Protein AF-A0AAD8HD57-F1 (afdb_monomer)

pLDDT: mean 83.64, std 16.74, range [24.08, 98.75]

Sequence (417 aa):
MLVWDDRTSVGQLKKDGLMATHDEETEQFFQGTDVHCVLCPRNPDDCGSIVQGLTISTMFTHHQKIVVMDSEMPNNGSSRQWRIVHQSQKVDLGSPGMIFTPVLKAQLHGISIDGGAAFGFPKTPEDAAKAELVSGKDNIIDRSIQDAYIHAIRRAKHFIYIEN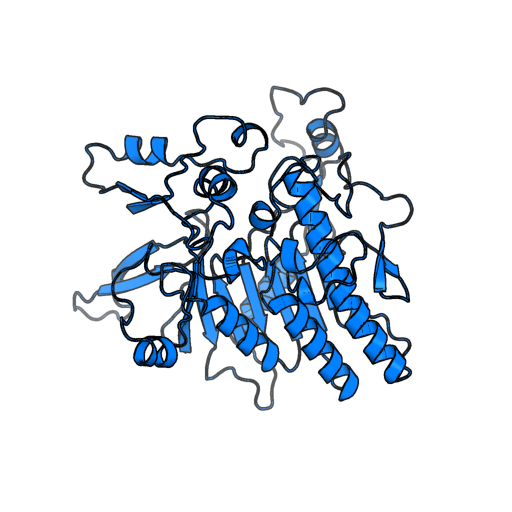QYFLGSSFGWKSDDLKDEDVNALHLIPKELSLTIVSKIESGERFVVYVVVPMWPEGIPESGSVQAILDWQKRSMEMMYKDIIQALQEKGMDDDPREYLTFYCLGNREAKQSGEYKPTEEPEPYSNYLKAQQARRFMIYVHAKMMIVDDEYVIIGSANINQRSLDGARDSEIAMGGYQPHHLPSRQPTRGQVHGLGMSLCENLEKDLSGHLLRYPVEITRDGDVKEFRGMEYFPDTQARILGAKCDMMPLILTT

Solvent-accessible surface area (backbone atoms only — not comparable to full-atom values): 23123 Å² total; per-residue (Å²): 88,82,41,47,43,65,72,49,81,81,58,78,57,59,78,55,53,70,63,86,78,60,47,71,62,51,43,58,70,35,60,94,53,96,55,64,63,42,77,39,73,38,69,51,57,74,55,82,51,75,74,48,27,70,70,48,38,54,74,39,42,56,52,53,38,79,50,77,44,80,39,77,52,94,62,99,57,101,60,101,48,70,40,83,46,80,46,48,52,92,65,68,97,87,61,93,70,90,76,88,56,96,74,46,57,63,44,86,45,15,41,10,36,26,53,85,81,43,84,86,70,65,90,47,73,68,56,23,50,74,68,69,34,44,80,56,83,80,33,48,24,30,32,36,40,43,52,48,52,50,56,50,54,76,69,51,73,49,32,38,42,34,35,22,42,41,64,33,33,23,35,82,62,48,92,53,95,90,57,58,48,84,70,49,64,14,68,44,54,66,56,52,52,53,28,50,49,50,29,53,25,62,76,69,74,46,74,50,33,38,43,39,37,30,26,79,62,56,84,47,54,57,71,36,60,66,39,15,29,35,32,28,44,25,43,46,31,49,23,36,32,40,31,51,37,41,51,46,33,54,78,70,72,47,90,70,66,60,59,74,40,47,39,56,26,20,33,36,49,40,57,82,88,60,92,88,57,90,75,75,96,70,78,66,60,86,93,34,46,64,36,42,26,65,72,70,31,39,49,67,44,80,39,77,46,23,34,38,40,31,57,38,32,35,40,37,47,21,46,41,38,45,30,26,39,30,36,60,4,42,48,20,28,21,32,34,36,36,35,31,39,81,91,27,55,75,80,92,55,84,37,78,35,69,53,25,51,51,54,52,52,58,60,62,72,30,57,53,84,38,91,31,25,72,35,72,42,78,59,38,74,48,96,80,19,49,71,40,59,40,94,94,39,61,39,43,88,56,54,86,18,51,61,60,31,39,86,46,93,84,57,68,47,72,80,62,47

InterPro domains:
  IPR001736 Phospholipase D/Transphosphatidylase [PF00614] (301-326)
  IPR001736 Phospholipase D/Transphosphatidylase [PS50035] (299-326)
  IPR001736 Phospholipase D/Transphosphatidylase [SM00155] (58-81)
  IPR001736 Phospholipase D/Transphosphatidylase [SM00155] (299-326)
  IPR015679 Phospholipase D family [PTHR18896] (112-364)
  IPR024632 Phospholipase D, C-terminal [PF12357] (365-407)

Foldseek 3Di:
DEAEAQPVPPDDVVVQVPDDDCLVVVCVVCPPHPDDYDHDYAAFQDQDDPVSRVVCRNQFIQLWDKDWDWDADPDPDPDRDTDIWMDTDDDPPPDDDDGDDPLWPKDQFDKLAWCVRDDDADPDPVSCVVVVWDDTDHTIFTLRVLVVLLVLLQPFAAEKEWQFQAAFACLVLQPDPPDDSVQLVRNRCNLVSLLVSLLVCLVVVGHYAYEYEYALWHPGALQDQLRLQRLLRNQRSQLSSLLSQLVSCVVVVHPDDSCSHYFYKYFKDAADDDPPDDDDPDADDPLDLVNQCVVRRMDTPHRNFGKMQGQLFKIKGHSAGNTCQRNVSRGYIITIMMIGRPVQDDDPDRRDDVSNVVVVVVVVQQCDPPNGGIGGNQWDQDSNSRTHGDVPPQDDRSHPRGSSGDNDPPDRSVSND

Nearest PDB structures (foldseek):
  6kz8-assembly2_B  TM=9.327E-01  e=1.226E-58  Arabidopsis thaliana
  6kz9-assembly1_A  TM=9.068E-01  e=1.192E-55  Arabidopsis thaliana
  6ohq-assembly1_A  TM=6.667E-01  e=4.062E-16  Homo sapiens
  7svp-assembly1_C  TM=5.389E-01  e=1.789E-15  Homo sapiens
  6ohr-assembly6_F  TM=5.756E-01  e=8.040E-13  Homo sapiens

Mean predicted aligned error: 8.33 Å

Radius of gyration: 22.6 Å; Cα contacts (8 Å, |Δi|>4): 790; chains: 1; bounding box: 61×64×53 Å

Structure (mmCIF, N/CA/C/O backbone):
data_AF-A0AAD8HD57-F1
#
_entry.id   AF-A0AAD8HD57-F1
#
loop_
_atom_site.group_PDB
_atom_site.id
_atom_site.type_symbol
_atom_site.label_atom_id
_atom_site.label_alt_id
_atom_site.label_comp_id
_atom_site.label_asym_id
_atom_site.label_entity_id
_atom_site.label_seq_id
_atom_site.pdbx_PDB_ins_code
_atom_site.Cartn_x
_atom_site.Cartn_y
_atom_site.Cartn_z
_atom_site.occupancy
_atom_site.B_iso_or_equiv
_atom_site.auth_seq_id
_atom_site.auth_comp_id
_atom_site.auth_asym_id
_atom_site.auth_atom_id
_atom_site.pdbx_PDB_model_num
ATOM 1 N N . MET A 1 1 ? 13.639 -11.887 -21.815 1.00 86.31 1 MET A N 1
ATOM 2 C CA . MET A 1 1 ? 13.385 -11.008 -20.661 1.00 86.31 1 MET A CA 1
ATOM 3 C C . MET A 1 1 ? 12.689 -9.758 -21.157 1.00 86.31 1 MET A C 1
ATOM 5 O O . MET A 1 1 ? 13.104 -9.233 -22.182 1.00 86.31 1 MET A O 1
ATOM 9 N N . LEU A 1 2 ? 11.640 -9.329 -20.459 1.00 85.88 2 LEU A N 1
ATOM 10 C CA . LEU A 1 2 ? 10.952 -8.060 -20.697 1.00 85.88 2 LEU A CA 1
ATOM 11 C C . LEU A 1 2 ? 11.251 -7.176 -19.483 1.00 85.88 2 LEU A C 1
ATOM 13 O O . LEU A 1 2 ? 10.866 -7.536 -18.372 1.00 85.88 2 LEU A O 1
ATOM 17 N N . VAL A 1 3 ? 12.006 -6.099 -19.679 1.00 84.38 3 VAL A N 1
ATOM 18 C CA . VAL A 1 3 ? 12.410 -5.163 -18.617 1.00 84.38 3 VAL A CA 1
ATOM 19 C C . VAL A 1 3 ? 11.764 -3.819 -18.921 1.00 84.38 3 VAL A C 1
ATOM 21 O O . VAL A 1 3 ? 11.705 -3.433 -20.083 1.00 84.38 3 VAL A O 1
ATOM 24 N N . TRP A 1 4 ? 11.224 -3.135 -17.914 1.00 81.75 4 TRP A N 1
ATOM 25 C CA . TRP A 1 4 ? 10.619 -1.817 -18.119 1.00 81.75 4 TRP A CA 1
ATOM 26 C C . TRP A 1 4 ? 11.662 -0.814 -18.646 1.00 81.75 4 TRP A C 1
ATOM 28 O O . TRP A 1 4 ? 12.761 -0.759 -18.110 1.00 81.75 4 TRP A O 1
ATOM 38 N N . ASP A 1 5 ? 11.296 -0.072 -19.694 1.00 79.31 5 ASP A N 1
ATOM 39 C CA . ASP A 1 5 ? 12.068 1.022 -20.306 1.00 79.31 5 ASP A CA 1
ATOM 40 C C . ASP A 1 5 ? 11.805 2.334 -19.543 1.00 79.31 5 ASP A C 1
ATOM 42 O O . ASP A 1 5 ? 10.769 2.983 -19.758 1.00 79.31 5 ASP A O 1
ATOM 46 N N . ASP A 1 6 ? 12.711 2.712 -18.636 1.00 74.81 6 ASP A N 1
ATOM 47 C CA . ASP A 1 6 ? 12.649 3.988 -17.925 1.00 74.81 6 ASP A CA 1
ATOM 48 C C . ASP A 1 6 ? 13.171 5.123 -18.813 1.00 74.81 6 ASP A C 1
ATOM 50 O O . ASP A 1 6 ? 14.323 5.567 -18.757 1.00 74.81 6 ASP A O 1
ATOM 54 N N . ARG A 1 7 ? 12.247 5.684 -19.591 1.00 64.50 7 ARG A N 1
ATOM 55 C CA . ARG A 1 7 ? 12.488 6.846 -20.457 1.00 64.50 7 ARG A CA 1
ATOM 56 C C . ARG A 1 7 ? 12.816 8.132 -19.690 1.00 64.50 7 ARG A C 1
ATOM 58 O O . ARG A 1 7 ? 13.166 9.134 -20.318 1.00 64.50 7 ARG A O 1
ATOM 65 N N . THR A 1 8 ? 12.689 8.148 -18.359 1.00 58.47 8 THR A N 1
ATOM 66 C CA . THR A 1 8 ? 13.045 9.291 -17.500 1.00 58.47 8 THR A CA 1
ATOM 67 C C . THR A 1 8 ? 14.498 9.271 -17.027 1.00 58.47 8 THR A C 1
ATOM 69 O O . THR A 1 8 ? 14.954 10.241 -16.411 1.00 58.47 8 THR A O 1
ATOM 72 N N . SER A 1 9 ? 15.276 8.257 -17.429 1.00 47.56 9 SER A N 1
ATOM 73 C CA . SER A 1 9 ? 16.729 8.142 -17.215 1.00 47.56 9 SER A CA 1
ATOM 74 C C . SER A 1 9 ? 17.545 9.348 -17.719 1.00 47.56 9 SER A C 1
ATOM 76 O O . SER A 1 9 ? 18.721 9.500 -17.376 1.00 47.56 9 SER A O 1
ATOM 78 N N . VAL A 1 10 ? 16.907 10.279 -18.442 1.00 38.50 10 VAL A N 1
ATOM 79 C CA . VAL A 1 10 ? 17.465 11.540 -18.947 1.00 38.50 10 VAL A CA 1
ATOM 80 C C . VAL A 1 10 ? 16.940 12.781 -18.178 1.00 38.50 10 VAL A C 1
ATOM 82 O O . VAL A 1 10 ? 16.429 13.725 -18.772 1.00 38.50 10 VAL A O 1
ATOM 85 N N . GLY A 1 11 ? 17.105 12.836 -16.845 1.00 43.03 11 GLY A N 1
ATOM 86 C CA . GLY A 1 11 ? 17.117 14.097 -16.065 1.00 43.03 11 GLY A CA 1
ATOM 87 C C . GLY A 1 11 ? 16.030 14.330 -14.989 1.00 43.03 11 GLY A C 1
ATOM 88 O O . GLY A 1 11 ? 14.978 13.711 -14.982 1.00 43.03 11 GLY A O 1
ATOM 89 N N . GLN A 1 12 ? 16.348 15.258 -14.064 1.00 41.00 12 GLN A N 1
ATOM 90 C CA . GLN A 1 12 ? 15.627 15.784 -12.872 1.00 41.00 12 GLN A CA 1
ATOM 91 C C . GLN A 1 12 ? 14.911 14.798 -11.917 1.00 41.00 12 GLN A C 1
ATOM 93 O O . GLN A 1 12 ? 15.190 14.875 -10.725 1.00 41.00 12 GLN A O 1
ATOM 98 N N . LEU A 1 13 ? 14.093 13.845 -12.372 1.00 41.72 13 LEU A N 1
ATOM 99 C CA . LEU A 1 13 ? 13.378 12.883 -11.506 1.00 41.72 13 LEU A CA 1
ATOM 100 C C . LEU A 1 13 ? 14.302 11.856 -10.832 1.00 41.72 13 LEU A C 1
ATOM 102 O O . LEU A 1 13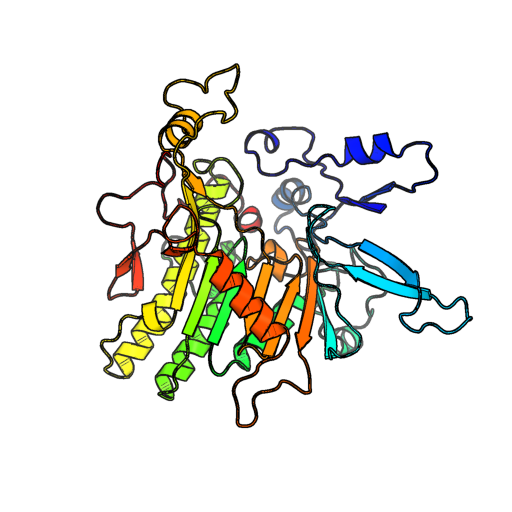 ? 14.044 11.429 -9.708 1.00 41.72 13 LEU A O 1
ATOM 106 N N . LYS A 1 14 ? 15.454 11.556 -11.447 1.00 46.56 14 LYS A N 1
ATOM 107 C CA . LYS A 1 14 ? 16.520 10.744 -10.833 1.00 46.56 14 LYS A CA 1
ATOM 108 C C . LYS A 1 14 ? 17.095 11.382 -9.554 1.00 46.56 14 LYS A C 1
ATOM 110 O O . LYS A 1 14 ? 17.626 10.669 -8.709 1.00 46.56 14 LYS A O 1
ATOM 115 N N . LYS A 1 15 ? 16.994 12.715 -9.386 1.00 42.41 15 LYS A N 1
ATOM 116 C CA . LYS A 1 15 ? 17.516 13.421 -8.196 1.00 42.41 15 LYS A CA 1
ATOM 117 C C . LYS A 1 15 ? 16.661 13.221 -6.945 1.00 42.41 15 LYS A C 1
ATOM 119 O O . LYS A 1 15 ? 17.213 13.286 -5.852 1.00 42.41 15 LYS A O 1
ATOM 124 N N . ASP A 1 16 ? 15.372 12.928 -7.106 1.00 44.34 16 ASP A N 1
ATOM 125 C CA . ASP A 1 16 ? 14.449 12.730 -5.982 1.00 44.34 16 ASP A CA 1
ATOM 126 C C . ASP A 1 16 ? 14.384 11.259 -5.522 1.00 44.34 16 ASP A C 1
ATOM 128 O O . ASP A 1 16 ? 13.635 10.921 -4.607 1.00 44.34 16 ASP A O 1
ATOM 132 N N . GLY A 1 17 ? 15.199 10.378 -6.125 1.00 39.31 17 GLY A N 1
ATOM 133 C CA . GLY A 1 17 ? 15.370 8.982 -5.707 1.00 39.31 17 GLY A CA 1
ATOM 134 C C . GLY A 1 17 ? 14.188 8.060 -6.018 1.00 39.31 17 GLY A C 1
ATOM 135 O O . GLY A 1 17 ? 14.134 6.961 -5.480 1.00 39.31 17 GLY A O 1
ATOM 136 N N . LEU A 1 18 ? 13.243 8.495 -6.859 1.00 43.75 18 LEU A N 1
ATOM 137 C CA . LEU A 1 18 ? 11.975 7.790 -7.079 1.00 43.75 18 LEU A CA 1
ATOM 138 C C . LEU A 1 18 ? 12.079 6.595 -8.046 1.00 43.75 18 LEU A C 1
ATOM 140 O O . LEU A 1 18 ? 11.294 5.660 -7.942 1.00 43.75 18 LEU A O 1
ATOM 144 N N . MET A 1 19 ? 13.022 6.631 -8.992 1.00 55.91 19 MET A N 1
ATOM 145 C CA . MET A 1 19 ? 13.200 5.602 -10.025 1.00 55.91 19 MET A CA 1
ATOM 146 C C . MET A 1 19 ? 14.701 5.311 -10.169 1.00 55.91 19 MET A C 1
ATOM 148 O O . MET A 1 19 ? 15.436 6.028 -10.846 1.00 55.91 19 MET A O 1
ATOM 152 N N . ALA A 1 20 ? 15.187 4.308 -9.438 1.00 59.47 20 ALA A N 1
ATOM 153 C CA . ALA A 1 20 ? 16.571 3.839 -9.499 1.00 59.47 20 ALA A CA 1
ATOM 154 C C . ALA A 1 20 ? 16.640 2.519 -10.287 1.00 59.47 20 ALA A C 1
ATOM 156 O O . ALA A 1 20 ? 16.910 1.460 -9.718 1.00 59.47 20 ALA A O 1
ATOM 157 N N . THR A 1 21 ? 16.320 2.561 -11.583 1.00 66.75 21 THR A N 1
ATOM 158 C CA . THR A 1 21 ? 16.404 1.387 -12.463 1.00 66.75 21 THR A CA 1
ATOM 159 C C . THR A 1 21 ? 17.787 1.247 -13.099 1.00 66.75 21 THR A C 1
ATOM 161 O O . THR A 1 21 ? 18.550 2.206 -13.220 1.00 66.75 21 THR A O 1
ATOM 164 N N . HIS A 1 22 ? 18.107 0.009 -13.478 1.00 78.62 22 HIS A N 1
ATOM 165 C CA . HIS A 1 22 ? 19.329 -0.390 -14.187 1.00 78.62 22 HIS A CA 1
ATOM 166 C C . HIS A 1 22 ? 18.971 -1.078 -15.515 1.00 78.62 22 HIS A C 1
ATOM 168 O O . HIS A 1 22 ? 19.580 -2.070 -15.908 1.00 78.62 22 HIS A O 1
ATOM 174 N N . ASP A 1 23 ? 17.908 -0.623 -16.165 1.00 75.50 23 ASP A N 1
ATOM 175 C CA . ASP A 1 23 ? 17.307 -1.221 -17.354 1.00 75.50 23 ASP A CA 1
ATOM 176 C C . ASP A 1 23 ? 18.242 -1.168 -18.571 1.00 75.50 23 ASP A C 1
ATOM 178 O O . ASP A 1 23 ? 18.555 -2.224 -19.126 1.00 75.50 23 ASP A O 1
ATOM 182 N N . GLU A 1 24 ? 18.792 0.004 -18.909 1.00 78.81 24 GLU A N 1
ATOM 183 C CA . GLU A 1 24 ? 19.786 0.149 -19.988 1.00 78.81 24 GLU A CA 1
ATOM 184 C C . GLU A 1 24 ? 21.063 -0.670 -19.715 1.00 78.81 24 GLU A C 1
ATOM 186 O O . GLU A 1 24 ? 21.582 -1.347 -20.603 1.00 78.81 24 GLU A O 1
ATOM 191 N N . GLU A 1 25 ? 21.560 -0.664 -18.470 1.00 80.81 25 GLU A N 1
ATOM 192 C CA . GLU A 1 25 ? 22.732 -1.455 -18.059 1.00 80.81 25 GLU A CA 1
ATOM 193 C C . GLU A 1 25 ? 22.465 -2.965 -18.185 1.00 80.81 25 GLU A C 1
ATOM 195 O O . GLU A 1 25 ? 23.340 -3.726 -18.604 1.00 80.81 25 GLU A O 1
ATOM 200 N N . THR A 1 26 ? 21.243 -3.405 -17.869 1.00 82.88 26 THR A N 1
ATOM 201 C CA . THR A 1 26 ? 20.814 -4.806 -17.992 1.00 82.88 26 THR A CA 1
ATOM 202 C C . THR A 1 26 ? 20.698 -5.228 -19.454 1.00 82.88 26 THR A C 1
ATOM 204 O O . THR A 1 26 ? 21.138 -6.322 -19.810 1.00 82.88 26 THR A O 1
ATOM 207 N N . GLU A 1 27 ? 20.126 -4.388 -20.320 1.00 87.06 27 GLU A N 1
ATOM 208 C CA . GLU A 1 27 ? 20.074 -4.655 -21.762 1.00 87.06 27 GLU A CA 1
ATOM 209 C C . GLU A 1 27 ? 21.491 -4.790 -22.339 1.00 87.06 27 GLU A C 1
ATOM 211 O O . GLU A 1 27 ? 21.797 -5.785 -23.002 1.00 87.06 27 GLU A O 1
ATOM 216 N N . GLN A 1 28 ? 22.374 -3.839 -22.015 1.00 87.50 28 GLN A N 1
ATOM 217 C CA . GLN A 1 28 ? 23.770 -3.848 -22.455 1.00 87.50 28 GLN A CA 1
ATOM 218 C C . GLN A 1 28 ? 24.525 -5.082 -21.957 1.00 87.50 28 GLN A C 1
ATOM 220 O O . GLN A 1 28 ? 25.289 -5.678 -22.715 1.00 87.50 28 GLN A O 1
ATOM 225 N N . PHE A 1 29 ? 24.293 -5.508 -20.712 1.00 90.31 29 PHE A N 1
ATOM 226 C CA . PHE A 1 29 ? 24.927 -6.699 -20.144 1.00 90.31 29 PHE A CA 1
ATOM 227 C C . PHE A 1 29 ? 24.613 -7.975 -20.943 1.00 90.31 29 PHE A C 1
ATOM 229 O O . PHE A 1 29 ? 25.489 -8.820 -21.125 1.00 90.31 29 PHE A O 1
ATOM 236 N N . PHE A 1 30 ? 23.380 -8.118 -21.438 1.00 92.38 30 PHE A N 1
ATOM 237 C CA . PHE A 1 30 ? 22.963 -9.287 -22.220 1.00 92.38 30 PHE A CA 1
ATOM 238 C C . PHE A 1 30 ? 23.194 -9.141 -23.728 1.00 92.38 30 PHE A C 1
ATOM 240 O O . PHE A 1 30 ? 22.991 -10.104 -24.477 1.00 92.38 30 PHE A O 1
ATOM 247 N N . GLN A 1 31 ? 23.655 -7.980 -24.193 1.00 92.12 31 GLN A N 1
ATOM 248 C CA . GLN A 1 31 ? 23.897 -7.731 -25.606 1.00 92.12 31 GLN A CA 1
ATOM 249 C C . GLN A 1 31 ? 24.968 -8.684 -26.163 1.00 92.12 31 GLN A C 1
ATOM 251 O O . GLN A 1 31 ? 26.089 -8.766 -25.668 1.00 92.12 31 GLN A O 1
ATOM 256 N N . GLY A 1 32 ? 24.621 -9.419 -27.224 1.00 91.69 32 GLY A N 1
ATOM 257 C CA . GLY A 1 32 ? 25.518 -10.402 -27.847 1.00 91.69 32 GLY A CA 1
ATOM 258 C C . GLY A 1 32 ? 25.596 -11.755 -27.129 1.00 91.69 32 GLY A C 1
ATOM 259 O O . GLY A 1 32 ? 26.377 -12.607 -27.546 1.00 91.69 32 GLY A O 1
ATOM 260 N N . THR A 1 33 ? 24.789 -11.969 -26.086 1.00 96.31 33 THR A N 1
ATOM 261 C CA . THR A 1 33 ? 24.575 -13.288 -25.470 1.00 96.31 33 THR A CA 1
ATOM 262 C C . THR A 1 33 ? 23.363 -13.997 -26.092 1.00 96.31 33 THR A C 1
ATOM 264 O O . THR A 1 33 ? 22.606 -13.393 -26.851 1.00 96.31 33 THR A O 1
ATOM 267 N N . ASP A 1 34 ? 23.133 -15.265 -25.736 1.00 96.00 34 ASP A N 1
ATOM 268 C CA . ASP A 1 34 ? 21.918 -16.005 -26.127 1.00 96.00 34 ASP A CA 1
ATOM 269 C C . ASP A 1 34 ? 20.656 -15.540 -25.363 1.00 96.00 34 ASP A C 1
ATOM 271 O O . ASP A 1 34 ? 19.542 -15.995 -25.634 1.00 96.00 34 ASP A O 1
ATOM 275 N N . VAL A 1 35 ? 20.804 -14.641 -24.381 1.00 93.50 35 VAL A N 1
ATOM 276 C CA . VAL A 1 35 ? 19.680 -14.092 -23.620 1.00 93.50 35 VAL A CA 1
ATOM 277 C C . VAL A 1 35 ? 19.031 -12.960 -24.409 1.00 93.50 35 VAL A C 1
ATOM 279 O O . VAL A 1 35 ? 19.589 -11.879 -24.571 1.00 93.50 35 VAL A O 1
ATOM 282 N N . HIS A 1 36 ? 17.792 -13.178 -24.844 1.00 93.19 36 HIS A N 1
ATOM 283 C CA . HIS A 1 36 ? 16.984 -12.138 -25.477 1.00 93.19 36 HIS A CA 1
ATOM 284 C C . HIS A 1 36 ? 16.413 -11.181 -24.421 1.00 93.19 36 HIS A C 1
ATOM 286 O O . HIS A 1 36 ? 15.415 -11.506 -23.770 1.00 93.19 36 HIS A O 1
ATOM 292 N N . CYS A 1 37 ? 17.031 -10.014 -24.240 1.00 90.62 37 CYS A N 1
ATOM 293 C CA . CYS A 1 37 ? 16.543 -8.931 -23.380 1.00 90.62 37 CYS A CA 1
ATOM 294 C C . CYS A 1 37 ? 15.885 -7.830 -24.225 1.00 90.62 37 CYS A C 1
ATOM 296 O O . CYS A 1 37 ? 16.434 -7.453 -25.256 1.00 90.62 37 CYS A O 1
ATOM 298 N N . VAL A 1 38 ? 14.702 -7.356 -23.822 1.00 90.06 38 VAL A N 1
ATOM 299 C CA . VAL A 1 38 ? 13.949 -6.311 -24.531 1.00 90.06 38 VAL A CA 1
ATOM 300 C C . VAL A 1 38 ? 13.456 -5.267 -23.532 1.00 90.06 38 VAL A C 1
ATOM 302 O O . VAL A 1 38 ? 12.754 -5.610 -22.574 1.00 90.06 38 VAL A O 1
ATOM 305 N N . LEU A 1 39 ? 13.792 -4.004 -23.796 1.00 86.50 39 LEU A N 1
ATOM 306 C CA . LEU A 1 39 ? 13.253 -2.841 -23.097 1.00 86.50 39 LEU A CA 1
ATOM 307 C C . LEU A 1 39 ? 11.803 -2.585 -23.533 1.00 86.50 39 LEU A C 1
ATOM 309 O O . LEU A 1 39 ? 11.493 -2.489 -24.721 1.00 86.50 39 LEU A O 1
ATOM 313 N N . CYS A 1 40 ? 10.899 -2.537 -22.558 1.00 85.44 40 CYS A N 1
ATOM 314 C CA . CYS A 1 40 ? 9.455 -2.496 -22.749 1.00 85.44 40 CYS A CA 1
ATOM 315 C C . CYS A 1 40 ? 8.891 -1.179 -22.205 1.00 85.44 40 CYS A C 1
ATOM 317 O O . CYS A 1 40 ? 8.819 -1.003 -20.984 1.00 85.44 40 CYS A O 1
ATOM 319 N N . PRO A 1 41 ? 8.473 -0.248 -23.075 1.00 85.25 41 PRO A N 1
ATOM 320 C CA . PRO A 1 41 ? 7.879 1.003 -22.638 1.00 85.25 41 PRO A CA 1
ATOM 321 C C . PRO A 1 41 ? 6.420 0.831 -22.244 1.00 85.25 41 PRO A C 1
ATOM 323 O O . PRO A 1 41 ? 5.666 0.118 -22.905 1.00 85.25 41 PRO A O 1
ATOM 326 N N . ARG A 1 42 ? 5.998 1.579 -21.225 1.00 83.38 42 ARG A N 1
ATOM 327 C CA . ARG A 1 42 ? 4.603 1.641 -20.799 1.00 83.38 42 ARG A CA 1
ATOM 328 C C . ARG A 1 42 ? 4.017 3.008 -21.129 1.00 83.38 42 ARG A C 1
ATOM 330 O O . ARG A 1 42 ? 4.526 4.019 -20.667 1.00 83.38 42 ARG A O 1
ATOM 337 N N . ASN A 1 43 ? 2.928 3.022 -21.896 1.00 80.75 43 ASN A N 1
ATOM 338 C CA . ASN A 1 43 ? 2.115 4.219 -22.105 1.00 80.75 43 ASN A CA 1
ATOM 339 C C . ASN A 1 43 ? 0.750 4.005 -21.428 1.00 80.75 43 ASN A C 1
ATOM 341 O O . ASN A 1 43 ? 0.157 2.946 -21.654 1.00 80.75 43 ASN A O 1
ATOM 345 N N . PRO A 1 44 ? 0.270 4.948 -20.606 1.00 76.06 44 PRO A N 1
ATOM 346 C CA . PRO A 1 44 ? -1.063 4.884 -19.998 1.00 76.06 44 PRO A CA 1
ATOM 347 C C . PRO A 1 44 ? -2.177 5.168 -21.018 1.00 76.06 44 PRO A C 1
ATOM 349 O O . PRO A 1 44 ? -1.944 5.852 -22.016 1.00 76.06 44 PRO A O 1
ATOM 352 N N . ASP A 1 45 ? -3.392 4.696 -20.732 1.00 70.00 45 ASP A N 1
ATOM 353 C CA . ASP A 1 45 ? -4.556 4.867 -21.617 1.00 70.00 45 ASP A CA 1
ATOM 354 C C . ASP A 1 45 ? -5.155 6.287 -21.584 1.00 70.00 45 ASP A C 1
ATOM 356 O O . ASP A 1 45 ? -5.405 6.884 -22.629 1.00 70.00 45 ASP A O 1
ATOM 360 N N . ASP A 1 46 ? -5.329 6.879 -20.396 1.00 70.06 46 ASP A N 1
ATOM 361 C CA . ASP A 1 46 ? -5.772 8.270 -20.256 1.00 70.06 46 ASP A CA 1
ATOM 362 C C . ASP A 1 46 ? -4.812 9.088 -19.387 1.00 70.06 46 ASP A C 1
ATOM 364 O O . ASP A 1 46 ? -4.572 8.795 -18.217 1.00 70.06 46 ASP A O 1
ATOM 368 N N . CYS A 1 47 ? -4.270 10.155 -19.972 1.00 58.09 47 CYS A N 1
ATOM 369 C CA . CYS A 1 47 ? -3.401 11.113 -19.287 1.00 58.09 47 CYS A CA 1
ATOM 370 C C . CYS A 1 47 ? -4.079 12.461 -18.997 1.00 58.09 47 CYS A C 1
ATOM 372 O O . CYS A 1 47 ? -3.392 13.434 -18.671 1.00 58.09 47 CYS A O 1
ATOM 374 N N . GLY A 1 48 ? -5.394 12.576 -19.199 1.00 65.06 48 GLY A N 1
ATOM 375 C CA . GLY A 1 48 ? -6.081 13.863 -19.146 1.00 65.06 48 GLY A CA 1
ATOM 376 C C . GLY A 1 48 ? -5.754 14.740 -20.363 1.00 65.06 48 GLY A C 1
ATOM 377 O O . GLY A 1 48 ? -5.983 14.345 -21.510 1.00 65.06 48 GLY A O 1
ATOM 378 N N . SER A 1 49 ? -5.262 15.964 -20.135 1.00 61.00 49 SER A N 1
ATOM 379 C CA . SER A 1 49 ? -4.985 16.930 -21.215 1.00 61.00 49 SER A CA 1
ATOM 380 C C . SER A 1 49 ? -3.731 16.581 -22.036 1.00 61.00 49 SER A C 1
ATOM 382 O O . SER A 1 49 ? -2.808 15.950 -21.533 1.00 61.00 49 SER A O 1
ATOM 384 N N . ILE A 1 50 ? -3.643 17.048 -23.292 1.00 56.72 50 ILE A N 1
ATOM 385 C CA . ILE A 1 50 ? -2.498 16.782 -24.198 1.00 56.72 50 ILE A CA 1
ATOM 386 C C . ILE A 1 50 ? -1.151 17.189 -23.567 1.00 56.72 50 ILE A C 1
ATOM 388 O O . ILE A 1 50 ? -0.161 16.469 -23.688 1.00 56.72 50 ILE A O 1
ATOM 392 N N . VAL A 1 51 ? -1.114 18.332 -22.870 1.00 53.19 51 VAL A N 1
ATOM 393 C CA . VAL A 1 51 ? 0.100 18.849 -22.209 1.00 53.19 51 VAL A CA 1
ATOM 394 C C . VAL A 1 51 ? 0.484 17.994 -20.998 1.00 53.19 51 VAL A C 1
ATOM 396 O O . VAL A 1 51 ? 1.665 17.736 -20.778 1.00 53.19 51 VAL A O 1
ATOM 399 N N . GLN A 1 52 ? -0.502 17.515 -20.235 1.00 56.62 52 GLN A N 1
ATOM 400 C CA . GLN A 1 52 ? -0.274 16.564 -19.146 1.00 56.62 52 GLN A CA 1
ATOM 401 C C . GLN A 1 52 ? 0.192 15.203 -19.680 1.00 56.62 52 GLN A C 1
ATOM 403 O O . GLN A 1 52 ? 1.144 14.647 -19.143 1.00 56.62 52 GLN A O 1
ATOM 408 N N . GLY A 1 53 ? -0.379 14.710 -20.782 1.00 56.44 53 GLY A N 1
ATOM 409 C CA . GLY A 1 53 ? 0.005 13.433 -21.391 1.00 56.44 53 GLY A CA 1
ATOM 410 C C . GLY A 1 53 ? 1.440 13.359 -21.889 1.00 56.44 53 GLY A C 1
ATOM 411 O O . GLY A 1 53 ? 2.094 12.338 -21.688 1.00 56.44 53 GLY A O 1
ATOM 412 N N . LEU A 1 54 ? 1.984 14.447 -22.434 1.00 54.69 54 LEU A N 1
ATOM 413 C CA . LEU A 1 54 ? 3.402 14.502 -22.809 1.00 54.69 54 LEU A CA 1
ATOM 414 C C . LEU A 1 54 ? 4.336 14.344 -21.599 1.00 54.69 54 LEU A C 1
ATOM 416 O O . LEU A 1 54 ? 5.341 13.651 -21.701 1.00 54.69 54 LEU A O 1
ATOM 420 N N . THR A 1 55 ? 3.986 14.938 -20.458 1.00 57.19 55 THR A N 1
ATOM 421 C CA . THR A 1 55 ? 4.808 14.894 -19.237 1.00 57.19 55 THR A CA 1
ATOM 422 C C . THR A 1 55 ? 4.615 13.597 -18.443 1.00 57.19 55 THR A C 1
ATOM 424 O O . THR A 1 55 ? 5.555 13.116 -17.825 1.00 57.19 55 THR A O 1
ATOM 427 N N . ILE A 1 56 ? 3.408 13.023 -18.448 1.00 64.12 56 ILE A N 1
ATOM 428 C CA . ILE A 1 56 ? 3.037 11.858 -17.626 1.00 64.12 56 ILE A CA 1
ATOM 429 C C . ILE A 1 56 ? 3.310 10.525 -18.339 1.00 64.12 56 ILE A C 1
ATOM 431 O O . ILE A 1 56 ? 3.558 9.523 -17.671 1.00 64.12 56 ILE A O 1
ATOM 435 N N . SER A 1 57 ? 3.294 10.492 -19.677 1.00 59.88 57 SER A N 1
ATOM 436 C CA . SER A 1 57 ? 3.447 9.248 -20.456 1.00 59.88 57 SER A CA 1
ATOM 437 C C . SER A 1 57 ? 4.738 8.474 -20.178 1.00 59.88 57 SER A C 1
ATOM 439 O O . SER A 1 57 ? 4.772 7.271 -20.403 1.00 59.88 57 SER A O 1
ATOM 441 N N . THR A 1 58 ? 5.781 9.126 -19.661 1.00 63.44 58 THR A N 1
ATOM 442 C CA . THR A 1 58 ? 7.055 8.491 -19.299 1.00 63.44 58 THR A CA 1
ATOM 443 C C . THR A 1 58 ? 7.108 7.983 -17.856 1.00 63.44 58 THR A C 1
ATOM 445 O O . THR A 1 58 ? 8.094 7.363 -17.480 1.00 63.44 58 THR A O 1
ATOM 448 N N . MET A 1 59 ? 6.084 8.238 -17.034 1.00 74.62 59 MET A N 1
ATOM 449 C CA . MET A 1 59 ? 6.140 8.013 -15.582 1.00 74.62 59 MET A CA 1
ATOM 450 C C . MET A 1 59 ? 5.395 6.765 -15.093 1.00 74.62 59 MET A C 1
ATOM 452 O O . MET A 1 59 ? 5.438 6.471 -13.894 1.00 74.62 59 MET A O 1
ATOM 456 N N . PHE A 1 60 ? 4.699 6.055 -15.983 1.00 81.56 60 PHE A N 1
ATOM 457 C CA . PHE A 1 60 ? 4.045 4.782 -15.679 1.00 81.56 60 PHE A CA 1
ATOM 458 C C . PHE A 1 60 ? 4.931 3.604 -16.067 1.00 81.56 60 PHE A C 1
ATOM 460 O O . PHE A 1 60 ? 5.736 3.692 -16.995 1.00 81.56 60 PHE A O 1
ATOM 467 N N . THR A 1 61 ? 4.784 2.500 -15.341 1.00 83.12 61 THR A N 1
ATOM 468 C CA . THR A 1 61 ? 5.758 1.409 -15.349 1.00 83.12 61 THR A CA 1
ATOM 469 C C . THR A 1 61 ? 5.135 0.058 -15.677 1.00 83.12 61 THR A C 1
ATOM 471 O O . THR A 1 61 ? 3.962 -0.215 -15.391 1.00 83.12 61 THR A O 1
ATOM 474 N N . HIS A 1 62 ? 5.944 -0.830 -16.262 1.00 85.31 62 HIS A N 1
ATOM 475 C CA . HIS A 1 62 ? 5.644 -2.255 -16.213 1.00 85.31 62 HIS A CA 1
ATOM 476 C C . HIS A 1 62 ? 6.060 -2.802 -14.847 1.00 85.31 62 HIS A C 1
ATOM 478 O O . HIS A 1 62 ? 7.196 -3.220 -14.639 1.00 85.31 62 HIS A O 1
ATOM 484 N N . HIS A 1 63 ? 5.127 -2.788 -13.896 1.00 86.81 63 HIS A N 1
ATOM 485 C CA . HIS A 1 63 ? 5.398 -3.119 -12.501 1.00 86.81 63 HIS A CA 1
ATOM 486 C C . HIS A 1 63 ? 5.221 -4.616 -12.168 1.00 86.81 63 HIS A C 1
ATOM 488 O O . HIS A 1 63 ? 5.362 -5.037 -11.016 1.00 86.81 63 HIS A O 1
ATOM 494 N N . GLN A 1 64 ? 5.016 -5.465 -13.173 1.00 84.19 64 GLN A N 1
ATOM 495 C CA . GLN A 1 64 ? 4.962 -6.917 -13.014 1.00 84.19 64 GLN A CA 1
ATOM 496 C C . GLN A 1 64 ? 6.346 -7.488 -12.666 1.00 84.19 64 GLN A C 1
ATOM 498 O O . GLN A 1 64 ? 7.351 -7.137 -13.279 1.00 84.19 64 GLN A O 1
ATOM 503 N N . LYS A 1 65 ? 6.410 -8.405 -11.692 1.00 85.00 65 LYS A N 1
ATOM 504 C CA . LYS A 1 65 ? 7.628 -9.172 -11.376 1.00 85.00 65 LYS A CA 1
ATOM 505 C C . LYS A 1 65 ? 7.352 -10.645 -11.626 1.00 85.00 65 LYS A C 1
ATOM 507 O O . LYS A 1 65 ? 6.678 -11.270 -10.814 1.00 85.00 65 LYS A O 1
ATOM 512 N N . ILE A 1 66 ? 7.817 -11.162 -12.763 1.00 83.12 66 ILE A N 1
ATOM 513 C CA . ILE A 1 66 ? 7.458 -12.495 -13.255 1.00 83.12 66 ILE A CA 1
ATOM 514 C C . ILE A 1 66 ? 8.713 -13.311 -13.561 1.00 83.12 66 ILE A C 1
ATOM 516 O O . ILE A 1 66 ? 9.567 -12.885 -14.337 1.00 83.12 66 ILE A O 1
ATOM 520 N N . VAL A 1 67 ? 8.780 -14.522 -13.009 1.00 83.00 67 VAL A N 1
ATOM 521 C CA . VAL A 1 67 ? 9.715 -15.569 -13.444 1.00 83.00 67 VAL A CA 1
ATOM 522 C C . VAL A 1 67 ? 8.904 -16.789 -13.849 1.00 83.00 67 VAL A C 1
ATOM 524 O O . VAL A 1 67 ? 8.074 -17.264 -13.074 1.00 83.00 67 VAL A O 1
ATOM 527 N N . VAL A 1 68 ? 9.141 -17.285 -15.065 1.00 80.25 68 VAL A N 1
ATOM 528 C CA . VAL A 1 68 ? 8.512 -18.494 -15.608 1.00 80.25 68 VAL A CA 1
ATOM 529 C C . VAL A 1 68 ? 9.606 -19.452 -16.045 1.00 80.25 68 VAL A C 1
ATOM 531 O O . VAL A 1 68 ? 10.467 -19.077 -16.837 1.00 80.25 68 VAL A O 1
ATOM 534 N N . MET A 1 69 ? 9.563 -20.681 -15.539 1.00 79.44 69 MET A N 1
ATOM 535 C CA . MET A 1 69 ? 10.524 -21.727 -15.890 1.00 79.44 69 MET A CA 1
ATOM 536 C C . MET A 1 69 ? 9.841 -23.082 -16.034 1.00 79.44 69 MET A C 1
ATOM 538 O O . MET A 1 69 ? 8.827 -23.352 -15.380 1.00 79.44 69 MET A O 1
ATOM 542 N N . ASP A 1 70 ? 10.410 -23.945 -16.868 1.00 82.50 70 ASP A N 1
ATOM 543 C CA . ASP A 1 70 ? 10.121 -25.367 -16.834 1.00 82.50 70 ASP A CA 1
ATOM 544 C C . ASP A 1 70 ? 10.835 -26.030 -15.642 1.00 82.50 70 ASP A C 1
ATOM 546 O O . ASP A 1 70 ? 11.918 -25.635 -15.218 1.00 82.50 70 ASP A O 1
ATOM 550 N N . SER A 1 71 ? 10.185 -27.014 -15.030 1.00 76.56 71 SER A N 1
ATOM 551 C CA . SER A 1 71 ? 10.683 -27.730 -13.856 1.00 76.56 71 SER A CA 1
ATOM 552 C C . SER A 1 71 ? 10.253 -29.188 -13.921 1.00 76.56 71 SER A C 1
ATOM 554 O O . SER A 1 71 ? 9.198 -29.500 -14.472 1.00 76.56 71 SER A O 1
ATOM 556 N N . GLU A 1 72 ? 11.047 -30.093 -13.359 1.00 78.31 72 GLU A N 1
ATOM 557 C CA . GLU A 1 72 ? 10.701 -31.512 -13.319 1.00 78.31 72 GLU A CA 1
ATOM 558 C C . GLU A 1 72 ? 9.383 -31.756 -12.561 1.00 78.31 72 GLU A C 1
ATOM 560 O O . GLU A 1 72 ? 9.011 -31.046 -11.613 1.00 78.31 72 GLU A O 1
ATOM 565 N N . MET A 1 73 ? 8.646 -32.779 -12.998 1.00 77.69 73 MET A N 1
ATOM 566 C CA . MET A 1 73 ? 7.460 -33.236 -12.282 1.00 77.69 73 MET A CA 1
ATOM 567 C C . MET A 1 73 ? 7.843 -33.772 -10.890 1.00 77.69 73 MET A C 1
ATOM 569 O O . MET A 1 73 ? 8.792 -34.540 -10.781 1.00 77.69 73 MET A O 1
ATOM 573 N N . PRO A 1 74 ? 7.072 -33.472 -9.826 1.00 72.50 74 PRO A N 1
ATOM 574 C CA . PRO A 1 74 ? 7.374 -33.940 -8.465 1.00 72.50 74 PRO A CA 1
ATOM 575 C C . PRO A 1 74 ? 7.348 -35.466 -8.264 1.00 72.50 74 PRO A C 1
ATOM 577 O O . PRO A 1 74 ? 7.712 -35.948 -7.194 1.00 72.50 74 PRO A O 1
ATOM 580 N N . ASN A 1 75 ? 6.874 -36.234 -9.250 1.00 69.88 75 ASN A N 1
ATOM 581 C CA . ASN A 1 75 ? 6.786 -37.688 -9.163 1.00 69.88 75 ASN A CA 1
ATOM 582 C C . ASN A 1 75 ? 8.072 -38.337 -9.691 1.00 69.88 75 ASN A C 1
ATOM 584 O O . ASN A 1 75 ? 8.420 -38.155 -10.852 1.00 69.88 75 ASN A O 1
ATOM 588 N N . ASN A 1 76 ? 8.691 -39.187 -8.863 1.00 56.97 76 ASN A N 1
ATOM 589 C CA . ASN A 1 76 ? 9.888 -40.013 -9.122 1.00 56.97 76 ASN A CA 1
ATOM 590 C C . ASN A 1 76 ? 9.743 -41.073 -10.253 1.00 56.97 76 ASN A C 1
ATOM 592 O O . ASN A 1 76 ? 10.401 -42.114 -10.234 1.00 56.97 76 ASN A O 1
ATOM 596 N N . GLY A 1 77 ? 8.855 -40.866 -11.226 1.00 55.16 77 GLY A N 1
ATOM 597 C CA . GLY A 1 77 ? 8.653 -41.757 -12.366 1.00 55.16 77 GLY A CA 1
ATOM 598 C C . GLY A 1 77 ? 9.506 -41.338 -13.559 1.00 55.16 77 GLY A C 1
ATOM 599 O O . GLY A 1 77 ? 9.575 -40.162 -13.890 1.00 55.16 77 GLY A O 1
ATOM 600 N N . SER A 1 78 ? 10.120 -42.314 -14.224 1.00 55.59 78 SER A N 1
ATOM 601 C CA . SER A 1 78 ? 11.130 -42.240 -15.297 1.00 55.59 78 SER A CA 1
ATOM 602 C C . SER A 1 78 ? 10.698 -41.562 -16.615 1.00 55.59 78 SER A C 1
ATOM 604 O O . SER A 1 78 ? 11.207 -41.895 -17.685 1.00 55.59 78 SER A O 1
ATOM 606 N N . SER A 1 79 ? 9.749 -40.633 -16.577 1.00 58.88 79 SER A N 1
ATOM 607 C CA . SER A 1 79 ? 9.273 -39.865 -17.723 1.00 58.88 79 SER A CA 1
ATOM 608 C C . SER A 1 79 ? 9.809 -38.438 -17.656 1.00 58.88 79 SER A C 1
ATOM 610 O O . SER A 1 79 ? 9.579 -37.747 -16.667 1.00 58.88 79 SER A O 1
ATOM 612 N N . ARG A 1 80 ? 10.474 -37.981 -18.728 1.00 56.47 80 ARG A N 1
ATOM 613 C CA . ARG A 1 80 ? 10.866 -36.575 -18.944 1.00 56.47 80 ARG A CA 1
ATOM 614 C C . ARG A 1 80 ? 9.619 -35.708 -19.132 1.00 56.47 80 ARG A C 1
ATOM 616 O O . ARG A 1 80 ? 9.253 -35.369 -20.254 1.00 56.47 80 ARG A O 1
ATOM 623 N N . GLN A 1 81 ? 8.922 -35.439 -18.039 1.00 56.81 81 GLN A N 1
ATOM 624 C CA . GLN A 1 81 ? 7.776 -34.548 -17.996 1.00 56.81 81 GLN A CA 1
ATOM 625 C C . GLN A 1 81 ? 8.169 -33.295 -17.226 1.00 56.81 81 GLN A C 1
ATOM 627 O O . GLN A 1 81 ? 8.719 -33.375 -16.127 1.00 56.81 81 GLN A O 1
ATOM 632 N N . TRP A 1 82 ? 7.858 -32.154 -17.826 1.00 54.47 82 TRP A N 1
ATOM 633 C CA . TRP A 1 82 ? 8.151 -30.831 -17.300 1.00 54.47 82 TRP A CA 1
ATOM 634 C C . TRP A 1 82 ? 6.838 -30.124 -16.955 1.00 54.47 82 TRP A C 1
ATOM 636 O O . TRP A 1 82 ? 5.820 -30.333 -17.619 1.00 54.47 82 TRP A O 1
ATOM 646 N N . ARG A 1 83 ? 6.855 -29.286 -15.921 1.00 62.03 83 ARG A N 1
ATOM 647 C CA . ARG A 1 83 ? 5.765 -28.391 -15.515 1.00 62.03 83 ARG A CA 1
ATOM 648 C C . ARG A 1 83 ? 6.233 -26.944 -15.556 1.00 62.03 83 ARG A C 1
ATOM 650 O O . ARG A 1 83 ? 7.419 -26.683 -15.405 1.00 62.03 83 ARG A O 1
ATOM 657 N N . ILE A 1 84 ? 5.294 -26.014 -15.689 1.00 57.16 84 ILE A N 1
ATOM 658 C CA . ILE A 1 84 ? 5.575 -24.579 -15.606 1.00 57.16 84 ILE A CA 1
ATOM 659 C C . ILE A 1 84 ? 5.480 -24.137 -14.142 1.00 57.16 84 ILE A C 1
ATOM 661 O O . ILE A 1 84 ? 4.494 -24.434 -13.466 1.00 57.16 84 ILE A O 1
ATOM 665 N N . VAL A 1 85 ? 6.496 -23.424 -13.659 1.00 55.12 85 VAL A N 1
ATOM 666 C CA . VAL A 1 85 ? 6.492 -22.737 -12.361 1.00 55.12 85 VAL A CA 1
ATOM 667 C C . VAL A 1 85 ? 6.496 -21.234 -12.614 1.00 55.12 85 VAL A C 1
ATOM 669 O O . VAL A 1 85 ? 7.265 -20.757 -13.444 1.00 55.12 85 VAL A O 1
ATOM 672 N N . HIS A 1 86 ? 5.625 -20.507 -11.910 1.00 50.09 86 HIS A N 1
ATOM 673 C CA . HIS A 1 86 ? 5.458 -19.059 -12.029 1.00 50.09 86 HIS A CA 1
ATOM 674 C C . HIS A 1 86 ? 5.575 -18.387 -10.658 1.00 50.09 86 HIS A C 1
ATOM 676 O O . HIS A 1 86 ? 4.962 -18.844 -9.691 1.00 50.09 86 HIS A O 1
ATOM 682 N N . GLN A 1 87 ? 6.316 -17.282 -10.594 1.00 57.56 87 GLN A N 1
ATOM 683 C CA . GLN A 1 87 ? 6.458 -16.439 -9.406 1.00 57.56 87 GLN A CA 1
ATOM 684 C C . GLN A 1 87 ? 6.097 -14.992 -9.749 1.00 57.56 87 GLN A C 1
ATOM 686 O O . GLN A 1 87 ? 6.621 -14.464 -10.723 1.00 57.56 87 GLN A O 1
ATOM 691 N N . SER A 1 88 ? 5.226 -14.366 -8.946 1.00 53.97 88 SER A N 1
ATOM 692 C CA . SER A 1 88 ? 4.628 -13.041 -9.202 1.00 53.97 88 SER A CA 1
ATOM 693 C C . SER A 1 88 ? 5.056 -11.934 -8.222 1.00 53.97 88 SER A C 1
ATOM 695 O O . SER A 1 88 ? 4.319 -10.968 -8.022 1.00 53.97 88 SER A O 1
ATOM 697 N N . GLN A 1 89 ? 6.204 -12.074 -7.550 1.00 55.09 89 GLN A N 1
ATOM 698 C CA . GLN A 1 89 ? 6.673 -11.113 -6.544 1.00 55.09 89 GLN A CA 1
ATOM 699 C C . GLN A 1 89 ? 8.177 -10.857 -6.597 1.00 55.09 89 GLN A C 1
ATOM 701 O O . GLN A 1 89 ? 8.954 -11.706 -7.027 1.00 55.09 89 GLN A O 1
ATOM 706 N N . LYS A 1 90 ? 8.574 -9.681 -6.090 1.00 45.91 90 LYS A N 1
ATOM 707 C CA . LYS A 1 90 ? 9.972 -9.328 -5.830 1.00 45.91 90 LYS A CA 1
ATOM 708 C C . LYS A 1 90 ? 10.458 -10.144 -4.630 1.00 45.91 90 LYS A C 1
ATOM 710 O O . LYS A 1 90 ? 10.040 -9.897 -3.504 1.00 45.91 90 LYS A O 1
ATOM 715 N N . VAL A 1 91 ? 11.318 -11.118 -4.891 1.00 42.72 91 VAL A N 1
ATOM 716 C CA . VAL A 1 91 ? 12.114 -11.820 -3.884 1.00 42.72 91 VAL A CA 1
ATOM 717 C C . VAL A 1 91 ? 13.553 -11.692 -4.356 1.00 42.72 91 VAL A C 1
ATOM 719 O O . VAL A 1 91 ? 13.828 -11.983 -5.521 1.00 42.72 91 VAL A O 1
ATOM 722 N N . ASP A 1 92 ? 14.454 -11.224 -3.493 1.00 29.39 92 ASP A N 1
ATOM 723 C CA . ASP A 1 92 ? 15.885 -11.288 -3.790 1.00 29.39 92 ASP A CA 1
ATOM 724 C C . ASP A 1 92 ? 16.240 -12.738 -4.135 1.00 29.39 92 ASP A C 1
ATOM 726 O O . ASP A 1 92 ? 15.819 -13.665 -3.435 1.00 29.39 92 ASP A O 1
ATOM 730 N N . LEU A 1 93 ? 16.965 -12.943 -5.239 1.00 29.12 93 LEU A N 1
ATOM 731 C CA . LEU A 1 93 ? 17.395 -14.260 -5.719 1.00 29.12 93 LEU A CA 1
ATOM 732 C C . LEU A 1 93 ? 18.254 -14.945 -4.633 1.00 29.12 93 LEU A C 1
ATOM 734 O O . LEU A 1 93 ? 19.470 -14.793 -4.609 1.00 29.12 93 LEU A O 1
ATOM 738 N N . GLY A 1 94 ? 17.617 -15.658 -3.696 1.00 24.50 94 GLY A N 1
ATOM 739 C CA . GLY A 1 94 ? 18.275 -16.251 -2.525 1.00 24.50 94 GLY A CA 1
ATOM 740 C C . GLY A 1 94 ? 17.381 -16.551 -1.311 1.00 24.50 94 GLY A C 1
ATOM 741 O O . GLY A 1 94 ? 17.779 -17.355 -0.471 1.00 24.50 94 GLY A O 1
ATOM 742 N N . SER A 1 95 ? 16.175 -15.980 -1.215 1.00 24.08 95 SER A N 1
ATOM 743 C CA . SER A 1 95 ? 15.240 -16.244 -0.102 1.00 24.08 95 SER A CA 1
ATOM 744 C C . SER A 1 95 ? 14.169 -17.282 -0.477 1.00 24.08 95 SER A C 1
ATOM 746 O O . SER A 1 95 ? 13.775 -17.345 -1.645 1.00 24.08 95 SER A O 1
ATOM 748 N N . PRO A 1 96 ? 13.665 -18.105 0.469 1.00 26.97 96 PRO A N 1
ATOM 749 C CA . PRO A 1 96 ? 12.651 -19.118 0.179 1.00 26.97 96 PRO A CA 1
ATOM 750 C C . PRO A 1 96 ? 11.331 -18.457 -0.242 1.00 26.97 96 PRO A C 1
ATOM 752 O O . PRO A 1 96 ? 10.512 -18.067 0.585 1.00 26.97 96 PRO A O 1
ATOM 755 N N . GLY A 1 97 ? 11.130 -18.322 -1.552 1.00 33.00 97 GLY A N 1
ATOM 756 C CA . GLY A 1 97 ? 9.855 -17.929 -2.137 1.00 33.00 97 GLY A CA 1
ATOM 757 C C . GLY A 1 97 ? 8.805 -19.013 -1.902 1.00 33.00 97 GLY A C 1
ATOM 758 O O . GLY A 1 97 ? 9.089 -20.210 -1.985 1.00 33.00 97 GLY A O 1
ATOM 759 N N . MET A 1 98 ? 7.574 -18.601 -1.610 1.00 36.03 98 MET A N 1
ATOM 760 C CA . MET A 1 98 ? 6.454 -19.526 -1.478 1.00 36.03 98 MET A CA 1
ATOM 761 C C . MET A 1 98 ? 6.132 -20.127 -2.854 1.00 36.03 98 MET A C 1
ATOM 763 O O . MET A 1 98 ? 5.604 -19.453 -3.736 1.00 36.03 98 MET A O 1
ATOM 767 N N . ILE A 1 99 ? 6.469 -21.403 -3.051 1.00 39.44 99 ILE A N 1
ATOM 768 C CA . ILE A 1 99 ? 6.094 -22.159 -4.250 1.00 39.44 99 ILE A CA 1
ATOM 769 C C . ILE A 1 99 ? 4.745 -22.820 -3.975 1.00 39.44 99 ILE A C 1
ATOM 771 O O . ILE A 1 99 ? 4.627 -23.715 -3.135 1.00 39.44 99 ILE A O 1
ATOM 775 N N . PHE A 1 100 ? 3.712 -22.380 -4.688 1.00 41.03 100 PHE A N 1
ATOM 776 C CA . PHE A 1 100 ? 2.373 -22.940 -4.560 1.00 41.03 100 PHE A CA 1
ATOM 777 C C . PHE A 1 100 ? 2.337 -24.375 -5.103 1.00 41.03 100 PHE A C 1
ATOM 779 O O . PHE A 1 100 ? 2.737 -24.661 -6.232 1.00 41.03 100 PHE A O 1
ATOM 786 N N . THR A 1 101 ? 1.880 -25.301 -4.263 1.00 38.66 101 THR A N 1
ATOM 787 C CA . THR A 1 101 ? 1.745 -26.728 -4.585 1.00 38.66 101 THR A CA 1
ATOM 788 C C . THR A 1 101 ? 0.343 -27.020 -5.143 1.00 38.66 101 THR A C 1
ATOM 790 O O . THR A 1 101 ? -0.588 -26.259 -4.873 1.00 38.66 101 THR A O 1
ATOM 793 N N . PRO A 1 102 ? 0.140 -28.122 -5.893 1.00 38.50 102 PRO A N 1
ATOM 794 C CA . PRO A 1 102 ? -1.130 -28.446 -6.570 1.00 38.50 102 PRO A CA 1
ATOM 795 C C . PRO A 1 102 ? -2.362 -28.662 -5.661 1.00 38.50 102 PRO A C 1
ATOM 797 O O . PRO A 1 102 ? -3.433 -28.994 -6.159 1.00 38.50 102 PRO A O 1
ATOM 800 N N . VAL A 1 103 ? -2.241 -28.485 -4.340 1.00 47.62 103 VAL A N 1
ATOM 801 C CA . VAL A 1 103 ? -3.334 -28.642 -3.360 1.00 47.62 103 VAL A CA 1
ATOM 802 C C . VAL A 1 103 ? -4.083 -27.319 -3.102 1.00 47.62 103 VAL A C 1
ATOM 804 O O . VAL A 1 103 ? -5.149 -27.320 -2.483 1.00 47.62 103 VAL A O 1
ATOM 807 N N . LEU A 1 104 ? -3.575 -26.179 -3.588 1.00 53.88 104 LEU A N 1
ATOM 808 C CA . LEU A 1 104 ? -4.310 -24.910 -3.564 1.00 53.88 104 LEU A CA 1
ATOM 809 C C . LEU A 1 104 ? -5.283 -24.807 -4.740 1.00 53.88 104 LEU A C 1
ATOM 811 O O . LEU A 1 104 ? -4.898 -24.998 -5.893 1.00 53.88 104 LEU A O 1
ATOM 815 N N . LYS A 1 105 ? -6.519 -24.367 -4.463 1.00 60.06 105 LYS A N 1
ATOM 816 C CA . LYS A 1 105 ? -7.310 -23.687 -5.492 1.00 60.06 105 LYS A CA 1
ATOM 817 C C . LYS A 1 105 ? -6.765 -22.270 -5.594 1.00 60.06 105 LYS A C 1
ATOM 819 O O . LYS A 1 105 ? -7.183 -21.363 -4.878 1.00 60.06 105 LYS A O 1
ATOM 824 N N . ALA A 1 106 ? -5.765 -22.130 -6.450 1.00 59.09 106 ALA A N 1
ATOM 825 C CA . ALA A 1 106 ? -5.267 -20.849 -6.898 1.00 59.09 106 ALA A CA 1
ATOM 826 C C . ALA A 1 106 ? -6.067 -20.430 -8.127 1.00 59.09 106 ALA A C 1
ATOM 828 O O . ALA A 1 106 ? -6.253 -21.220 -9.053 1.00 59.09 106 ALA A O 1
ATOM 829 N N . GLN A 1 107 ? -6.514 -19.186 -8.143 1.00 56.81 107 GLN A N 1
ATOM 830 C CA . GLN A 1 107 ? -6.994 -18.559 -9.357 1.00 56.81 107 GLN A CA 1
ATOM 831 C C . GLN A 1 107 ? -6.076 -17.365 -9.606 1.00 56.81 107 GLN A C 1
ATOM 833 O O . GLN A 1 107 ? -5.849 -16.525 -8.731 1.00 56.81 107 GLN A O 1
ATOM 838 N N . LEU A 1 108 ? -5.447 -17.369 -10.782 1.00 56.16 108 LEU A N 1
ATOM 839 C CA . LEU A 1 108 ? -4.700 -16.225 -11.282 1.00 56.16 108 LEU A CA 1
ATOM 840 C C . LEU A 1 108 ? -5.757 -15.146 -11.535 1.00 56.16 108 LEU A C 1
ATOM 842 O O . LEU A 1 108 ? -6.519 -15.240 -12.489 1.00 56.16 108 LEU A O 1
ATOM 846 N N . HIS A 1 109 ? -5.922 -14.253 -10.566 1.00 54.91 109 HIS A N 1
ATOM 847 C CA . HIS A 1 109 ? -7.147 -13.472 -10.398 1.00 54.91 109 HIS A CA 1
ATOM 848 C C . HIS A 1 109 ? -7.013 -12.022 -10.820 1.00 54.91 109 HIS A C 1
ATOM 850 O O . HIS A 1 109 ? -7.989 -11.296 -10.709 1.00 54.91 109 HIS A O 1
ATOM 856 N N . GLY A 1 110 ? -5.832 -11.562 -11.210 1.00 60.56 110 GLY A N 1
ATOM 857 C CA . GLY A 1 110 ? -5.645 -10.132 -11.248 1.00 60.56 110 GLY A CA 1
ATOM 858 C C . GLY A 1 110 ? -4.510 -9.721 -12.139 1.00 60.56 110 GLY A C 1
ATOM 859 O O . GLY A 1 110 ? -3.350 -9.860 -11.751 1.00 60.56 110 GLY A O 1
ATOM 860 N N . ILE A 1 111 ? -4.853 -9.153 -13.284 1.00 78.50 111 ILE A N 1
ATOM 861 C CA . ILE A 1 111 ? -3.949 -8.301 -14.036 1.00 78.50 111 ILE A CA 1
ATOM 862 C C . ILE A 1 111 ? -4.534 -6.885 -13.979 1.00 78.50 111 ILE A C 1
ATOM 864 O O . ILE A 1 111 ? -5.739 -6.696 -14.098 1.00 78.50 111 ILE A O 1
ATOM 868 N N . SER A 1 112 ? -3.687 -5.895 -13.710 1.00 83.12 112 SER A N 1
ATOM 869 C CA . SER A 1 112 ? -3.967 -4.507 -14.088 1.00 83.12 112 SER A CA 1
ATOM 870 C C . SER A 1 112 ? -3.230 -4.328 -15.400 1.00 83.12 112 SER A C 1
ATOM 872 O O . SER A 1 112 ? -2.000 -4.357 -15.391 1.00 83.12 112 SER A O 1
ATOM 874 N N . ILE A 1 113 ? -3.930 -4.314 -16.530 1.00 85.88 113 ILE A N 1
ATOM 875 C CA . ILE A 1 113 ? -3.312 -4.146 -17.851 1.00 85.88 113 ILE A CA 1
ATOM 876 C C . ILE A 1 113 ? -4.362 -3.692 -18.862 1.00 85.88 113 ILE A C 1
ATOM 878 O O . ILE A 1 113 ? -5.546 -3.976 -18.709 1.00 85.88 113 ILE A O 1
ATOM 882 N N . ASP A 1 114 ? -3.924 -3.054 -19.939 1.00 85.25 114 ASP A N 1
ATOM 883 C CA . ASP A 1 114 ? -4.797 -2.659 -21.039 1.00 85.25 114 ASP A CA 1
ATOM 884 C C . ASP A 1 114 ? -4.346 -3.237 -22.389 1.00 85.25 114 ASP A C 1
ATOM 886 O O . ASP A 1 114 ? -3.272 -3.836 -22.531 1.00 85.25 114 ASP A O 1
ATOM 890 N N . GLY A 1 115 ? -5.188 -3.040 -23.405 1.00 80.00 115 GLY A N 1
ATOM 891 C CA . GLY A 1 115 ? -4.926 -3.435 -24.791 1.00 80.00 115 GLY A CA 1
ATOM 892 C C . GLY A 1 115 ? -3.701 -2.784 -25.446 1.00 80.00 115 GLY A C 1
ATOM 893 O O . GLY A 1 115 ? -3.263 -3.262 -26.493 1.00 80.00 115 GLY A O 1
ATOM 894 N N . GLY A 1 116 ? -3.120 -1.746 -24.837 1.00 80.62 116 GLY A N 1
ATOM 895 C CA . GLY A 1 116 ? -1.860 -1.150 -25.276 1.00 80.62 116 GLY A CA 1
ATOM 896 C C . GLY A 1 116 ? -0.636 -1.960 -24.839 1.00 80.62 116 GLY A C 1
ATOM 897 O O . GLY A 1 116 ? 0.398 -1.913 -25.505 1.00 80.62 116 GLY A O 1
ATOM 898 N N . ALA A 1 117 ? -0.756 -2.726 -23.751 1.00 81.56 117 ALA A N 1
ATOM 899 C CA . ALA A 1 117 ? 0.315 -3.532 -23.165 1.00 81.56 117 ALA A CA 1
ATOM 900 C C . ALA A 1 117 ? 0.169 -5.048 -23.407 1.00 81.56 117 ALA A C 1
ATOM 902 O O . ALA A 1 117 ? 1.165 -5.772 -23.345 1.00 81.56 117 ALA A O 1
ATOM 903 N N . ALA A 1 118 ? -1.036 -5.547 -23.700 1.00 82.25 118 ALA A N 1
ATOM 904 C CA . ALA A 1 118 ? -1.274 -6.955 -24.016 1.00 82.25 118 ALA A CA 1
ATOM 905 C C . ALA A 1 118 ? -2.204 -7.145 -25.221 1.00 82.25 118 ALA A C 1
ATOM 907 O O . ALA A 1 118 ? -3.185 -6.431 -25.414 1.00 82.25 118 ALA A O 1
ATOM 908 N N . PHE A 1 119 ? -1.908 -8.162 -26.033 1.00 83.75 119 PHE A N 1
ATOM 909 C CA . PHE A 1 119 ? -2.737 -8.550 -27.174 1.00 83.75 119 PHE A CA 1
ATOM 910 C C . PHE A 1 119 ? -3.713 -9.674 -26.802 1.00 83.75 119 PHE A C 1
ATOM 912 O O . PHE A 1 119 ? -3.480 -10.443 -25.874 1.00 83.75 119 PHE A O 1
ATOM 919 N N . GLY A 1 120 ? -4.784 -9.819 -27.587 1.00 82.56 120 GLY A N 1
ATOM 920 C CA . GLY A 1 120 ? -5.738 -10.927 -27.446 1.00 82.56 120 GLY A CA 1
ATOM 921 C C . GLY A 1 120 ? -6.993 -10.609 -26.631 1.00 82.56 120 GLY A C 1
ATOM 922 O O . GLY A 1 120 ? -7.809 -11.506 -26.430 1.00 82.56 120 GLY A O 1
ATOM 923 N N . PHE A 1 121 ? -7.188 -9.353 -26.219 1.00 84.38 121 PHE A N 1
ATOM 924 C CA . PHE A 1 121 ? -8.434 -8.922 -25.590 1.00 84.38 121 PHE A CA 1
ATOM 925 C C . PHE A 1 121 ? -9.651 -9.060 -26.527 1.00 84.38 121 PHE A C 1
ATOM 927 O O . PHE A 1 121 ? -9.515 -8.896 -27.750 1.00 84.38 121 PHE A O 1
ATOM 934 N N . PRO A 1 122 ? -10.849 -9.352 -25.978 1.00 84.31 122 PRO A N 1
ATOM 935 C CA . PRO A 1 122 ? -12.089 -9.371 -26.745 1.00 84.31 122 PRO A CA 1
ATOM 936 C C . PRO A 1 122 ? -12.321 -8.034 -27.451 1.00 84.31 122 PRO A C 1
ATOM 938 O O . PRO A 1 122 ? -12.067 -6.987 -26.881 1.00 84.31 122 PRO A O 1
ATOM 941 N N . LYS A 1 123 ? -12.815 -8.049 -28.692 1.00 81.44 123 LYS A N 1
ATOM 942 C CA . LYS A 1 123 ? -13.007 -6.814 -29.484 1.00 81.44 123 LYS A CA 1
ATOM 943 C C . LYS A 1 123 ? -14.413 -6.231 -29.387 1.00 81.44 123 LYS A C 1
ATOM 945 O O . LYS A 1 123 ? -14.631 -5.095 -29.797 1.00 81.44 123 LYS A O 1
ATOM 950 N N . THR A 1 124 ? -15.376 -7.026 -28.932 1.00 84.56 124 THR A N 1
ATOM 951 C CA . THR A 1 124 ? -16.773 -6.607 -28.810 1.00 84.56 124 THR A CA 1
ATOM 952 C C . THR A 1 124 ? -17.047 -6.182 -27.364 1.00 84.56 124 THR A C 1
ATOM 954 O O . THR A 1 124 ? -16.538 -6.825 -26.442 1.00 84.56 124 THR A O 1
ATOM 957 N N . PRO A 1 125 ? -17.870 -5.142 -27.131 1.00 84.56 125 PRO A N 1
ATOM 958 C CA . PRO A 1 125 ? -18.253 -4.746 -25.775 1.00 84.56 125 PRO A CA 1
ATOM 959 C C . PRO A 1 125 ? -18.932 -5.874 -24.988 1.00 84.56 125 PRO A C 1
ATOM 961 O O . PRO A 1 125 ? -18.746 -5.991 -23.783 1.00 84.56 125 PRO A O 1
ATOM 964 N N . GLU A 1 126 ? -19.692 -6.735 -25.671 1.00 84.81 126 GLU A N 1
ATOM 965 C CA . GLU A 1 126 ? -20.378 -7.874 -25.056 1.00 84.81 126 GLU A CA 1
ATOM 966 C C . GLU A 1 126 ? -19.398 -8.921 -24.520 1.00 84.81 126 GLU A C 1
ATOM 968 O O . GLU A 1 126 ? -19.571 -9.408 -23.404 1.00 84.81 126 GLU A O 1
ATOM 973 N N . ASP A 1 127 ? -18.368 -9.276 -25.291 1.00 85.75 127 ASP A N 1
ATOM 974 C CA . ASP A 1 127 ? -17.379 -10.260 -24.850 1.00 85.75 127 ASP A CA 1
ATOM 975 C C . ASP A 1 127 ? -16.404 -9.665 -23.828 1.00 85.75 127 ASP A C 1
ATOM 977 O O . ASP A 1 127 ? -15.979 -10.374 -22.919 1.00 85.75 127 ASP A O 1
ATOM 981 N N . ALA A 1 128 ? -16.109 -8.362 -23.922 1.00 84.06 128 ALA A N 1
ATOM 982 C CA . ALA A 1 128 ? -15.365 -7.638 -22.894 1.00 84.06 128 ALA A CA 1
ATOM 983 C C . ALA A 1 128 ? -16.122 -7.649 -21.554 1.00 84.06 128 ALA A C 1
ATOM 985 O O . ALA A 1 128 ? -15.555 -8.043 -20.539 1.00 84.06 128 ALA A O 1
ATOM 986 N N . ALA A 1 129 ? -17.424 -7.342 -21.560 1.00 82.50 129 ALA A N 1
ATOM 987 C CA . ALA A 1 129 ? -18.255 -7.374 -20.358 1.00 82.50 129 ALA A CA 1
ATOM 988 C C . ALA A 1 129 ? -18.390 -8.786 -19.756 1.00 82.50 129 ALA A C 1
ATOM 990 O O . ALA A 1 129 ? -18.384 -8.932 -18.537 1.00 82.50 129 ALA A O 1
ATOM 991 N N . LYS A 1 130 ? -18.468 -9.843 -20.583 1.00 84.12 130 LYS A N 1
ATOM 992 C CA . LYS A 1 130 ? -18.464 -11.243 -20.101 1.00 84.12 130 LYS A CA 1
ATOM 993 C C . LYS A 1 130 ? -17.159 -11.634 -19.408 1.00 84.12 130 LYS A C 1
ATOM 995 O O . LYS A 1 130 ? -17.175 -12.536 -18.577 1.00 84.12 130 LYS A O 1
ATOM 1000 N N . ALA A 1 131 ? -16.054 -11.001 -19.787 1.00 79.75 131 ALA A N 1
ATOM 1001 C CA . ALA A 1 131 ? -14.749 -11.172 -19.164 1.00 79.75 131 ALA A CA 1
ATOM 1002 C C . ALA A 1 131 ? -14.496 -10.154 -18.035 1.00 79.75 131 ALA A C 1
ATOM 1004 O O . ALA A 1 131 ? -13.369 -10.062 -17.566 1.00 79.75 131 ALA A O 1
ATOM 1005 N N . GLU A 1 132 ? -15.524 -9.396 -17.623 1.00 84.88 132 GLU A N 1
ATOM 1006 C CA . GLU A 1 132 ? -15.448 -8.354 -16.586 1.00 84.88 132 GLU A CA 1
ATOM 1007 C C . GLU A 1 132 ? -14.430 -7.239 -16.908 1.00 84.88 132 GLU A C 1
ATOM 1009 O O . GLU A 1 132 ? -13.931 -6.545 -16.027 1.00 84.88 132 GLU A O 1
ATOM 1014 N N . LEU A 1 133 ? -14.152 -7.025 -18.198 1.00 86.19 133 LEU A N 1
ATOM 1015 C CA . LEU A 1 133 ? -13.277 -5.963 -18.685 1.00 86.19 133 LEU A CA 1
ATOM 1016 C C . LEU A 1 133 ? -14.060 -4.664 -18.880 1.00 86.19 133 LEU A C 1
ATOM 1018 O O . LEU A 1 133 ? -15.231 -4.672 -19.273 1.00 86.19 133 LEU A O 1
ATOM 1022 N N . VAL A 1 134 ? -13.389 -3.532 -18.677 1.00 85.75 134 VAL A N 1
ATOM 1023 C CA . VAL A 1 134 ? -13.982 -2.199 -18.841 1.00 85.75 134 VAL A CA 1
ATOM 1024 C C . VAL A 1 134 ? -13.381 -1.474 -20.041 1.00 85.75 134 VAL A C 1
ATOM 1026 O O . VAL A 1 134 ? -12.256 -1.738 -20.453 1.00 85.75 134 VAL A O 1
ATOM 1029 N N . SER A 1 135 ? -14.152 -0.579 -20.656 1.00 84.00 135 SER A N 1
ATOM 1030 C CA . SER A 1 135 ? -13.646 0.265 -21.744 1.00 84.00 135 SER A CA 1
ATOM 1031 C C . SER A 1 135 ? -12.953 1.493 -21.164 1.00 84.00 135 SER A C 1
ATOM 1033 O O . SER A 1 135 ? -13.554 2.210 -20.365 1.00 84.00 135 SER A O 1
ATOM 1035 N N . GLY A 1 136 ? -11.708 1.715 -21.568 1.00 79.69 136 GLY A N 1
ATOM 1036 C CA . GLY A 1 136 ? -10.980 2.957 -21.359 1.00 79.69 136 GLY A CA 1
ATOM 1037 C C . GLY A 1 136 ? -11.285 3.988 -22.440 1.00 79.69 136 GLY A C 1
ATOM 1038 O O . GLY A 1 136 ? -12.304 3.917 -23.133 1.00 79.69 136 GLY A O 1
ATOM 1039 N N . LYS A 1 137 ? -10.385 4.958 -22.577 1.00 79.31 137 LYS A N 1
ATOM 1040 C CA . LYS A 1 137 ? -10.445 5.999 -23.601 1.00 79.31 137 LYS A CA 1
ATOM 1041 C C . LYS A 1 137 ? -10.103 5.433 -24.973 1.00 79.31 137 LYS A C 1
ATOM 1043 O O . LYS A 1 137 ? -10.885 5.605 -25.906 1.00 79.31 137 LYS A O 1
ATOM 1048 N N . ASP A 1 138 ? -8.968 4.744 -25.060 1.00 78.31 138 ASP A N 1
ATOM 1049 C CA . ASP A 1 138 ? -8.433 4.215 -26.315 1.00 78.31 138 ASP A CA 1
ATOM 1050 C C . ASP A 1 138 ? -8.309 2.679 -26.292 1.00 78.31 138 ASP A C 1
ATOM 1052 O O . ASP A 1 138 ? -8.343 2.042 -27.348 1.00 78.31 138 ASP A O 1
ATOM 1056 N N . ASN A 1 139 ? -8.229 2.061 -25.107 1.00 83.75 139 ASN A N 1
ATOM 1057 C CA . ASN A 1 139 ? -8.026 0.624 -24.928 1.00 83.75 139 ASN A CA 1
ATOM 1058 C C . ASN A 1 139 ? -9.071 -0.035 -24.015 1.00 83.75 139 ASN A C 1
ATOM 1060 O O . ASN A 1 139 ? -9.751 0.603 -23.217 1.00 83.75 139 ASN A O 1
ATOM 1064 N N . ILE A 1 140 ? -9.182 -1.361 -24.116 1.00 87.31 140 ILE A N 1
ATOM 1065 C CA . ILE A 1 140 ? -9.889 -2.187 -23.127 1.00 87.31 140 ILE A CA 1
ATOM 1066 C C . ILE A 1 140 ? -8.967 -2.393 -21.931 1.00 87.31 140 ILE A C 1
ATOM 1068 O O . ILE A 1 140 ? -7.774 -2.627 -22.116 1.00 87.31 140 ILE A O 1
ATOM 1072 N N . ILE A 1 141 ? -9.534 -2.318 -20.733 1.00 88.06 141 ILE A N 1
ATOM 1073 C CA . ILE A 1 141 ? -8.833 -2.346 -19.456 1.00 88.06 141 ILE A CA 1
ATOM 1074 C C . ILE A 1 141 ? -9.263 -3.584 -18.667 1.00 88.06 141 ILE A C 1
ATOM 1076 O O . ILE A 1 141 ? -10.454 -3.833 -18.458 1.00 88.06 141 ILE A O 1
ATOM 1080 N N . ASP A 1 142 ? -8.273 -4.324 -18.186 1.00 90.50 142 ASP A N 1
ATOM 1081 C CA . ASP A 1 142 ? -8.407 -5.332 -17.145 1.00 90.50 142 ASP A CA 1
ATOM 1082 C C . ASP A 1 142 ? -8.078 -4.696 -15.788 1.00 90.50 142 ASP A C 1
ATOM 1084 O O . ASP A 1 142 ? -7.008 -4.116 -15.591 1.00 90.50 142 ASP A O 1
ATOM 1088 N N . ARG A 1 143 ? -9.028 -4.790 -14.859 1.00 91.50 143 ARG A N 1
ATOM 1089 C CA . ARG A 1 143 ? -8.940 -4.285 -13.480 1.00 91.50 143 ARG A CA 1
ATOM 1090 C C . ARG A 1 143 ? -9.253 -5.378 -12.457 1.00 91.50 143 ARG A C 1
ATOM 1092 O O . ARG A 1 143 ? -9.582 -5.086 -11.306 1.00 91.50 143 ARG A O 1
ATOM 1099 N N . SER A 1 144 ? -9.098 -6.639 -12.860 1.00 91.50 144 SER A N 1
ATOM 1100 C CA . SER A 1 144 ? -9.434 -7.824 -12.066 1.00 91.50 144 SER A CA 1
ATOM 1101 C C . SER A 1 144 ? -8.693 -7.897 -10.726 1.00 91.50 144 SER A C 1
ATOM 1103 O O . SER A 1 144 ? -9.220 -8.460 -9.769 1.00 91.50 144 SER A O 1
ATOM 1105 N N . ILE A 1 145 ? -7.520 -7.255 -10.584 1.00 92.75 145 ILE A N 1
ATOM 1106 C CA . ILE A 1 145 ? -6.857 -7.097 -9.273 1.00 92.75 145 ILE A CA 1
ATOM 1107 C C . ILE A 1 145 ? -7.767 -6.347 -8.299 1.00 92.75 145 ILE A C 1
ATOM 1109 O O . ILE A 1 145 ? -7.986 -6.819 -7.183 1.00 92.75 145 ILE A O 1
ATOM 1113 N N . GLN A 1 146 ? -8.298 -5.191 -8.706 1.00 95.50 146 GLN A N 1
ATOM 1114 C CA . GLN A 1 146 ? -9.169 -4.385 -7.854 1.00 95.50 146 GLN A CA 1
ATOM 1115 C C . GLN A 1 146 ? -10.409 -5.186 -7.458 1.00 95.50 146 GLN A C 1
ATOM 1117 O O . GLN A 1 146 ? -10.777 -5.215 -6.284 1.00 95.50 146 GLN A O 1
ATOM 1122 N N . ASP A 1 147 ? -11.003 -5.889 -8.417 1.00 93.94 147 ASP A N 1
ATOM 1123 C CA . ASP A 1 147 ? -12.214 -6.670 -8.194 1.00 93.94 147 ASP A CA 1
ATOM 1124 C C . ASP A 1 147 ? -11.937 -7.859 -7.256 1.00 93.94 147 ASP A C 1
ATOM 1126 O O . ASP A 1 147 ? -12.697 -8.098 -6.316 1.00 93.94 147 ASP A O 1
ATOM 1130 N N . ALA A 1 148 ? -10.790 -8.533 -7.393 1.00 93.31 148 ALA A N 1
ATOM 1131 C CA . ALA A 1 148 ? -10.361 -9.590 -6.478 1.00 93.31 148 ALA A CA 1
ATOM 1132 C C . ALA A 1 148 ? -10.188 -9.086 -5.034 1.00 93.31 148 ALA A C 1
ATOM 1134 O O . ALA A 1 148 ? -10.613 -9.769 -4.096 1.00 93.31 148 ALA A O 1
ATOM 1135 N N . TYR A 1 149 ? -9.609 -7.895 -4.843 1.00 96.81 149 TYR A N 1
ATOM 1136 C CA . TYR A 1 149 ? -9.536 -7.250 -3.530 1.00 96.81 149 TYR A CA 1
ATOM 1137 C C . TYR A 1 149 ? -10.937 -6.929 -2.982 1.00 96.81 149 TYR A C 1
ATOM 1139 O O . TYR A 1 149 ? -11.232 -7.280 -1.839 1.00 96.81 149 TYR A O 1
ATOM 1147 N N . ILE A 1 150 ? -11.823 -6.329 -3.788 1.00 97.00 150 ILE A N 1
ATOM 1148 C CA . ILE A 1 150 ? -13.204 -5.999 -3.390 1.00 97.00 150 ILE A CA 1
ATOM 1149 C C . ILE A 1 150 ? -13.951 -7.262 -2.943 1.00 97.00 150 ILE A C 1
ATOM 1151 O O . ILE A 1 150 ? -14.536 -7.299 -1.859 1.00 97.00 150 ILE A O 1
ATOM 1155 N N . HIS A 1 151 ? -13.903 -8.330 -3.740 1.00 96.12 151 HIS A N 1
ATOM 1156 C CA . HIS A 1 151 ? -14.556 -9.596 -3.414 1.00 96.12 151 HIS A CA 1
ATOM 1157 C C . HIS A 1 151 ? -13.972 -10.261 -2.163 1.00 96.12 151 HIS A C 1
ATOM 1159 O O . HIS A 1 151 ? -14.725 -10.860 -1.392 1.00 96.12 151 HIS A O 1
ATOM 1165 N N . ALA A 1 152 ? -12.657 -10.164 -1.945 1.00 96.25 152 ALA A N 1
ATOM 1166 C CA . ALA A 1 152 ? -12.009 -10.689 -0.747 1.00 96.25 152 ALA A CA 1
ATOM 1167 C C . ALA A 1 152 ? -12.442 -9.932 0.518 1.00 96.25 152 ALA A C 1
ATOM 1169 O O . ALA A 1 152 ? -12.744 -10.570 1.523 1.00 96.25 152 ALA A O 1
ATOM 1170 N N . ILE A 1 153 ? -12.545 -8.602 0.449 1.00 98.31 153 ILE A N 1
ATOM 1171 C CA . ILE A 1 153 ? -12.995 -7.759 1.565 1.00 98.31 153 ILE A CA 1
ATOM 1172 C C . ILE A 1 153 ? -14.467 -8.026 1.887 1.00 98.31 153 ILE A C 1
ATOM 1174 O O . ILE A 1 153 ? -14.804 -8.329 3.028 1.00 98.31 153 ILE A O 1
ATOM 1178 N N . ARG A 1 154 ? -15.345 -8.002 0.877 1.00 97.69 154 ARG A N 1
ATOM 1179 C CA . ARG A 1 154 ? -16.799 -8.148 1.069 1.00 97.69 154 ARG A CA 1
ATOM 1180 C C . ARG A 1 154 ? -17.223 -9.482 1.679 1.00 97.69 154 ARG A C 1
ATOM 1182 O O . ARG A 1 154 ? -18.294 -9.566 2.273 1.00 97.69 154 ARG A O 1
ATOM 1189 N N . ARG A 1 155 ? -16.427 -10.543 1.511 1.00 95.69 155 ARG A N 1
ATOM 1190 C CA . ARG A 1 155 ? -16.721 -11.860 2.104 1.00 95.69 155 ARG A CA 1
ATOM 1191 C C . ARG A 1 155 ? -16.105 -12.071 3.486 1.00 95.69 155 ARG A C 1
ATOM 1193 O O . ARG A 1 155 ? -16.394 -13.106 4.085 1.00 95.69 155 ARG A O 1
ATOM 1200 N N . ALA A 1 156 ? -15.264 -11.148 3.953 1.00 96.56 156 ALA A N 1
ATOM 1201 C CA . ALA A 1 156 ? -14.541 -11.274 5.210 1.00 96.56 156 ALA A CA 1
ATOM 1202 C C . ALA A 1 156 ? -15.499 -11.296 6.411 1.00 96.56 156 ALA A C 1
ATOM 1204 O O . ALA A 1 156 ? -16.515 -10.594 6.454 1.00 96.56 156 ALA A O 1
ATOM 1205 N N . LYS A 1 157 ? -15.178 -12.123 7.406 1.00 94.38 157 LYS A N 1
ATOM 1206 C CA . LYS A 1 157 ? -16.037 -12.385 8.568 1.00 94.38 157 LYS A CA 1
ATOM 1207 C C . LYS A 1 157 ? -15.361 -12.123 9.900 1.00 94.38 157 LYS A C 1
ATOM 1209 O O . LYS A 1 157 ? -16.066 -11.793 10.847 1.00 94.38 157 LYS A O 1
ATOM 1214 N N . HIS A 1 158 ? -14.046 -12.283 9.994 1.00 93.62 158 HIS A N 1
ATOM 1215 C CA . HIS A 1 158 ? -13.318 -12.248 11.259 1.00 93.62 158 HIS A CA 1
ATOM 1216 C C . HIS A 1 158 ? -12.240 -11.175 11.278 1.00 93.62 158 HIS A C 1
ATOM 1218 O O . HIS A 1 158 ? -12.205 -10.371 12.211 1.00 93.62 158 HIS A O 1
ATOM 1224 N N . PHE A 1 159 ? -11.356 -11.162 10.283 1.00 96.50 159 PHE A N 1
ATOM 1225 C CA . PHE A 1 159 ? -10.321 -10.147 10.188 1.00 96.50 159 PHE A CA 1
ATOM 1226 C C . PHE A 1 159 ? -9.718 -10.044 8.789 1.00 96.50 159 PHE A C 1
ATOM 1228 O O . PHE A 1 159 ? -9.776 -10.971 7.979 1.00 96.50 159 PHE A O 1
ATOM 1235 N N . ILE A 1 160 ? -9.069 -8.909 8.547 1.00 98.19 160 ILE A N 1
ATOM 1236 C CA . ILE A 1 160 ? -8.226 -8.691 7.375 1.00 98.19 160 ILE A CA 1
ATOM 1237 C C . ILE A 1 160 ? -6.860 -8.213 7.859 1.00 98.19 160 ILE A C 1
ATOM 1239 O O . ILE A 1 160 ? -6.769 -7.329 8.709 1.00 98.19 160 ILE A O 1
ATOM 1243 N N . TYR A 1 161 ? -5.798 -8.790 7.313 1.00 97.81 161 TYR A N 1
ATOM 1244 C CA . TYR A 1 161 ? -4.427 -8.340 7.519 1.00 97.81 161 TYR A CA 1
ATOM 1245 C C . TYR A 1 161 ? -3.824 -7.925 6.181 1.00 97.81 161 TYR A C 1
ATOM 1247 O O . TYR A 1 161 ? -3.940 -8.652 5.195 1.00 97.81 161 TYR A O 1
ATOM 1255 N N . ILE A 1 162 ? -3.207 -6.750 6.136 1.00 98.19 162 ILE A N 1
ATOM 1256 C CA . ILE A 1 162 ? -2.660 -6.148 4.922 1.00 98.19 162 ILE A CA 1
ATOM 1257 C C . ILE A 1 162 ? -1.221 -5.734 5.194 1.00 98.19 162 ILE A C 1
ATOM 1259 O O . ILE A 1 162 ? -0.969 -4.999 6.143 1.00 98.19 162 ILE A O 1
ATOM 1263 N N . GLU A 1 163 ? -0.307 -6.115 4.306 1.00 97.31 163 GLU A N 1
ATOM 1264 C CA . GLU A 1 163 ? 0.987 -5.447 4.177 1.00 97.31 163 GLU A CA 1
ATOM 1265 C C . GLU A 1 163 ? 1.077 -4.825 2.787 1.00 97.31 163 GLU A C 1
ATOM 1267 O O . GLU A 1 163 ? 1.003 -5.529 1.770 1.00 97.31 163 GLU A O 1
ATOM 1272 N N . ASN A 1 164 ? 1.205 -3.501 2.722 1.00 97.62 164 ASN A N 1
ATOM 1273 C CA . ASN A 1 164 ? 1.275 -2.798 1.449 1.00 97.62 164 ASN A CA 1
ATOM 1274 C C . ASN A 1 164 ? 2.220 -1.593 1.501 1.00 97.62 164 ASN A C 1
ATOM 1276 O O . ASN A 1 164 ? 2.272 -0.880 2.496 1.00 97.62 164 ASN A O 1
ATOM 1280 N N . GLN A 1 165 ? 2.952 -1.350 0.414 1.00 95.25 165 GLN A N 1
ATOM 1281 C CA . GLN A 1 165 ? 3.853 -0.197 0.297 1.00 95.25 165 GLN A CA 1
ATOM 1282 C C . GLN A 1 165 ? 3.104 1.139 0.280 1.00 95.25 165 GLN A C 1
ATOM 1284 O O . GLN A 1 165 ? 3.629 2.139 0.761 1.00 95.25 165 GLN A O 1
ATOM 1289 N N . TYR A 1 166 ? 1.889 1.152 -0.269 1.00 96.81 166 TYR A N 1
ATOM 1290 C CA . TYR A 1 166 ? 1.018 2.320 -0.268 1.00 96.81 166 TYR A CA 1
ATOM 1291 C C . TYR A 1 166 ? -0.348 1.941 0.280 1.00 96.81 166 TYR A C 1
ATOM 1293 O O . TYR A 1 166 ? -0.827 0.826 0.069 1.00 96.81 166 TYR A O 1
ATOM 1301 N N . PHE A 1 167 ? -0.979 2.887 0.967 1.00 98.31 167 PHE A N 1
ATOM 1302 C CA . PHE A 1 167 ? -2.359 2.757 1.402 1.00 98.31 167 PHE A CA 1
ATOM 1303 C C . PHE A 1 167 ? -3.064 4.102 1.262 1.00 98.31 167 PHE A C 1
ATOM 1305 O O . PHE A 1 167 ? -3.073 4.927 2.171 1.00 98.31 167 PHE A O 1
ATOM 1312 N N . LEU A 1 168 ? -3.631 4.343 0.089 1.00 97.81 168 LEU A N 1
ATOM 1313 C CA . LEU A 1 168 ? -4.401 5.545 -0.205 1.00 97.81 168 LEU A CA 1
ATOM 1314 C C . LEU A 1 168 ? -5.448 5.235 -1.269 1.00 97.81 168 LEU A C 1
ATOM 1316 O O . LEU A 1 168 ? -5.271 4.287 -2.021 1.00 97.81 168 LEU A O 1
ATOM 1320 N N . GLY A 1 169 ? -6.536 6.002 -1.313 1.00 96.81 169 GLY A N 1
ATOM 1321 C CA . GLY A 1 169 ? -7.564 5.880 -2.346 1.00 96.81 169 GLY A CA 1
ATOM 1322 C C . GLY A 1 169 ? -8.979 6.101 -1.839 1.00 96.81 169 GLY A C 1
ATOM 1323 O O . GLY A 1 169 ? -9.194 6.582 -0.725 1.00 96.81 169 GLY A O 1
ATOM 1324 N N . SER A 1 170 ? -9.950 5.738 -2.680 1.00 97.19 170 SER A N 1
ATOM 1325 C CA . SER A 1 170 ? -11.365 6.067 -2.490 1.00 97.19 170 SER A CA 1
ATOM 1326 C C . SER A 1 170 ? -11.582 7.569 -2.276 1.00 97.19 170 SER A C 1
ATOM 1328 O O . SER A 1 170 ? -12.312 7.978 -1.374 1.00 97.19 170 SER A O 1
ATOM 1330 N N . SER A 1 171 ? -10.932 8.398 -3.102 1.00 95.12 171 SER A N 1
ATOM 1331 C CA . SER A 1 171 ? -10.903 9.855 -2.915 1.00 95.12 171 SER A CA 1
ATOM 1332 C C . SER A 1 171 ? -12.279 10.510 -2.944 1.00 95.12 171 SER A C 1
ATOM 1334 O O . SER A 1 171 ? -12.473 11.507 -2.269 1.00 95.12 171 SER A O 1
ATOM 1336 N N . PHE A 1 172 ? -13.256 9.904 -3.624 1.00 93.44 172 PHE A N 1
ATOM 1337 C CA . PHE A 1 172 ? -14.668 10.318 -3.608 1.00 93.44 172 PHE A CA 1
ATOM 1338 C C . PHE A 1 172 ? -15.326 10.277 -2.212 1.00 93.44 172 PHE A C 1
ATOM 1340 O O . PHE A 1 172 ? -16.450 10.740 -2.036 1.00 93.44 172 PHE A O 1
ATOM 1347 N N . GLY A 1 173 ? -14.689 9.634 -1.229 1.00 92.56 173 GLY A N 1
ATOM 1348 C CA . GLY A 1 173 ? -15.129 9.624 0.164 1.00 92.56 173 GLY A CA 1
ATOM 1349 C C . GLY A 1 173 ? -14.379 10.617 1.054 1.00 92.56 173 GLY A C 1
ATOM 1350 O O . GLY A 1 173 ? -14.717 10.745 2.233 1.00 92.56 173 GLY A O 1
ATOM 1351 N N . TRP A 1 174 ? -13.357 11.308 0.540 1.00 92.81 174 TRP A N 1
ATOM 1352 C CA . TRP A 1 174 ? -12.564 12.240 1.334 1.00 92.81 174 TRP A CA 1
ATOM 1353 C C . TRP A 1 174 ? -13.359 13.522 1.593 1.00 92.81 174 TRP A C 1
ATOM 1355 O O . TRP A 1 174 ? -13.761 14.230 0.680 1.00 92.81 174 TRP A O 1
ATOM 1365 N N . LYS A 1 175 ? -13.547 13.873 2.867 1.00 81.12 175 LYS A N 1
ATOM 1366 C CA . LYS A 1 175 ? -14.164 15.150 3.254 1.00 81.12 175 LYS A CA 1
ATOM 1367 C C . LYS A 1 175 ? -13.090 16.239 3.271 1.00 81.12 175 LYS A C 1
ATOM 1369 O O . LYS A 1 175 ? -12.511 16.499 4.323 1.00 81.12 175 LYS A O 1
ATOM 1374 N N . SER A 1 176 ? -12.793 16.810 2.105 1.00 75.44 176 SER A N 1
ATOM 1375 C CA . SER A 1 176 ? -11.782 17.862 1.932 1.00 75.44 176 SER A CA 1
ATOM 1376 C C . SER A 1 176 ? -12.413 19.143 1.388 1.00 75.44 176 SER A C 1
ATOM 1378 O O . SER A 1 176 ? -13.101 19.103 0.375 1.00 75.44 176 SER A O 1
ATOM 1380 N N . ASP A 1 177 ? -12.142 20.285 2.023 1.00 74.56 177 ASP A N 1
ATOM 1381 C CA . ASP A 1 177 ? -12.594 21.599 1.530 1.00 74.56 177 ASP A CA 1
ATOM 1382 C C . ASP A 1 177 ? -11.616 22.205 0.500 1.00 74.56 177 ASP A C 1
ATOM 1384 O O . ASP A 1 177 ? -11.952 23.141 -0.225 1.00 74.56 177 ASP A O 1
ATOM 1388 N N . ASP A 1 178 ? -10.382 21.692 0.443 1.00 81.19 178 ASP A N 1
ATOM 1389 C CA . ASP A 1 178 ? -9.258 22.246 -0.323 1.00 81.19 178 ASP A CA 1
ATOM 1390 C C . ASP A 1 178 ? -9.002 21.556 -1.675 1.00 81.19 178 ASP A C 1
ATOM 1392 O O . ASP A 1 178 ? -8.088 21.952 -2.410 1.00 81.19 178 ASP A O 1
ATOM 1396 N N . LEU A 1 179 ? -9.771 20.513 -1.992 1.00 79.94 179 LEU A N 1
ATOM 1397 C CA . LEU A 1 179 ? -9.629 19.683 -3.187 1.00 79.94 179 LEU A CA 1
ATOM 1398 C C . LEU A 1 179 ? -11.002 19.268 -3.701 1.00 79.94 179 LEU A C 1
ATOM 1400 O O . LEU A 1 179 ? -11.910 19.017 -2.914 1.00 79.94 179 LEU A O 1
ATOM 1404 N N . LYS A 1 180 ? -11.139 19.159 -5.022 1.00 78.62 180 LYS A N 1
ATOM 1405 C CA . LYS A 1 180 ? -12.292 18.498 -5.631 1.00 78.62 180 LYS A CA 1
ATOM 1406 C C . LYS A 1 180 ? -11.926 17.051 -5.918 1.00 78.62 180 LYS A C 1
A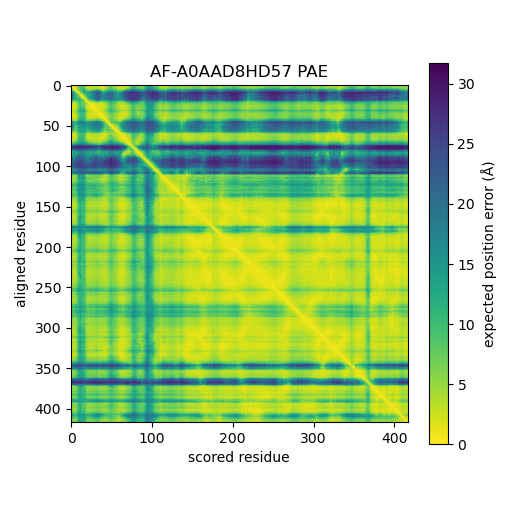TOM 1408 O O . LYS A 1 180 ? -10.859 16.784 -6.468 1.00 78.62 180 LYS A O 1
ATOM 1413 N N . ASP A 1 181 ? -12.824 16.127 -5.601 1.00 72.31 181 ASP A N 1
ATOM 1414 C CA . ASP A 1 181 ? -12.599 14.689 -5.806 1.00 72.31 181 ASP A CA 1
ATOM 1415 C C . ASP A 1 181 ? -12.296 14.347 -7.271 1.00 72.31 181 ASP A C 1
ATOM 1417 O O . ASP A 1 181 ? -11.470 13.477 -7.557 1.00 72.31 181 ASP A O 1
ATOM 1421 N N . GLU A 1 182 ? -12.930 15.090 -8.182 1.00 73.38 182 GLU A N 1
ATOM 1422 C CA . GLU A 1 182 ? -12.744 15.039 -9.636 1.00 73.38 182 GLU A CA 1
ATOM 1423 C C . GLU A 1 182 ? -11.288 15.308 -10.054 1.00 73.38 182 GLU A C 1
ATOM 1425 O O . GLU A 1 182 ? -10.825 14.744 -11.044 1.00 73.38 182 GLU A O 1
ATOM 1430 N N . ASP A 1 183 ? -10.554 16.124 -9.290 1.00 80.62 183 ASP A N 1
ATOM 1431 C CA . ASP A 1 183 ? -9.164 16.475 -9.588 1.00 80.62 183 ASP A CA 1
ATOM 1432 C C . ASP A 1 183 ? -8.188 15.386 -9.102 1.00 80.62 183 ASP A C 1
ATOM 1434 O O . ASP A 1 183 ? -7.173 15.125 -9.749 1.00 80.62 183 ASP A O 1
ATOM 1438 N N . VAL A 1 184 ? -8.486 14.732 -7.970 1.00 8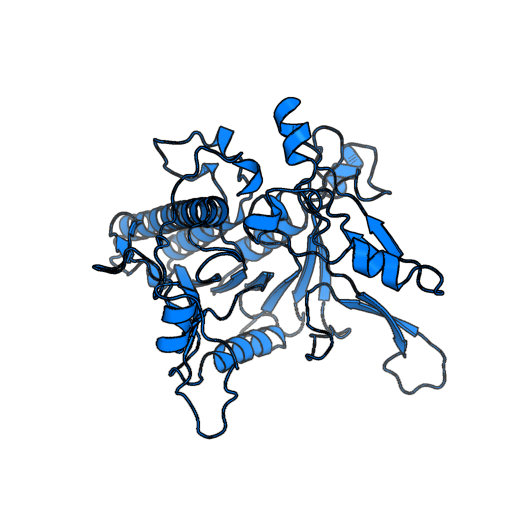5.38 184 VAL A N 1
ATOM 1439 C CA . VAL A 1 184 ? -7.635 13.677 -7.384 1.00 85.38 184 VAL A CA 1
ATOM 1440 C C . VAL A 1 184 ? -7.749 12.371 -8.170 1.00 85.38 184 VAL A C 1
ATOM 1442 O O . VAL A 1 184 ? -6.735 11.750 -8.491 1.00 85.38 184 VAL A O 1
ATOM 1445 N N . ASN A 1 185 ? -8.981 11.962 -8.485 1.00 88.38 185 ASN A N 1
ATOM 1446 C CA . ASN A 1 185 ? -9.287 10.794 -9.312 1.00 88.38 185 ASN A CA 1
ATOM 1447 C C . ASN A 1 185 ? -8.647 9.467 -8.825 1.00 88.38 185 ASN A C 1
ATOM 1449 O O . ASN A 1 185 ? -8.246 8.625 -9.633 1.00 88.38 185 ASN A O 1
ATOM 1453 N N . ALA A 1 186 ? -8.550 9.267 -7.503 1.00 93.19 186 ALA A N 1
ATOM 1454 C CA . ALA A 1 186 ? -8.119 8.013 -6.872 1.00 93.19 186 ALA A CA 1
ATOM 1455 C C . ALA A 1 186 ? -9.344 7.161 -6.491 1.00 93.19 186 ALA A C 1
ATOM 1457 O O . ALA A 1 186 ? -9.676 6.975 -5.318 1.00 93.19 186 ALA A O 1
ATOM 1458 N N . LEU A 1 187 ? -10.075 6.710 -7.511 1.00 95.19 187 LEU A N 1
ATOM 1459 C CA . LEU A 1 187 ? -11.427 6.157 -7.408 1.00 95.19 187 LEU A CA 1
ATOM 1460 C C . LEU A 1 187 ? -11.517 4.669 -7.035 1.00 95.19 187 LEU A C 1
ATOM 1462 O O . LEU A 1 187 ? -12.628 4.161 -6.884 1.00 95.19 187 LEU A O 1
ATOM 1466 N N . HIS A 1 188 ? -10.407 3.943 -6.890 1.00 96.81 188 HIS A N 1
ATOM 1467 C CA . HIS A 1 188 ? -10.482 2.540 -6.476 1.00 96.81 188 HIS A CA 1
ATOM 1468 C C . HIS A 1 188 ? -11.120 2.390 -5.081 1.00 96.81 188 HIS A C 1
ATOM 1470 O O . HIS A 1 188 ? -11.010 3.259 -4.210 1.00 96.81 188 HIS A O 1
ATOM 1476 N N . LEU A 1 189 ? -11.792 1.261 -4.848 1.00 98.12 189 LEU A N 1
ATOM 1477 C CA . LEU A 1 189 ? -12.730 1.125 -3.723 1.00 98.12 189 LEU A CA 1
ATOM 1478 C C . LEU A 1 189 ? -12.120 0.583 -2.420 1.00 98.12 189 LEU A C 1
ATOM 1480 O O . LEU A 1 189 ? -12.813 0.501 -1.413 1.00 98.12 189 LEU A O 1
ATOM 1484 N N . ILE A 1 190 ? -10.844 0.192 -2.423 1.00 98.56 190 ILE A N 1
ATOM 1485 C CA . ILE A 1 190 ? -10.262 -0.634 -1.349 1.00 98.56 190 ILE A CA 1
ATOM 1486 C C . ILE A 1 190 ? -10.380 -0.003 0.052 1.00 98.56 190 ILE A C 1
ATOM 1488 O O . ILE A 1 190 ? -10.941 -0.668 0.925 1.00 98.56 190 ILE A O 1
ATOM 1492 N N . PRO A 1 191 ? -9.952 1.254 0.299 1.00 98.69 191 PRO A N 1
ATOM 1493 C CA . PRO A 1 191 ? -10.163 1.894 1.600 1.00 98.69 191 PRO A CA 1
ATOM 1494 C C . PRO A 1 191 ? -11.637 1.963 2.024 1.00 98.69 191 PRO A C 1
ATOM 1496 O O . PRO A 1 191 ? -11.957 1.669 3.176 1.00 98.69 191 PRO A O 1
ATOM 1499 N N . LYS A 1 192 ? -12.547 2.300 1.099 1.00 98.44 192 LYS A N 1
ATOM 1500 C CA . LYS A 1 192 ? -13.976 2.436 1.414 1.00 98.44 192 LYS A CA 1
ATOM 1501 C C . LYS A 1 192 ? -14.661 1.096 1.686 1.00 98.44 192 LYS A C 1
ATOM 1503 O O . LYS A 1 192 ? -15.478 1.006 2.593 1.00 98.44 192 LYS A O 1
ATOM 1508 N N . GLU A 1 193 ? -14.327 0.042 0.946 1.00 98.62 193 GLU A N 1
ATOM 1509 C CA . GLU A 1 193 ? -14.857 -1.307 1.198 1.00 98.62 193 GLU A CA 1
ATOM 1510 C C . GLU A 1 193 ? -14.419 -1.827 2.572 1.00 98.62 193 GLU A C 1
ATOM 1512 O O . GLU A 1 193 ? -15.216 -2.444 3.279 1.00 98.62 193 GLU A O 1
ATOM 1517 N N . LEU A 1 194 ? -13.178 -1.539 2.988 1.00 98.75 194 LEU A N 1
ATOM 1518 C CA . LEU A 1 194 ? -12.689 -1.888 4.323 1.00 98.75 194 LEU A CA 1
ATOM 1519 C C . LEU A 1 194 ? -13.484 -1.167 5.419 1.00 98.75 194 LEU A C 1
ATOM 1521 O O . LEU A 1 194 ? -13.968 -1.830 6.339 1.00 98.75 194 LEU A O 1
ATOM 1525 N N . SER A 1 195 ? -13.658 0.159 5.324 1.00 98.50 195 SER A N 1
ATOM 1526 C CA . SER A 1 195 ? -14.407 0.907 6.344 1.00 98.50 195 SER A CA 1
ATOM 1527 C C . SER A 1 195 ? -15.877 0.497 6.392 1.00 98.50 195 SER A C 1
ATOM 1529 O O . SER A 1 195 ? -16.391 0.240 7.476 1.00 98.50 195 SER A O 1
ATOM 1531 N N . LEU A 1 196 ? -16.540 0.333 5.243 1.00 98.56 196 LEU A N 1
ATOM 1532 C CA . LEU A 1 196 ? -17.936 -0.114 5.185 1.00 98.56 196 LEU A CA 1
ATOM 1533 C C . LEU A 1 196 ? -18.126 -1.541 5.711 1.00 98.56 196 LEU A C 1
ATOM 1535 O O . LEU A 1 196 ? -19.133 -1.823 6.360 1.00 98.56 196 LEU A O 1
ATOM 1539 N N . THR A 1 197 ? -17.160 -2.434 5.484 1.00 98.56 197 THR A N 1
ATOM 1540 C CA . THR A 1 197 ? -17.199 -3.784 6.064 1.00 98.56 197 THR A CA 1
ATOM 1541 C C . THR A 1 197 ? -17.114 -3.712 7.586 1.00 98.56 197 THR A C 1
ATOM 1543 O O . THR A 1 197 ? -17.925 -4.338 8.264 1.00 98.56 197 THR A O 1
ATOM 1546 N N . ILE A 1 198 ? -16.204 -2.902 8.139 1.00 98.62 198 ILE A N 1
ATOM 1547 C CA . ILE A 1 198 ? -16.116 -2.679 9.591 1.00 98.62 198 ILE A CA 1
ATOM 1548 C C . ILE A 1 198 ? -17.427 -2.096 10.135 1.00 98.62 198 ILE A C 1
ATOM 1550 O O . ILE A 1 198 ? -17.955 -2.614 11.117 1.00 98.62 198 ILE A O 1
ATOM 1554 N N . VAL A 1 199 ? -17.976 -1.066 9.483 1.00 98.56 199 VAL A N 1
ATOM 1555 C CA . VAL A 1 199 ? -19.258 -0.446 9.858 1.00 98.56 199 VAL A CA 1
ATOM 1556 C C . VAL A 1 199 ? -20.372 -1.489 9.901 1.00 98.56 199 VAL A C 1
ATOM 1558 O O . VAL A 1 199 ? -21.043 -1.617 10.919 1.00 98.56 199 VAL A O 1
ATOM 1561 N N . SER A 1 200 ? -20.512 -2.314 8.861 1.00 98.38 200 SER A N 1
ATOM 1562 C CA . SER A 1 200 ? -21.516 -3.384 8.826 1.00 98.38 200 SER A CA 1
ATOM 1563 C C . SER A 1 200 ? -21.345 -4.388 9.978 1.00 98.38 200 SER A C 1
ATOM 1565 O O . SER A 1 200 ? -22.325 -4.865 10.560 1.00 98.38 200 SER A O 1
ATOM 1567 N N . LYS A 1 201 ? -20.101 -4.690 10.368 1.00 98.06 201 LYS A N 1
ATOM 1568 C CA . LYS A 1 201 ? -19.802 -5.587 11.494 1.00 98.06 201 LYS A CA 1
ATOM 1569 C C . LYS A 1 201 ? -20.153 -4.963 12.843 1.00 98.06 201 LYS A C 1
ATOM 1571 O O . LYS A 1 201 ? -20.832 -5.619 13.630 1.00 98.06 201 LYS A O 1
ATOM 1576 N N . ILE A 1 202 ? -19.835 -3.686 13.055 1.00 98.00 202 ILE A N 1
ATOM 1577 C CA . IL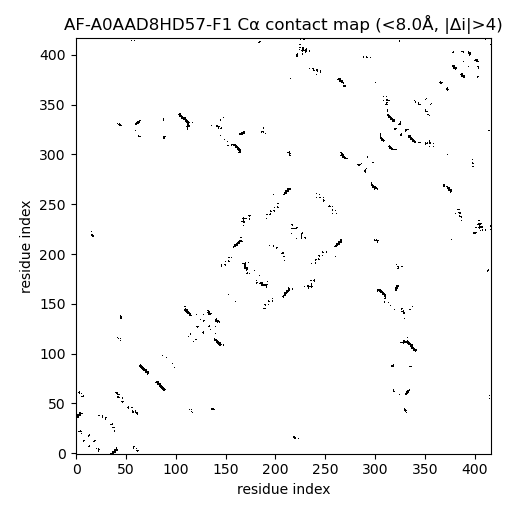E A 1 202 ? -20.298 -2.902 14.215 1.00 98.00 202 ILE A CA 1
ATOM 1578 C C . ILE A 1 202 ? -21.831 -2.881 14.268 1.00 98.00 202 ILE A C 1
ATOM 1580 O O . ILE A 1 202 ? -22.436 -3.152 15.306 1.00 98.00 202 ILE A O 1
ATOM 1584 N N . GLU A 1 203 ? -22.483 -2.636 13.130 1.00 97.44 203 GLU A N 1
ATOM 1585 C CA . GLU A 1 203 ? -23.940 -2.590 13.032 1.00 97.44 203 GLU A CA 1
ATOM 1586 C C . GLU A 1 203 ? -24.609 -3.914 13.423 1.00 97.44 203 GLU A C 1
ATOM 1588 O O . GLU A 1 203 ? -25.665 -3.926 14.067 1.00 97.44 203 GLU A O 1
ATOM 1593 N N . SER A 1 204 ? -23.980 -5.028 13.058 1.00 97.12 204 SER A N 1
ATOM 1594 C CA . SER A 1 204 ? -24.434 -6.384 13.379 1.00 97.12 204 SER A CA 1
ATOM 1595 C C . SER A 1 204 ? -23.997 -6.889 14.763 1.00 97.12 204 SER A C 1
ATOM 1597 O O . SER A 1 204 ? -24.495 -7.921 15.211 1.00 97.12 204 SER A O 1
ATOM 1599 N N . GLY A 1 205 ? -23.115 -6.170 15.467 1.00 95.62 205 GLY A N 1
ATOM 1600 C CA . GLY A 1 205 ? -22.530 -6.618 16.735 1.00 95.62 205 GLY A CA 1
ATOM 1601 C C . GLY A 1 205 ? -21.560 -7.799 16.583 1.00 95.62 205 GLY A C 1
ATOM 1602 O O . GLY A 1 205 ? -21.349 -8.555 17.532 1.00 95.62 205 GLY A O 1
ATOM 1603 N N . GLU A 1 206 ? -20.993 -7.990 15.391 1.00 95.38 206 GLU A N 1
ATOM 1604 C CA . GLU A 1 206 ? -20.004 -9.028 15.104 1.00 95.38 206 GLU A CA 1
ATOM 1605 C C . GLU A 1 206 ? -18.583 -8.496 15.322 1.00 95.38 206 GLU A C 1
ATOM 1607 O O . GLU A 1 206 ? -18.231 -7.403 14.879 1.00 95.38 206 GLU A O 1
ATOM 1612 N N . ARG A 1 207 ? -17.723 -9.294 15.970 1.00 94.12 207 ARG A N 1
ATOM 1613 C CA . ARG A 1 207 ? -16.310 -8.935 16.140 1.00 94.12 207 ARG A CA 1
ATOM 1614 C C . ARG A 1 207 ? -15.588 -9.002 14.796 1.00 94.12 207 ARG A C 1
ATOM 1616 O O . ARG A 1 207 ? -15.508 -10.075 14.200 1.00 94.12 207 ARG A O 1
ATOM 1623 N N . PHE A 1 208 ? -14.980 -7.891 14.396 1.00 97.25 208 PHE A N 1
ATOM 1624 C CA . PHE A 1 208 ? -14.185 -7.790 13.180 1.00 97.25 208 PHE A CA 1
ATOM 1625 C C . PHE A 1 208 ? -13.054 -6.779 13.353 1.00 97.25 208 PHE A C 1
ATOM 1627 O O . PHE A 1 208 ? -13.246 -5.755 14.003 1.00 97.25 208 PHE A O 1
ATOM 1634 N N . VAL A 1 209 ? -11.882 -7.065 12.786 1.00 96.88 209 VAL A N 1
ATOM 1635 C CA . VAL A 1 209 ? -10.706 -6.192 12.905 1.00 96.88 209 VAL A CA 1
ATOM 1636 C C . VAL A 1 209 ? -9.889 -6.166 11.617 1.00 96.88 209 VAL A C 1
ATOM 1638 O O . VAL A 1 209 ? -9.725 -7.185 10.946 1.00 96.88 209 VAL A O 1
ATOM 1641 N N . VAL A 1 210 ? -9.356 -4.997 11.277 1.00 98.50 210 VAL A N 1
ATOM 1642 C CA . VAL A 1 210 ? -8.469 -4.789 10.133 1.00 98.50 210 VAL A CA 1
ATOM 1643 C C . VAL A 1 210 ? -7.111 -4.292 10.618 1.00 98.50 210 VAL A C 1
ATOM 1645 O O . VAL A 1 210 ? -7.007 -3.264 11.291 1.00 98.50 210 VAL A O 1
ATOM 1648 N N . TYR A 1 211 ? -6.065 -5.020 10.242 1.00 97.94 211 TYR A N 1
ATOM 1649 C CA . TYR A 1 211 ? -4.671 -4.697 10.519 1.00 97.94 211 TYR A CA 1
ATOM 1650 C C . TYR A 1 211 ? -3.989 -4.260 9.225 1.00 97.94 211 TYR A C 1
ATOM 1652 O O . TYR A 1 211 ? -3.993 -5.004 8.243 1.00 97.94 211 TYR A O 1
ATOM 1660 N N . VAL A 1 212 ? -3.386 -3.075 9.221 1.00 98.31 212 VAL A N 1
ATOM 1661 C CA . VAL A 1 212 ? -2.684 -2.535 8.051 1.00 98.31 212 VAL A CA 1
ATOM 1662 C C . VAL A 1 212 ? -1.240 -2.224 8.419 1.00 98.31 212 VAL A C 1
ATOM 1664 O O . VAL A 1 212 ? -0.988 -1.461 9.346 1.00 98.31 212 VAL A O 1
ATOM 1667 N N . VAL A 1 213 ? -0.286 -2.794 7.689 1.00 97.69 213 VAL A N 1
ATOM 1668 C CA . VAL A 1 213 ? 1.147 -2.518 7.816 1.00 97.69 213 VAL A CA 1
ATOM 1669 C C . VAL A 1 213 ? 1.615 -1.788 6.559 1.00 97.69 213 VAL A C 1
ATOM 1671 O O . VAL A 1 213 ? 1.511 -2.310 5.449 1.00 97.69 213 VAL A O 1
ATOM 1674 N N . VAL A 1 214 ? 2.128 -0.577 6.746 1.00 97.88 214 VAL A N 1
ATOM 1675 C CA . VAL A 1 214 ? 2.664 0.305 5.697 1.00 97.88 214 VAL A CA 1
ATOM 1676 C C . VAL A 1 214 ? 4.103 0.696 6.033 1.00 97.88 214 VAL A C 1
ATOM 1678 O O . VAL A 1 214 ? 4.502 0.607 7.198 1.00 97.88 214 VAL A O 1
ATOM 1681 N N . PRO A 1 215 ? 4.936 1.119 5.069 1.00 97.19 215 PRO A N 1
ATOM 1682 C CA . PRO A 1 215 ? 6.243 1.661 5.412 1.00 97.19 215 PRO A CA 1
ATOM 1683 C C . PRO A 1 215 ? 6.072 2.948 6.230 1.00 97.19 215 PRO A C 1
ATOM 1685 O O . PRO A 1 215 ? 5.033 3.605 6.174 1.00 97.19 215 PRO A O 1
ATOM 1688 N N . MET A 1 216 ? 7.095 3.321 7.005 1.00 96.50 216 MET A N 1
ATOM 1689 C CA . MET A 1 216 ? 7.035 4.557 7.795 1.00 96.50 216 MET A CA 1
ATOM 1690 C C . MET A 1 216 ? 6.853 5.783 6.886 1.00 96.50 216 MET A C 1
ATOM 1692 O O . MET A 1 216 ? 6.066 6.665 7.202 1.00 96.50 216 MET A O 1
ATOM 1696 N N . TRP A 1 217 ? 7.514 5.784 5.730 1.00 97.06 217 TRP A N 1
ATOM 1697 C CA . TRP A 1 217 ? 7.223 6.642 4.585 1.00 97.06 217 TRP A CA 1
ATOM 1698 C C . TRP A 1 217 ? 7.570 5.884 3.287 1.00 97.06 217 TRP A C 1
ATOM 1700 O O . TRP A 1 217 ? 8.365 4.942 3.338 1.00 97.06 217 TRP A O 1
ATOM 1710 N N . PRO A 1 218 ? 6.990 6.243 2.127 1.00 93.38 218 PRO A N 1
ATOM 1711 C CA . PRO A 1 218 ? 7.371 5.697 0.820 1.00 93.38 218 PRO A CA 1
ATOM 1712 C C . PRO A 1 218 ? 8.862 5.850 0.488 1.00 93.38 218 PRO A C 1
ATOM 1714 O O . PRO A 1 218 ? 9.523 6.738 1.004 1.00 93.38 218 PRO A O 1
ATOM 1717 N N . GLU A 1 219 ? 9.399 5.017 -0.402 1.00 86.50 219 GLU A N 1
ATOM 1718 C CA . GLU A 1 219 ? 10.814 5.078 -0.784 1.00 86.50 219 GLU A CA 1
ATOM 1719 C C . GLU A 1 219 ? 11.154 6.437 -1.412 1.00 86.50 219 GLU A C 1
ATOM 1721 O O . GLU A 1 219 ? 10.389 6.970 -2.218 1.00 86.50 219 GLU A O 1
ATOM 1726 N N . GLY A 1 220 ? 12.291 7.004 -1.004 1.00 88.81 220 GLY A N 1
ATOM 1727 C CA . GLY A 1 220 ? 12.742 8.333 -1.409 1.00 88.81 220 GLY A CA 1
ATOM 1728 C C . GLY A 1 220 ? 13.170 9.201 -0.226 1.00 88.81 220 GLY A C 1
ATOM 1729 O O . GLY A 1 220 ? 13.162 8.780 0.936 1.00 88.81 220 GLY A O 1
ATOM 1730 N N . ILE A 1 221 ? 13.564 10.440 -0.531 1.00 92.38 221 ILE A N 1
ATOM 1731 C CA . ILE A 1 221 ? 13.875 11.449 0.490 1.00 92.38 221 ILE A CA 1
ATOM 1732 C C . ILE A 1 221 ? 12.556 11.850 1.164 1.00 92.38 221 ILE A C 1
ATOM 1734 O O . ILE A 1 221 ? 11.657 12.325 0.468 1.00 92.38 221 ILE A O 1
ATOM 1738 N N . PRO A 1 222 ? 12.399 11.694 2.489 1.00 94.94 222 PRO A N 1
ATOM 1739 C CA . PRO A 1 222 ? 11.096 11.859 3.124 1.00 94.94 222 PRO A CA 1
ATOM 1740 C C . PRO A 1 222 ? 10.581 13.308 3.107 1.00 94.94 222 PRO A C 1
ATOM 1742 O O . PRO A 1 222 ? 9.374 13.532 3.165 1.00 94.94 222 PRO A O 1
ATOM 1745 N N . GLU A 1 223 ? 11.471 14.294 2.974 1.00 94.69 223 GLU A N 1
ATOM 1746 C CA . GLU A 1 223 ? 11.132 15.710 2.785 1.00 94.69 223 GLU A CA 1
ATOM 1747 C C . GLU A 1 223 ? 10.771 16.078 1.335 1.00 94.69 223 GLU A C 1
ATOM 1749 O O . GLU A 1 223 ? 10.345 17.205 1.080 1.00 94.69 223 GLU A O 1
ATOM 1754 N N . SER A 1 224 ? 10.955 15.168 0.373 1.00 91.62 224 SER A N 1
ATOM 1755 C CA . SER A 1 224 ? 10.620 15.434 -1.028 1.00 91.62 224 SER A CA 1
ATOM 1756 C C . SER A 1 224 ? 9.120 15.669 -1.210 1.00 91.62 224 SER A C 1
ATOM 1758 O O . SER A 1 224 ? 8.284 15.118 -0.487 1.00 91.62 224 SER A O 1
ATOM 1760 N N . GLY A 1 225 ? 8.760 16.470 -2.217 1.00 90.12 225 GLY A N 1
ATOM 1761 C CA . GLY A 1 225 ? 7.356 16.761 -2.504 1.00 90.12 225 GLY A CA 1
ATOM 1762 C C . GLY A 1 225 ? 6.538 15.502 -2.811 1.00 90.12 225 GLY A C 1
ATOM 1763 O O . GLY A 1 225 ? 5.359 15.456 -2.472 1.00 90.12 225 GLY A O 1
ATOM 1764 N N . SER A 1 226 ? 7.146 14.488 -3.440 1.00 88.75 226 SER A N 1
ATOM 1765 C CA . SER A 1 226 ? 6.495 13.219 -3.798 1.00 88.75 226 SER A CA 1
ATOM 1766 C C . SER A 1 226 ? 6.103 12.434 -2.559 1.00 88.75 226 SER A C 1
ATOM 1768 O O . SER A 1 226 ? 4.932 12.094 -2.396 1.00 88.75 226 SER A O 1
ATOM 1770 N N . VAL A 1 227 ? 7.054 12.219 -1.649 1.00 92.75 227 VAL A N 1
ATOM 1771 C CA . VAL A 1 227 ? 6.803 11.513 -0.393 1.00 92.75 227 VAL A CA 1
ATOM 1772 C C . VAL A 1 227 ? 5.793 12.276 0.465 1.00 92.75 227 VAL A C 1
ATOM 1774 O O . VAL A 1 227 ? 4.848 11.674 0.973 1.00 92.75 227 VAL A O 1
ATOM 1777 N N . GLN A 1 228 ? 5.931 13.600 0.577 1.00 95.88 228 GLN A N 1
ATOM 1778 C CA . GLN A 1 228 ? 5.008 14.424 1.360 1.00 95.88 228 GLN A CA 1
ATOM 1779 C C . GLN A 1 228 ? 3.577 14.422 0.797 1.00 95.88 228 GLN A C 1
ATOM 1781 O O . GLN A 1 228 ? 2.634 14.327 1.582 1.00 95.88 228 GLN A O 1
ATOM 1786 N N . ALA A 1 229 ? 3.399 14.455 -0.529 1.00 93.56 229 ALA A N 1
ATOM 1787 C CA . ALA A 1 229 ? 2.076 14.363 -1.149 1.00 93.56 229 ALA A CA 1
ATOM 1788 C C . ALA A 1 229 ? 1.422 12.996 -0.898 1.00 93.56 229 ALA A C 1
ATOM 1790 O O . ALA A 1 229 ? 0.254 12.924 -0.528 1.00 93.56 229 ALA A O 1
ATOM 1791 N N . ILE A 1 230 ? 2.185 11.909 -1.039 1.00 95.06 230 ILE A N 1
ATOM 1792 C CA . ILE A 1 230 ? 1.683 10.548 -0.811 1.00 95.06 230 ILE A CA 1
ATOM 1793 C C . ILE A 1 230 ? 1.261 10.348 0.651 1.00 95.06 230 ILE A C 1
ATOM 1795 O O . ILE A 1 230 ? 0.222 9.740 0.918 1.00 95.06 230 ILE A O 1
ATOM 1799 N N . LEU A 1 231 ? 2.033 10.883 1.601 1.00 97.12 231 LEU A N 1
ATOM 1800 C CA . LEU A 1 231 ? 1.680 10.853 3.022 1.00 97.12 231 LEU A CA 1
ATOM 1801 C C . LEU A 1 231 ? 0.382 11.628 3.312 1.00 97.12 231 LEU A C 1
ATOM 1803 O O . LEU A 1 231 ? -0.425 11.153 4.110 1.00 97.12 231 LEU A O 1
ATOM 1807 N N . ASP A 1 232 ? 0.137 12.753 2.627 1.00 95.62 232 ASP A N 1
ATOM 1808 C CA . ASP A 1 232 ? -1.128 13.502 2.735 1.00 95.62 232 ASP A CA 1
ATOM 1809 C C . ASP A 1 232 ? -2.318 12.667 2.222 1.00 95.62 232 ASP A C 1
ATOM 1811 O O . ASP A 1 232 ? -3.350 12.575 2.890 1.00 95.62 232 ASP A O 1
ATOM 1815 N N . TRP A 1 233 ? -2.168 11.964 1.092 1.00 95.81 233 TRP A N 1
ATOM 1816 C CA . TRP A 1 233 ? -3.203 11.060 0.560 1.00 95.81 233 TRP A CA 1
ATOM 1817 C C . TRP A 1 233 ? -3.504 9.879 1.480 1.00 95.81 233 TRP A C 1
ATOM 1819 O O . TRP A 1 233 ? -4.674 9.533 1.690 1.00 95.81 233 TRP A O 1
ATOM 1829 N N . GLN A 1 234 ? -2.468 9.278 2.066 1.00 97.81 234 GLN A N 1
ATOM 1830 C CA . GLN A 1 234 ? -2.629 8.231 3.071 1.00 97.81 234 GLN A CA 1
ATOM 1831 C C . GLN A 1 234 ? -3.376 8.773 4.294 1.00 97.81 234 GLN A C 1
ATOM 1833 O O . GLN A 1 234 ? -4.352 8.168 4.737 1.00 97.81 234 GLN A O 1
ATOM 1838 N N . LYS A 1 235 ? -2.983 9.951 4.794 1.00 96.62 235 LYS A N 1
ATOM 1839 C CA . LYS A 1 235 ? -3.630 10.623 5.926 1.00 96.62 235 LYS A CA 1
ATOM 1840 C C . LYS A 1 235 ? -5.115 10.889 5.659 1.00 96.62 235 LYS A C 1
ATOM 1842 O O . LYS A 1 235 ? -5.942 10.540 6.498 1.00 96.62 235 LYS A O 1
ATOM 1847 N N . ARG A 1 236 ? -5.483 11.411 4.485 1.00 96.00 236 ARG A N 1
ATOM 1848 C CA . ARG A 1 236 ? -6.895 11.642 4.102 1.00 96.00 236 ARG A CA 1
ATOM 1849 C C . ARG A 1 236 ? -7.698 10.346 3.991 1.00 96.00 236 ARG A C 1
ATOM 1851 O O . ARG A 1 236 ? -8.846 10.289 4.431 1.00 96.00 236 ARG A O 1
ATOM 1858 N N . SER A 1 237 ? -7.082 9.291 3.461 1.00 97.69 237 SER A N 1
ATOM 1859 C CA . SER A 1 237 ? -7.704 7.964 3.375 1.00 97.69 237 SER A CA 1
ATOM 1860 C C . SER A 1 237 ? -7.959 7.379 4.768 1.00 97.69 237 SER A C 1
ATOM 1862 O O . SER A 1 237 ? -9.045 6.863 5.027 1.00 97.69 237 SER A O 1
ATOM 1864 N N . MET A 1 238 ? -7.002 7.522 5.692 1.00 98.06 238 MET A N 1
ATOM 1865 C CA . MET A 1 238 ? -7.172 7.139 7.097 1.00 98.06 238 MET A CA 1
ATOM 1866 C C . MET A 1 238 ? -8.304 7.932 7.762 1.00 98.06 238 MET A C 1
ATOM 1868 O O . MET A 1 238 ? -9.170 7.328 8.390 1.00 98.06 238 MET A O 1
ATOM 1872 N N . GLU A 1 239 ? -8.338 9.259 7.601 1.00 97.31 239 GLU A N 1
ATOM 1873 C CA . GLU A 1 239 ? -9.394 10.120 8.161 1.00 97.31 239 GLU A CA 1
ATOM 1874 C C . GLU A 1 239 ? -10.787 9.718 7.680 1.00 97.31 239 GLU A C 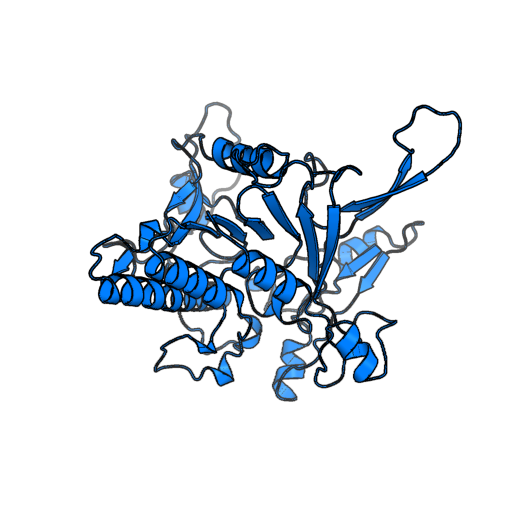1
ATOM 1876 O O . GLU A 1 239 ? -11.708 9.616 8.487 1.00 97.31 239 GLU A O 1
ATOM 1881 N N . MET A 1 240 ? -10.947 9.452 6.381 1.00 97.69 240 MET A N 1
ATOM 1882 C CA . MET A 1 240 ? -12.208 8.953 5.829 1.00 97.69 240 MET A CA 1
ATOM 1883 C C . MET A 1 240 ? -12.648 7.665 6.538 1.00 97.69 240 MET A C 1
ATOM 1885 O O . MET A 1 240 ? -13.780 7.577 7.011 1.00 97.69 240 MET A O 1
ATOM 1889 N N . MET A 1 241 ? -11.755 6.675 6.629 1.00 98.56 241 MET A N 1
ATOM 1890 C CA . MET A 1 241 ? -12.085 5.375 7.213 1.00 98.56 241 MET A CA 1
ATOM 1891 C C . MET A 1 241 ? -12.408 5.477 8.706 1.00 98.56 241 MET A C 1
ATOM 1893 O O . MET A 1 241 ? -13.390 4.892 9.158 1.00 98.56 241 MET A O 1
ATOM 1897 N N . TYR A 1 242 ? -11.622 6.232 9.479 1.00 98.44 242 TYR A N 1
ATOM 1898 C CA . TYR A 1 242 ? -11.885 6.409 10.908 1.00 98.44 242 TYR A CA 1
ATOM 1899 C C . TYR A 1 242 ? -13.175 7.188 11.167 1.00 98.44 242 TYR A C 1
ATOM 1901 O O . TYR A 1 242 ? -13.895 6.841 12.100 1.00 98.44 242 TYR A O 1
ATOM 1909 N N . LYS A 1 243 ? -13.512 8.183 10.337 1.00 97.88 243 LYS A N 1
ATOM 1910 C CA . LYS A 1 243 ? -14.792 8.904 10.429 1.00 97.88 243 LYS A CA 1
ATOM 1911 C C . LYS A 1 243 ? -15.989 7.982 10.207 1.00 97.88 243 LYS A C 1
ATOM 1913 O O . LYS A 1 243 ? -16.934 8.054 10.987 1.00 97.88 243 LYS A O 1
ATOM 1918 N N . ASP A 1 244 ? -15.931 7.100 9.207 1.00 98.25 244 ASP A N 1
ATOM 1919 C CA . ASP A 1 244 ? -16.980 6.095 8.975 1.00 98.25 244 ASP A CA 1
ATOM 1920 C C . ASP A 1 244 ? -17.177 5.195 10.213 1.00 98.25 244 ASP A C 1
ATOM 1922 O O . ASP A 1 244 ? -18.299 4.988 10.672 1.00 98.25 244 ASP A O 1
ATOM 1926 N N . ILE A 1 245 ? -16.077 4.689 10.785 1.00 98.31 245 ILE A N 1
ATOM 1927 C CA . ILE A 1 245 ? -16.099 3.776 11.941 1.00 98.31 245 ILE A CA 1
ATOM 1928 C C . ILE A 1 245 ? -16.638 4.476 13.192 1.00 98.31 245 ILE A C 1
ATOM 1930 O O . ILE A 1 245 ? -17.513 3.945 13.871 1.00 98.31 245 ILE A O 1
ATOM 1934 N N . ILE A 1 246 ? -16.134 5.673 13.496 1.00 98.12 246 ILE A N 1
ATOM 1935 C CA . ILE A 1 246 ? -16.553 6.452 14.667 1.00 98.12 246 ILE A CA 1
ATOM 1936 C C . ILE A 1 246 ? -18.037 6.793 14.583 1.00 98.12 246 ILE A C 1
ATOM 1938 O O . ILE A 1 246 ? -18.740 6.675 15.585 1.00 98.12 246 ILE A O 1
ATOM 1942 N N . GLN A 1 247 ? -18.527 7.172 13.401 1.00 97.69 247 GLN A N 1
ATOM 1943 C CA . GLN A 1 247 ? -19.948 7.433 13.209 1.00 97.69 247 GLN A CA 1
ATOM 1944 C C . GLN A 1 247 ? -20.789 6.188 13.539 1.00 97.69 247 GLN A C 1
ATOM 1946 O O . GLN A 1 247 ? -21.751 6.289 14.299 1.00 97.69 247 GLN A O 1
ATOM 1951 N N . ALA A 1 248 ? -20.397 5.008 13.052 1.00 98.00 248 ALA A N 1
ATOM 1952 C CA . ALA A 1 248 ? -21.108 3.764 13.346 1.00 98.00 248 ALA A CA 1
ATOM 1953 C C . ALA A 1 248 ? -21.088 3.400 14.844 1.00 98.00 248 ALA A C 1
ATOM 1955 O O . ALA A 1 248 ? -22.105 2.967 15.391 1.00 98.00 248 ALA A O 1
ATOM 1956 N N . LEU A 1 249 ? -19.959 3.615 15.532 1.00 97.88 249 LEU A N 1
ATOM 1957 C CA . LEU A 1 249 ? -19.857 3.419 16.985 1.00 97.88 249 LEU A CA 1
ATOM 1958 C C . LEU A 1 249 ? -20.803 4.361 17.744 1.00 97.88 249 LEU A C 1
ATOM 1960 O O . LEU A 1 249 ? -21.547 3.916 18.619 1.00 97.88 249 LEU A O 1
ATOM 1964 N N . GLN A 1 250 ? -20.836 5.642 17.366 1.00 96.94 250 GLN A N 1
ATOM 1965 C CA . GLN A 1 250 ? -21.726 6.642 17.962 1.00 96.94 250 GLN A CA 1
ATOM 1966 C C . GLN A 1 250 ? -23.205 6.292 17.753 1.00 96.94 250 GLN A C 1
ATOM 1968 O O . GLN A 1 250 ? -23.993 6.374 18.696 1.00 96.94 250 GLN A O 1
ATOM 1973 N N . GLU A 1 251 ? -23.587 5.848 16.553 1.00 97.25 251 GLU A N 1
ATOM 1974 C CA . GLU A 1 251 ? -24.957 5.425 16.233 1.00 97.25 251 GLU A CA 1
ATOM 1975 C C . GLU A 1 251 ? -25.392 4.178 17.024 1.00 97.25 251 GLU A C 1
ATOM 1977 O O . GLU A 1 251 ? -26.571 4.030 17.359 1.00 97.25 251 GLU A O 1
ATOM 1982 N N . LYS A 1 252 ? -24.444 3.307 17.395 1.00 96.88 252 LYS A N 1
ATOM 1983 C CA . LYS A 1 252 ? -24.673 2.177 18.309 1.00 96.88 252 LYS A CA 1
ATOM 1984 C C . LYS A 1 252 ? -24.595 2.531 19.791 1.00 96.88 252 LYS A C 1
ATOM 1986 O O . LYS A 1 252 ? -24.927 1.685 20.621 1.00 96.88 252 LYS A O 1
ATOM 1991 N N . GLY A 1 253 ? -24.199 3.755 20.134 1.00 96.12 253 GLY A N 1
ATOM 1992 C CA . GLY A 1 253 ? -23.976 4.170 21.518 1.00 96.12 253 GLY A CA 1
ATOM 1993 C C . GLY A 1 253 ? -22.788 3.459 22.176 1.00 96.12 253 GLY A C 1
ATOM 1994 O O . GLY A 1 253 ? -22.818 3.225 23.384 1.00 96.12 253 GLY A O 1
ATOM 1995 N N . MET A 1 254 ? -21.778 3.084 21.388 1.00 94.81 254 MET A N 1
ATOM 1996 C CA . MET A 1 254 ? -20.533 2.460 21.840 1.00 94.81 254 MET A CA 1
ATOM 1997 C C . MET A 1 254 ? -19.448 3.536 22.018 1.00 94.81 254 MET A C 1
ATOM 1999 O O . MET A 1 254 ? -19.331 4.433 21.187 1.00 94.81 254 MET A O 1
ATOM 2003 N N . ASP A 1 255 ? -18.659 3.444 23.092 1.00 93.19 255 ASP A N 1
ATOM 2004 C CA . ASP A 1 255 ? -17.525 4.347 23.403 1.00 93.19 255 ASP A CA 1
ATOM 2005 C C . ASP A 1 255 ? -16.180 3.612 23.250 1.00 93.19 255 ASP A C 1
ATOM 2007 O O . ASP A 1 255 ? -15.218 3.850 23.980 1.00 93.19 255 ASP A O 1
ATOM 2011 N N . ASP A 1 256 ? -16.144 2.646 22.331 1.00 93.94 256 ASP A N 1
ATOM 2012 C CA . ASP A 1 256 ? -14.955 1.851 22.048 1.00 93.94 256 ASP A CA 1
ATOM 2013 C C . ASP A 1 256 ? -13.898 2.702 21.331 1.00 93.94 256 ASP A C 1
ATOM 2015 O O . ASP A 1 256 ? -14.204 3.639 20.587 1.00 93.94 256 ASP A O 1
ATOM 2019 N N . ASP A 1 257 ? -12.628 2.340 21.501 1.00 94.00 257 ASP A N 1
ATOM 2020 C CA . ASP A 1 257 ? -11.557 2.932 20.708 1.00 94.00 257 ASP A CA 1
ATOM 2021 C C . ASP A 1 257 ? -11.683 2.441 19.250 1.00 94.00 257 ASP A C 1
ATOM 2023 O O . ASP A 1 257 ? -11.564 1.237 19.006 1.00 94.00 257 ASP A O 1
ATOM 2027 N N . PRO A 1 258 ? -11.862 3.323 18.242 1.00 96.62 258 PRO A N 1
ATOM 2028 C CA . PRO A 1 258 ? -11.985 2.902 16.841 1.00 96.62 258 PRO A CA 1
ATOM 2029 C C . PRO A 1 258 ? -10.754 2.124 16.348 1.00 96.62 258 PRO A C 1
ATOM 2031 O O . PRO A 1 258 ? -10.826 1.378 15.369 1.00 96.62 258 PRO A O 1
ATOM 2034 N N . ARG A 1 259 ? -9.622 2.255 17.052 1.00 95.06 259 ARG A N 1
ATOM 2035 C CA . ARG A 1 259 ? -8.367 1.556 16.761 1.00 95.06 259 ARG A CA 1
ATOM 2036 C C . ARG A 1 259 ? -8.408 0.071 17.143 1.00 95.06 259 ARG A C 1
ATOM 2038 O O . ARG A 1 259 ? -7.511 -0.670 16.755 1.00 95.06 259 ARG A O 1
ATOM 2045 N N . GLU A 1 260 ? -9.440 -0.379 17.858 1.00 94.44 260 GLU A N 1
ATOM 2046 C CA . GLU A 1 260 ? -9.727 -1.805 18.071 1.00 94.44 260 GLU A CA 1
ATOM 2047 C C . GLU A 1 260 ? -10.329 -2.478 16.826 1.00 94.44 260 GLU A C 1
ATOM 2049 O O . GLU A 1 260 ? -10.241 -3.698 16.687 1.00 94.44 260 GLU A O 1
ATOM 2054 N N . TYR A 1 261 ? -10.880 -1.685 15.899 1.00 97.69 261 TYR A N 1
ATOM 2055 C CA . TYR A 1 261 ? -11.505 -2.153 14.660 1.00 97.69 261 TYR A CA 1
ATOM 2056 C C . TYR A 1 261 ? -10.610 -1.947 13.433 1.00 97.69 261 TYR A C 1
ATOM 2058 O O . TYR A 1 261 ? -10.581 -2.793 12.540 1.00 97.69 261 TYR A O 1
ATOM 2066 N N . LEU A 1 262 ? -9.859 -0.843 13.387 1.00 98.31 262 LEU A N 1
ATOM 2067 C CA . LEU A 1 262 ? -8.905 -0.526 12.323 1.00 98.31 262 LEU A CA 1
ATOM 2068 C C . LEU A 1 262 ? -7.608 -0.008 12.931 1.00 98.31 262 LEU A C 1
ATOM 2070 O O . LEU A 1 262 ? -7.609 1.019 13.599 1.00 98.31 262 LEU A O 1
ATOM 2074 N N . THR A 1 263 ? -6.488 -0.669 12.662 1.00 96.56 263 THR A N 1
ATOM 2075 C CA . THR A 1 263 ? -5.194 -0.251 13.208 1.00 96.56 263 THR A CA 1
ATOM 2076 C C . THR A 1 263 ? -4.100 -0.265 12.149 1.00 96.56 263 THR A C 1
ATOM 2078 O O . THR A 1 263 ? -4.009 -1.180 11.328 1.00 96.56 263 THR A O 1
ATOM 2081 N N . PHE A 1 264 ? -3.268 0.776 12.181 1.00 97.88 264 PHE A N 1
ATOM 2082 C CA . PHE A 1 264 ? -2.148 0.969 11.268 1.00 97.88 264 PHE A CA 1
ATOM 2083 C C . PHE A 1 264 ? -0.822 0.798 12.002 1.00 97.88 264 PHE A C 1
ATOM 2085 O O . PHE A 1 264 ? -0.619 1.326 13.102 1.00 97.88 264 PHE A O 1
ATOM 2092 N N . TYR A 1 265 ? 0.105 0.118 11.344 1.00 96.88 265 TYR A N 1
ATOM 2093 C CA . TYR A 1 265 ? 1.458 -0.134 11.804 1.00 96.88 265 TYR A CA 1
ATOM 2094 C C . TYR A 1 265 ? 2.476 0.211 10.722 1.00 96.88 265 TYR A C 1
ATOM 2096 O O . TYR A 1 265 ? 2.160 0.272 9.536 1.00 96.88 265 TYR A O 1
ATOM 2104 N N . CYS A 1 266 ? 3.718 0.386 11.148 1.00 96.38 266 CYS A N 1
ATOM 2105 C CA . CYS A 1 266 ? 4.892 0.353 10.294 1.00 96.38 266 CYS A CA 1
ATOM 2106 C C . CYS A 1 266 ? 5.973 -0.526 10.919 1.00 96.38 266 CYS A C 1
ATOM 2108 O O . CYS A 1 266 ? 5.842 -0.966 12.062 1.00 96.38 266 CYS A O 1
ATOM 2110 N N . LEU A 1 267 ? 7.032 -0.813 10.163 1.00 94.62 267 LEU A N 1
ATOM 2111 C CA . LEU A 1 267 ? 8.139 -1.628 10.649 1.00 94.62 267 LEU A CA 1
ATOM 2112 C C . LEU A 1 267 ? 9.388 -0.782 10.897 1.00 94.62 267 LEU A C 1
ATOM 2114 O O . LEU A 1 267 ? 9.719 0.125 10.130 1.00 94.62 267 LEU A O 1
ATOM 2118 N N . GLY A 1 268 ? 10.118 -1.103 11.958 1.00 94.19 268 GLY A N 1
ATOM 2119 C CA . GLY A 1 268 ? 11.389 -0.469 12.282 1.00 94.19 268 GLY A CA 1
ATOM 2120 C C . GLY A 1 268 ? 12.324 -1.412 13.016 1.00 94.19 268 GLY A C 1
ATOM 2121 O O . GLY A 1 268 ? 11.887 -2.356 13.664 1.00 94.19 268 GLY A O 1
ATOM 2122 N N . ASN A 1 269 ? 13.619 -1.138 12.917 1.00 93.38 269 ASN A N 1
ATOM 2123 C CA . ASN A 1 269 ? 14.639 -1.848 13.674 1.00 93.38 269 ASN A CA 1
ATOM 2124 C C . ASN A 1 269 ? 15.555 -0.852 14.392 1.00 93.38 269 ASN A C 1
ATOM 2126 O O . ASN A 1 269 ? 15.715 0.298 13.967 1.00 93.38 269 ASN A O 1
ATOM 2130 N N . ARG A 1 270 ? 16.161 -1.299 15.492 1.00 92.62 270 ARG A N 1
ATOM 2131 C CA . ARG A 1 270 ? 17.188 -0.565 16.224 1.00 92.62 270 ARG A CA 1
ATOM 2132 C C . ARG A 1 270 ? 18.181 -1.538 16.831 1.00 92.62 270 ARG A C 1
ATOM 2134 O O . ARG A 1 270 ? 17.810 -2.362 17.653 1.00 92.62 270 ARG A O 1
ATOM 2141 N N . GLU A 1 271 ? 19.452 -1.367 16.496 1.00 92.31 271 GLU A N 1
ATOM 2142 C CA . GLU A 1 271 ? 20.498 -2.312 16.886 1.00 92.31 271 GLU A CA 1
ATOM 2143 C C . GLU A 1 271 ? 21.575 -1.627 17.720 1.00 92.31 271 GLU A C 1
ATOM 2145 O O . GLU A 1 271 ? 22.211 -0.653 17.298 1.00 92.31 271 GLU A O 1
ATOM 2150 N N . ALA A 1 272 ? 21.831 -2.159 18.915 1.00 91.69 272 ALA A N 1
ATOM 2151 C CA . ALA A 1 272 ? 22.972 -1.720 19.703 1.00 91.69 272 ALA A CA 1
ATOM 2152 C C . ALA A 1 272 ? 24.274 -1.998 18.938 1.00 91.69 272 ALA A C 1
ATOM 2154 O O . ALA A 1 272 ? 24.431 -3.041 18.308 1.00 91.69 272 ALA A O 1
ATOM 2155 N N . LYS A 1 273 ? 25.226 -1.063 19.006 1.00 92.38 273 LYS A N 1
ATOM 2156 C CA . LYS A 1 273 ? 26.540 -1.238 18.381 1.00 92.38 273 LYS A CA 1
ATOM 2157 C C . LYS A 1 273 ? 27.264 -2.425 19.013 1.00 92.38 273 LYS A C 1
ATOM 2159 O O . LYS A 1 273 ? 27.440 -2.449 20.233 1.00 92.38 273 LYS A O 1
ATOM 2164 N N . GLN A 1 274 ? 27.728 -3.364 18.193 1.00 93.00 274 GLN A N 1
ATOM 2165 C CA . GLN A 1 274 ? 28.397 -4.575 18.675 1.00 93.00 274 GLN A CA 1
ATOM 2166 C C . GLN A 1 274 ? 29.918 -4.515 18.488 1.00 93.00 274 GLN A C 1
ATOM 2168 O O . GLN A 1 274 ? 30.453 -3.777 17.655 1.00 93.00 274 GLN A O 1
ATOM 2173 N N . SER A 1 275 ? 30.649 -5.298 19.287 1.00 94.38 275 SER A N 1
ATOM 2174 C CA . SER A 1 275 ? 32.096 -5.452 19.109 1.00 94.38 275 SER A CA 1
ATOM 2175 C C . SER A 1 275 ? 32.382 -6.249 17.835 1.00 94.38 275 SER A C 1
ATOM 2177 O O . SER A 1 275 ? 31.804 -7.312 17.635 1.00 94.38 275 SER A O 1
ATOM 2179 N N . GLY A 1 276 ? 33.279 -5.748 16.985 1.00 94.44 276 GLY A N 1
ATOM 2180 C CA . GLY A 1 276 ? 33.600 -6.375 15.696 1.00 94.44 276 GLY A CA 1
ATOM 2181 C C . GLY A 1 276 ? 32.638 -6.034 14.552 1.00 94.44 276 GLY A C 1
ATOM 2182 O O . GLY A 1 276 ? 32.864 -6.497 13.439 1.00 94.44 276 GLY A O 1
ATOM 2183 N N . GLU A 1 277 ? 31.616 -5.204 14.790 1.00 95.62 277 GLU A N 1
ATOM 2184 C CA . GLU A 1 277 ? 30.762 -4.672 13.723 1.00 95.62 277 GLU A CA 1
ATOM 2185 C C . GLU A 1 277 ? 31.585 -3.866 12.702 1.00 95.62 277 GLU A C 1
ATOM 2187 O O . GLU A 1 277 ? 32.574 -3.207 13.056 1.00 95.62 277 GLU A O 1
ATOM 2192 N N . TYR A 1 278 ? 31.158 -3.908 11.437 1.00 94.75 278 TYR A N 1
ATOM 2193 C CA . TYR A 1 278 ? 31.733 -3.121 10.351 1.00 94.75 278 TYR A CA 1
ATOM 2194 C C . TYR A 1 278 ? 31.838 -1.634 10.719 1.00 94.75 278 TYR A C 1
ATOM 2196 O O . TYR A 1 278 ? 30.930 -1.039 11.301 1.00 94.75 278 TYR A O 1
ATOM 2204 N N . LYS A 1 279 ? 32.967 -1.022 10.353 1.00 91.88 279 LYS A N 1
ATOM 2205 C CA . LYS A 1 279 ? 33.201 0.413 10.510 1.00 91.88 279 LYS A CA 1
ATOM 2206 C C . LYS A 1 279 ? 33.387 1.023 9.124 1.00 91.88 279 LYS A C 1
ATOM 2208 O O . LYS A 1 279 ? 34.363 0.658 8.465 1.00 91.88 279 LYS A O 1
ATOM 2213 N N . PRO A 1 280 ? 32.488 1.917 8.683 1.00 92.75 280 PRO A N 1
ATOM 2214 C CA . PRO A 1 280 ? 32.674 2.615 7.420 1.00 92.75 280 PRO A CA 1
ATOM 2215 C C . PRO A 1 280 ? 33.940 3.477 7.470 1.00 92.75 280 PRO A C 1
ATOM 2217 O O . PRO A 1 280 ? 34.344 3.950 8.534 1.00 92.75 280 PRO A O 1
ATOM 2220 N N . THR A 1 281 ? 34.584 3.648 6.316 1.00 94.50 281 THR A N 1
ATOM 2221 C CA . THR A 1 281 ? 35.791 4.479 6.166 1.00 94.50 281 THR A CA 1
ATOM 2222 C C . THR A 1 281 ? 35.476 5.968 6.092 1.00 94.50 281 THR A C 1
ATOM 2224 O O . THR A 1 281 ? 36.354 6.788 6.346 1.00 94.50 281 THR A O 1
ATOM 2227 N N . GLU A 1 282 ? 34.236 6.305 5.745 1.00 94.38 282 GLU A N 1
ATOM 2228 C CA . GLU A 1 282 ? 33.734 7.666 5.599 1.00 94.38 282 GLU A CA 1
ATOM 2229 C C . GLU A 1 282 ? 32.583 7.905 6.577 1.00 94.38 282 GLU A C 1
ATOM 2231 O O . GLU A 1 282 ? 31.839 6.983 6.927 1.00 94.38 282 GLU A O 1
ATOM 2236 N N . GLU A 1 283 ? 32.444 9.152 7.019 1.00 92.25 283 GLU A N 1
ATOM 2237 C CA . GLU A 1 283 ? 31.340 9.582 7.873 1.00 92.25 283 GLU A CA 1
ATOM 2238 C C . GLU A 1 283 ? 30.314 10.380 7.056 1.00 92.25 283 GLU A C 1
ATOM 2240 O O . GLU A 1 283 ? 30.702 11.120 6.148 1.00 92.25 283 GLU A O 1
ATOM 2245 N N . PRO A 1 284 ? 29.010 10.259 7.367 1.00 93.62 284 PRO A N 1
ATOM 2246 C CA . PRO A 1 284 ? 27.984 11.063 6.717 1.00 93.62 284 PRO A CA 1
ATOM 2247 C C . PRO A 1 284 ? 28.180 12.565 6.946 1.00 93.62 284 PRO A C 1
ATOM 2249 O O . PRO A 1 284 ? 28.759 12.992 7.946 1.00 93.62 284 PRO A O 1
ATOM 2252 N N . GLU A 1 285 ? 27.605 13.377 6.056 1.00 93.19 285 GLU A N 1
ATOM 2253 C CA . GLU A 1 285 ? 27.645 14.833 6.189 1.00 93.19 285 GLU A CA 1
ATOM 2254 C C . GLU A 1 285 ? 27.087 15.307 7.548 1.00 93.19 285 GLU A C 1
ATOM 2256 O O . GLU A 1 285 ? 26.050 14.798 8.007 1.00 93.19 285 GLU A O 1
ATOM 2261 N N . PRO A 1 286 ? 27.720 16.310 8.192 1.00 93.31 286 PRO A N 1
ATOM 2262 C CA . PRO A 1 286 ? 27.235 16.874 9.445 1.00 93.31 286 PRO A CA 1
ATOM 2263 C C . PRO A 1 286 ? 25.783 17.349 9.350 1.00 93.31 286 PRO A C 1
ATOM 2265 O O . PRO A 1 286 ? 25.378 17.958 8.364 1.00 93.31 286 PRO A O 1
ATOM 2268 N N . TYR A 1 287 ? 25.006 17.107 10.408 1.00 89.31 287 TYR A N 1
ATOM 2269 C CA . TYR A 1 287 ? 23.592 17.499 10.535 1.00 89.31 287 TYR A CA 1
ATOM 2270 C C . TYR A 1 287 ? 22.608 16.833 9.551 1.00 89.31 287 TYR A C 1
ATOM 2272 O O . TYR A 1 287 ? 21.405 17.095 9.642 1.00 89.31 287 TYR A O 1
ATOM 2280 N N . SER A 1 288 ? 23.076 15.937 8.675 1.00 94.06 288 SER A N 1
ATOM 2281 C CA . SER A 1 288 ? 22.226 15.176 7.753 1.00 94.06 288 SER A CA 1
ATOM 2282 C C . SER A 1 288 ? 21.307 14.184 8.477 1.00 94.06 288 SER A C 1
ATOM 2284 O O . SER A 1 288 ? 21.605 13.712 9.580 1.00 94.06 288 SER A O 1
ATOM 2286 N N . ASN A 1 289 ? 20.195 13.817 7.832 1.00 94.06 289 ASN A N 1
ATOM 2287 C CA . ASN A 1 289 ? 19.329 12.732 8.310 1.00 94.06 289 ASN A CA 1
ATOM 2288 C C . ASN A 1 289 ? 20.103 11.409 8.410 1.00 94.06 289 ASN A C 1
ATOM 2290 O O . ASN A 1 289 ? 19.909 10.648 9.356 1.00 94.06 289 ASN A O 1
ATOM 2294 N N . TYR A 1 290 ? 21.041 11.177 7.484 1.00 94.19 290 TYR A N 1
ATOM 2295 C CA . TYR A 1 290 ? 21.898 9.995 7.494 1.00 94.19 290 TYR A CA 1
ATOM 2296 C C . TYR A 1 290 ? 22.737 9.923 8.780 1.00 94.19 290 TYR A C 1
ATOM 2298 O O . TYR A 1 290 ? 22.702 8.908 9.478 1.00 94.19 290 TYR A O 1
ATOM 2306 N N . LEU A 1 291 ? 23.415 11.012 9.161 1.00 95.44 291 LEU A N 1
ATOM 2307 C CA . LEU A 1 291 ? 24.197 11.042 10.399 1.00 95.44 291 LEU A CA 1
ATOM 2308 C C . LEU A 1 291 ? 23.322 10.780 11.632 1.00 95.44 291 LEU A C 1
ATOM 2310 O O . LEU A 1 291 ? 23.692 9.980 12.492 1.00 95.44 291 LEU A O 1
ATOM 2314 N N . LYS A 1 292 ? 22.149 11.422 11.711 1.00 96.56 292 LYS A N 1
ATOM 2315 C CA . LYS A 1 292 ? 21.217 11.259 12.840 1.00 96.56 292 LYS A CA 1
ATOM 2316 C C . LYS A 1 292 ? 20.748 9.808 12.973 1.00 96.56 292 LYS A C 1
ATOM 2318 O O . LYS A 1 292 ? 20.843 9.247 14.063 1.00 96.56 292 LYS A O 1
ATOM 2323 N N . ALA A 1 293 ? 20.321 9.179 11.876 1.00 95.88 293 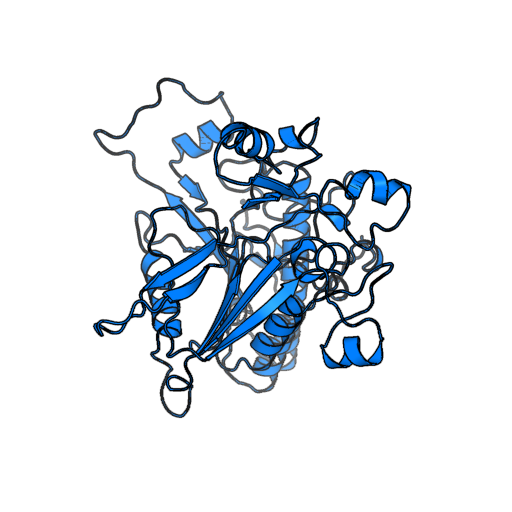ALA A N 1
ATOM 2324 C CA . ALA A 1 293 ? 19.889 7.781 11.865 1.00 95.88 293 ALA A CA 1
ATOM 2325 C C . ALA A 1 293 ? 21.038 6.822 12.234 1.00 95.88 293 ALA A C 1
ATOM 2327 O O . ALA A 1 293 ? 20.863 5.926 13.065 1.00 95.88 293 ALA A O 1
ATOM 2328 N N . GLN A 1 294 ? 22.243 7.053 11.693 1.00 95.06 294 GLN A N 1
ATOM 2329 C CA . GLN A 1 294 ? 23.437 6.260 12.006 1.00 95.06 294 GLN A CA 1
ATOM 2330 C C . GLN A 1 294 ? 23.799 6.342 13.500 1.00 95.06 294 GLN A C 1
ATOM 2332 O O . GLN A 1 294 ? 24.122 5.323 14.114 1.00 95.06 294 GLN A O 1
ATOM 2337 N N . GLN A 1 295 ? 23.710 7.530 14.106 1.00 94.81 295 GLN A N 1
ATOM 2338 C CA . GLN A 1 295 ? 23.973 7.743 15.533 1.00 94.81 295 GLN A CA 1
ATOM 2339 C C . GLN A 1 295 ? 22.870 7.167 16.431 1.00 94.81 295 GLN A C 1
ATOM 2341 O O . GLN A 1 295 ? 23.165 6.569 17.466 1.00 94.81 295 GLN A O 1
ATOM 2346 N N . ALA A 1 296 ? 21.603 7.318 16.037 1.00 95.44 296 ALA A N 1
ATOM 2347 C CA . ALA A 1 296 ? 20.453 6.781 16.763 1.00 95.44 296 ALA A CA 1
ATOM 2348 C C . ALA A 1 296 ? 20.327 5.251 16.646 1.00 95.44 296 ALA A C 1
ATOM 2350 O O . ALA A 1 296 ? 19.623 4.631 17.460 1.00 95.44 296 ALA A O 1
ATOM 2351 N N . ARG A 1 297 ? 21.046 4.664 15.675 1.00 95.12 297 ARG A N 1
ATOM 2352 C CA . ARG A 1 297 ? 21.143 3.227 15.397 1.00 95.12 297 ARG A CA 1
ATOM 2353 C C . ARG A 1 297 ? 19.808 2.589 15.035 1.00 95.12 297 ARG A C 1
ATOM 2355 O O . ARG A 1 297 ? 19.561 1.438 15.381 1.00 95.12 297 ARG A O 1
ATOM 2362 N N . ARG A 1 298 ? 18.935 3.353 14.385 1.00 95.31 298 ARG A N 1
ATOM 2363 C CA . ARG A 1 298 ? 17.582 2.934 14.021 1.00 95.31 298 ARG A CA 1
ATOM 2364 C C . ARG A 1 298 ? 17.253 3.358 12.605 1.00 95.31 298 ARG A C 1
ATOM 2366 O O . ARG A 1 298 ? 17.717 4.399 12.147 1.00 95.31 298 ARG A O 1
ATOM 2373 N N . PHE A 1 299 ? 16.412 2.573 11.954 1.00 96.31 299 PHE A N 1
ATOM 2374 C CA . PHE A 1 299 ? 15.791 2.946 10.693 1.00 96.31 299 PHE A CA 1
ATOM 2375 C C . PHE A 1 299 ? 14.520 2.123 10.478 1.00 96.31 299 PHE A C 1
ATOM 2377 O O . PHE A 1 299 ? 14.282 1.139 11.186 1.00 96.31 299 PHE A O 1
ATOM 2384 N N . MET A 1 300 ? 13.689 2.526 9.519 1.00 95.69 300 MET A N 1
ATOM 2385 C CA . MET A 1 300 ? 12.541 1.708 9.137 1.00 95.69 300 MET A CA 1
ATOM 2386 C C . MET A 1 300 ? 13.004 0.394 8.500 1.00 95.69 300 MET A C 1
ATOM 2388 O O . MET A 1 300 ? 13.990 0.364 7.763 1.00 95.69 300 MET A O 1
ATOM 2392 N N . ILE A 1 301 ? 12.257 -0.679 8.744 1.00 94.31 301 ILE A N 1
ATOM 2393 C CA . ILE A 1 301 ? 12.283 -1.836 7.852 1.00 94.31 301 ILE A CA 1
ATOM 2394 C C . ILE A 1 301 ? 11.284 -1.510 6.749 1.00 94.31 301 ILE A C 1
ATOM 2396 O O . ILE A 1 301 ? 10.115 -1.228 7.019 1.00 94.31 301 ILE A O 1
ATOM 2400 N N . TYR A 1 302 ? 11.751 -1.481 5.507 1.00 93.81 302 TYR A N 1
ATOM 2401 C CA . TYR A 1 302 ? 10.918 -1.007 4.417 1.00 93.81 302 TYR A CA 1
ATOM 2402 C C . TYR A 1 302 ? 9.872 -2.051 4.013 1.00 93.81 302 TYR A C 1
ATOM 2404 O O . TYR A 1 302 ? 10.203 -3.149 3.562 1.00 93.81 302 TYR A O 1
ATOM 2412 N N . VAL A 1 303 ? 8.595 -1.698 4.154 1.00 94.00 303 VAL A N 1
ATOM 2413 C CA . VAL A 1 303 ? 7.474 -2.552 3.753 1.00 94.00 303 VAL A CA 1
ATOM 2414 C C . VAL A 1 303 ? 7.247 -2.377 2.255 1.00 94.00 303 VAL A C 1
ATOM 2416 O O . VAL A 1 303 ? 6.543 -1.475 1.812 1.00 94.00 303 VAL A O 1
ATOM 2419 N N . HIS A 1 304 ? 7.851 -3.258 1.461 1.00 93.62 304 HIS A N 1
ATOM 2420 C CA . HIS A 1 304 ? 7.614 -3.337 0.015 1.00 93.62 304 HIS A CA 1
ATOM 2421 C C . HIS A 1 304 ? 6.586 -4.429 -0.347 1.00 93.62 304 HIS A C 1
ATOM 2423 O O . HIS A 1 304 ? 6.338 -4.683 -1.527 1.00 93.62 304 HIS A O 1
ATOM 2429 N N . ALA A 1 305 ? 5.972 -5.087 0.639 1.00 91.69 305 ALA A N 1
ATOM 2430 C CA . ALA A 1 305 ? 4.939 -6.093 0.411 1.00 91.69 305 ALA A CA 1
ATOM 2431 C C . ALA A 1 305 ? 3.731 -5.514 -0.352 1.00 91.69 305 ALA A C 1
ATOM 2433 O O . ALA A 1 305 ? 3.509 -4.303 -0.368 1.00 91.69 305 ALA A O 1
ATOM 2434 N N . LYS A 1 306 ? 2.985 -6.398 -1.021 1.00 95.62 306 LYS A N 1
ATOM 2435 C CA . LYS A 1 306 ? 1.662 -6.135 -1.605 1.00 95.62 306 LYS A CA 1
ATOM 2436 C C . LYS A 1 306 ? 0.811 -7.381 -1.413 1.00 95.62 306 LYS A C 1
ATOM 2438 O O . LYS A 1 306 ? 0.743 -8.259 -2.280 1.00 95.62 306 LYS A O 1
ATOM 2443 N N . MET A 1 307 ? 0.291 -7.514 -0.202 1.00 95.62 307 MET A N 1
ATOM 2444 C CA . MET A 1 307 ? -0.320 -8.746 0.268 1.00 95.62 307 MET A CA 1
ATOM 2445 C C . MET A 1 307 ? -1.522 -8.459 1.167 1.00 95.62 307 MET A C 1
ATOM 2447 O O . MET A 1 307 ? -1.554 -7.460 1.885 1.00 95.62 307 MET A O 1
ATOM 2451 N N . MET A 1 308 ? -2.522 -9.333 1.098 1.00 97.38 308 MET A N 1
ATOM 2452 C CA . MET A 1 308 ? -3.692 -9.315 1.973 1.00 97.38 308 MET A CA 1
ATOM 2453 C C . MET A 1 308 ? -4.060 -10.744 2.375 1.00 97.38 308 MET A C 1
ATOM 2455 O O . MET A 1 308 ? -4.251 -11.588 1.501 1.00 97.38 308 MET A O 1
ATOM 2459 N N . ILE A 1 309 ? -4.206 -10.998 3.675 1.00 96.12 309 ILE A N 1
ATOM 2460 C CA . ILE A 1 309 ? -4.781 -12.222 4.248 1.00 96.12 309 ILE A CA 1
ATOM 2461 C C . ILE A 1 309 ? -6.188 -11.900 4.749 1.00 96.12 309 ILE A C 1
ATOM 2463 O O . ILE A 1 309 ? -6.402 -10.896 5.427 1.00 96.12 309 ILE A O 1
ATOM 2467 N N . VAL A 1 310 ? -7.140 -12.773 4.430 1.00 96.50 310 VAL A N 1
ATOM 2468 C CA . VAL A 1 310 ? -8.526 -12.690 4.896 1.00 96.50 310 VAL A CA 1
ATOM 2469 C C . VAL A 1 310 ? -8.870 -13.974 5.637 1.00 96.50 310 VAL A C 1
ATOM 2471 O O . VAL A 1 310 ? -8.722 -15.065 5.080 1.00 96.50 310 VAL A O 1
ATOM 2474 N N . ASP A 1 311 ? -9.315 -13.830 6.888 1.00 94.56 311 ASP A N 1
ATOM 2475 C CA . ASP A 1 311 ? -9.838 -14.902 7.748 1.00 94.56 311 ASP A CA 1
ATOM 2476 C C . ASP A 1 311 ? -8.950 -16.164 7.848 1.00 94.56 311 ASP A C 1
ATOM 2478 O O . ASP A 1 311 ? -9.451 -17.278 8.022 1.00 94.56 311 ASP A O 1
ATOM 2482 N N . ASP A 1 312 ? -7.625 -16.015 7.710 1.00 92.88 312 ASP A N 1
ATOM 2483 C CA . ASP A 1 312 ? -6.648 -17.120 7.671 1.00 92.88 312 ASP A CA 1
ATOM 2484 C C . ASP A 1 312 ? -6.923 -18.201 6.596 1.00 92.88 312 ASP A C 1
ATOM 2486 O O . ASP A 1 312 ? -6.314 -19.277 6.597 1.00 92.88 312 ASP A O 1
ATOM 2490 N N . GLU A 1 313 ? -7.835 -17.936 5.657 1.00 90.62 313 GLU A N 1
ATOM 2491 C CA . GLU A 1 313 ? -8.292 -18.894 4.643 1.00 90.62 313 GLU A CA 1
ATOM 2492 C C . GLU A 1 313 ? -7.863 -18.512 3.228 1.00 90.62 313 GLU A C 1
ATOM 2494 O O . GLU A 1 313 ? -7.620 -19.388 2.392 1.00 90.62 313 GLU A O 1
ATOM 2499 N N . TYR A 1 314 ? -7.766 -17.211 2.958 1.00 93.19 314 TYR A N 1
ATOM 2500 C CA . TYR A 1 314 ? -7.510 -16.670 1.635 1.00 93.19 314 TYR A CA 1
ATOM 2501 C C . TYR A 1 314 ? -6.391 -15.646 1.679 1.00 93.19 314 TYR A C 1
ATOM 2503 O O . TYR A 1 314 ? -6.301 -14.845 2.607 1.00 93.19 314 TYR A O 1
ATOM 2511 N N . VAL A 1 315 ? -5.565 -15.651 0.638 1.00 94.06 315 VAL A N 1
ATOM 2512 C CA . VAL A 1 315 ? -4.468 -14.703 0.490 1.00 94.06 315 VAL A CA 1
ATOM 2513 C C . VAL A 1 315 ? -4.424 -14.138 -0.928 1.00 94.06 315 VAL A C 1
ATOM 2515 O O . VAL A 1 315 ? -4.630 -14.873 -1.898 1.00 94.06 315 VAL A O 1
ATOM 2518 N N . ILE A 1 316 ? -4.143 -12.840 -1.040 1.00 93.88 316 ILE A N 1
ATOM 2519 C CA . ILE A 1 316 ? -3.752 -12.162 -2.279 1.00 93.88 316 ILE A CA 1
ATOM 2520 C C . ILE A 1 316 ? -2.280 -11.789 -2.166 1.00 93.88 316 ILE A C 1
ATOM 2522 O O . ILE A 1 316 ? -1.883 -11.175 -1.182 1.00 93.88 316 ILE A O 1
ATOM 2526 N N . ILE A 1 317 ? -1.481 -12.151 -3.167 1.00 93.38 317 ILE A N 1
ATOM 2527 C CA . ILE A 1 317 ? -0.040 -11.885 -3.239 1.00 93.38 317 ILE A CA 1
ATOM 2528 C C . ILE A 1 317 ? 0.280 -11.409 -4.656 1.00 93.38 317 ILE A C 1
ATOM 2530 O O . ILE A 1 317 ? -0.007 -12.112 -5.627 1.00 93.38 317 ILE A O 1
ATOM 2534 N N . GLY A 1 318 ? 0.884 -10.229 -4.797 1.00 90.81 318 GLY A N 1
ATOM 2535 C CA . GLY A 1 318 ? 1.210 -9.687 -6.117 1.00 90.81 318 GLY A CA 1
ATOM 2536 C C . GLY A 1 318 ? 2.164 -8.504 -6.097 1.00 90.81 318 GLY A C 1
ATOM 2537 O O . GLY A 1 318 ? 2.921 -8.319 -5.142 1.00 90.81 318 GLY A O 1
ATOM 2538 N N . SER A 1 319 ? 2.118 -7.719 -7.171 1.00 91.06 319 SER A N 1
ATOM 2539 C CA . SER A 1 319 ? 2.885 -6.484 -7.350 1.00 91.06 319 SER A CA 1
ATOM 2540 C C . SER A 1 319 ? 2.074 -5.202 -7.106 1.00 91.06 319 SER A C 1
ATOM 2542 O O . SER A 1 319 ? 2.680 -4.161 -6.855 1.00 91.06 319 SER A O 1
ATOM 2544 N N . ALA A 1 320 ? 0.738 -5.293 -7.116 1.00 94.06 320 ALA A N 1
ATOM 2545 C CA . ALA A 1 320 ? -0.171 -4.151 -7.046 1.00 94.06 320 ALA A CA 1
ATOM 2546 C C . ALA A 1 320 ? -0.255 -3.508 -5.656 1.00 94.06 320 ALA A C 1
ATOM 2548 O O . ALA A 1 320 ? -0.663 -4.134 -4.675 1.00 94.06 320 ALA A O 1
ATOM 2549 N N . ASN A 1 321 ? 0.087 -2.228 -5.583 1.00 96.50 321 ASN A N 1
ATOM 2550 C CA . ASN A 1 321 ? -0.074 -1.424 -4.382 1.00 96.50 321 ASN A CA 1
ATOM 2551 C C . ASN A 1 321 ? -1.542 -1.028 -4.141 1.00 96.50 321 ASN A C 1
ATOM 2553 O O . ASN A 1 321 ? -2.352 -1.051 -5.064 1.00 96.50 321 ASN A O 1
ATOM 2557 N N . ILE A 1 322 ? -1.896 -0.626 -2.914 1.00 98.12 322 ILE A N 1
ATOM 2558 C CA . ILE A 1 322 ? -3.204 -0.005 -2.636 1.00 98.12 322 ILE A CA 1
ATOM 2559 C C . ILE A 1 322 ? -3.084 1.496 -2.912 1.00 98.12 322 ILE A C 1
ATOM 2561 O O . ILE A 1 322 ? -2.909 2.313 -2.008 1.00 98.12 322 ILE A O 1
ATOM 2565 N N . ASN A 1 323 ? -3.104 1.815 -4.201 1.00 96.44 323 ASN A N 1
ATOM 2566 C CA . ASN A 1 323 ? -3.180 3.155 -4.763 1.00 96.44 323 ASN A CA 1
ATOM 2567 C C . ASN A 1 323 ? -3.836 3.076 -6.155 1.00 96.44 323 ASN A C 1
ATOM 2569 O O . ASN A 1 323 ? -4.030 1.990 -6.716 1.00 96.44 323 ASN A O 1
ATOM 2573 N N . GLN A 1 324 ? -4.178 4.218 -6.737 1.00 95.44 324 GLN A N 1
ATOM 2574 C CA . GLN A 1 324 ? -4.777 4.287 -8.060 1.00 95.44 324 GLN A CA 1
ATOM 2575 C C . GLN A 1 324 ? -3.793 3.839 -9.140 1.00 95.44 324 GLN A C 1
ATOM 2577 O O . GLN A 1 324 ? -4.195 3.096 -10.027 1.00 95.44 324 GLN A O 1
ATOM 2582 N N . ARG A 1 325 ? -2.506 4.202 -9.058 1.00 92.44 325 ARG A N 1
ATOM 2583 C CA . ARG A 1 325 ? -1.476 3.734 -10.006 1.00 92.44 325 ARG A CA 1
ATOM 2584 C C . ARG A 1 325 ? -1.514 2.219 -10.263 1.00 92.44 325 ARG A C 1
ATOM 2586 O O . ARG A 1 325 ? -1.410 1.821 -11.420 1.00 92.44 325 ARG A O 1
ATOM 2593 N N . SER A 1 326 ? -1.691 1.399 -9.229 1.00 94.06 326 SER A N 1
ATOM 2594 C CA . SER A 1 326 ? -1.719 -0.063 -9.352 1.00 94.06 326 SER A CA 1
ATOM 2595 C C . SER A 1 326 ? -3.121 -0.656 -9.564 1.00 94.06 326 SER A C 1
ATOM 2597 O O . SER A 1 326 ? -3.236 -1.736 -10.140 1.00 94.06 326 SER A O 1
ATOM 2599 N N . LEU A 1 327 ? -4.187 -0.008 -9.074 1.00 95.31 327 LEU A N 1
ATOM 2600 C CA . LEU A 1 327 ? -5.549 -0.576 -9.072 1.00 95.31 327 LEU A CA 1
ATOM 2601 C C . LEU A 1 327 ? -6.470 -0.033 -10.171 1.00 95.31 327 LEU A C 1
ATOM 2603 O O . LEU A 1 327 ? -7.601 -0.502 -10.295 1.00 95.31 327 LEU A O 1
ATOM 2607 N N . ASP A 1 328 ? -6.012 0.942 -10.953 1.00 93.00 328 ASP A N 1
ATOM 2608 C CA . ASP A 1 328 ? -6.777 1.553 -12.043 1.00 93.00 328 ASP A CA 1
ATOM 2609 C C . ASP A 1 328 ? -7.061 0.585 -13.202 1.00 93.00 328 ASP A C 1
ATOM 2611 O O . ASP A 1 328 ? -8.165 0.585 -13.745 1.00 93.00 328 ASP A O 1
ATOM 2615 N N . GLY A 1 329 ? -6.085 -0.259 -13.551 1.00 88.56 329 GLY A N 1
ATOM 2616 C CA . GLY A 1 329 ? -6.112 -1.108 -14.745 1.00 88.56 329 GLY A CA 1
ATOM 2617 C C . GLY A 1 329 ? -5.327 -0.521 -15.925 1.00 88.56 329 GLY A C 1
ATOM 2618 O O . GLY A 1 329 ? -4.658 -1.259 -16.645 1.00 88.56 329 GLY A O 1
ATOM 2619 N N . ALA A 1 330 ? -5.353 0.806 -16.107 1.00 87.88 330 ALA A N 1
ATOM 2620 C CA . ALA A 1 330 ? -4.799 1.482 -17.289 1.00 87.88 330 ALA A CA 1
ATOM 2621 C C . ALA A 1 330 ? -3.557 2.350 -17.005 1.00 87.88 330 ALA A C 1
ATOM 2623 O O . ALA A 1 330 ? -3.009 2.985 -17.909 1.00 87.88 330 ALA A O 1
ATOM 2624 N N . ARG A 1 331 ? -3.096 2.374 -15.748 1.00 89.00 331 ARG A N 1
ATOM 2625 C CA . ARG A 1 331 ? -1.874 3.060 -15.296 1.00 89.00 331 ARG A CA 1
ATOM 2626 C C . ARG A 1 331 ? -0.677 2.098 -15.331 1.00 89.00 331 ARG A C 1
ATOM 2628 O O . ARG A 1 331 ? -0.255 1.692 -16.421 1.00 89.00 331 ARG A O 1
ATOM 2635 N N . ASP A 1 332 ? -0.146 1.686 -14.179 1.00 88.75 332 ASP A N 1
ATOM 2636 C CA . ASP A 1 332 ? 0.922 0.683 -14.132 1.00 88.75 332 ASP A CA 1
ATOM 2637 C C . ASP A 1 332 ? 0.360 -0.706 -14.446 1.00 88.75 332 ASP A C 1
ATOM 2639 O O . ASP A 1 332 ? -0.763 -1.055 -14.059 1.00 88.75 332 ASP A O 1
ATOM 2643 N N . SER A 1 333 ? 1.157 -1.518 -15.149 1.00 88.69 333 SER A N 1
ATOM 2644 C CA . SER A 1 333 ? 0.778 -2.912 -15.356 1.00 88.69 333 SER A CA 1
ATOM 2645 C C . SER A 1 333 ? 1.159 -3.741 -14.133 1.00 88.69 333 SER A C 1
ATOM 2647 O O . SER A 1 333 ? 2.332 -3.752 -13.754 1.00 88.69 333 SER A O 1
ATOM 2649 N N . GLU A 1 334 ? 0.225 -4.495 -13.570 1.00 91.50 334 GLU A N 1
ATOM 2650 C CA . GLU A 1 334 ? 0.429 -5.271 -12.344 1.00 91.50 334 GLU A CA 1
ATOM 2651 C C . GLU A 1 334 ? -0.020 -6.720 -12.518 1.00 91.50 334 GLU A C 1
ATOM 2653 O O . GLU A 1 334 ? -0.753 -7.051 -13.450 1.00 91.50 334 GLU A O 1
ATOM 2658 N N . ILE A 1 335 ? 0.419 -7.591 -11.610 1.00 88.75 335 ILE A N 1
ATOM 2659 C CA . ILE A 1 335 ? -0.034 -8.979 -11.537 1.00 88.75 335 ILE A CA 1
ATOM 2660 C C . ILE A 1 335 ? -0.210 -9.404 -10.079 1.00 88.75 335 ILE A C 1
ATOM 2662 O O . ILE A 1 335 ? 0.606 -9.085 -9.212 1.00 88.75 335 ILE A O 1
ATOM 2666 N N . ALA A 1 336 ? -1.272 -10.151 -9.800 1.00 88.94 336 ALA A N 1
ATOM 2667 C CA . ALA A 1 336 ? -1.521 -10.742 -8.495 1.00 88.94 336 ALA A CA 1
ATOM 2668 C C . ALA A 1 336 ? -2.147 -12.133 -8.622 1.00 88.94 336 ALA A C 1
ATOM 2670 O O . ALA A 1 336 ? -2.864 -12.444 -9.576 1.00 88.94 336 ALA A O 1
ATOM 2671 N N . MET A 1 337 ? -1.904 -12.971 -7.617 1.00 88.81 337 MET A N 1
ATOM 2672 C CA . MET A 1 337 ? -2.624 -14.226 -7.449 1.00 88.81 337 MET A CA 1
ATOM 2673 C C . MET A 1 337 ? -3.464 -14.192 -6.181 1.00 88.81 337 MET A C 1
ATOM 2675 O O . MET A 1 337 ? -3.035 -13.666 -5.155 1.00 88.81 337 MET A O 1
ATOM 2679 N N . GLY A 1 338 ? -4.641 -14.807 -6.262 1.00 89.31 338 GLY A N 1
ATOM 2680 C CA . GLY A 1 338 ? -5.523 -15.040 -5.132 1.00 89.31 338 GLY A CA 1
ATOM 2681 C C . GLY A 1 338 ? -5.735 -16.536 -4.934 1.00 89.31 338 GLY A C 1
ATOM 2682 O O . GLY A 1 338 ? -6.007 -17.259 -5.897 1.00 89.31 338 GLY A O 1
ATOM 2683 N N . GLY A 1 339 ? -5.616 -17.031 -3.706 1.00 88.88 339 GLY A N 1
ATOM 2684 C CA . GLY A 1 339 ? -5.719 -18.467 -3.459 1.00 88.88 339 GLY A CA 1
ATOM 2685 C C . GLY A 1 339 ? -6.197 -18.831 -2.065 1.00 88.88 339 GLY A C 1
ATOM 2686 O O . GLY A 1 339 ? -5.981 -18.100 -1.102 1.00 88.88 339 GLY A O 1
ATOM 2687 N N . TYR A 1 340 ? -6.830 -19.999 -1.977 1.00 88.69 340 TYR A N 1
ATOM 2688 C CA . TYR A 1 340 ? -7.207 -20.649 -0.724 1.00 88.69 340 TYR A CA 1
ATOM 2689 C C . TYR A 1 340 ? -6.981 -22.160 -0.808 1.00 88.69 340 TYR A C 1
ATOM 2691 O O . TYR A 1 340 ? -6.832 -22.750 -1.886 1.00 88.69 340 TYR A O 1
ATOM 2699 N N . GLN A 1 341 ? -6.984 -22.811 0.352 1.00 86.00 341 GLN A N 1
ATOM 2700 C CA . GLN A 1 341 ? -6.940 -24.266 0.452 1.00 86.00 341 GLN A CA 1
ATOM 2701 C C . GLN A 1 341 ? -8.355 -24.804 0.723 1.00 86.00 341 GLN A C 1
ATOM 2703 O O . GLN A 1 341 ? -8.866 -24.607 1.823 1.00 86.00 341 GLN A O 1
ATOM 2708 N N . PRO A 1 342 ? -8.995 -25.531 -0.217 1.00 85.50 342 PRO A N 1
ATOM 2709 C CA . PRO A 1 342 ? -10.400 -25.948 -0.079 1.00 85.50 342 PRO A CA 1
ATOM 2710 C C . PRO A 1 342 ? -10.696 -26.811 1.152 1.00 85.50 342 PRO A C 1
ATOM 2712 O O . PRO A 1 342 ? -11.816 -26.821 1.651 1.00 85.50 342 PRO A O 1
ATOM 2715 N N . HIS A 1 343 ? -9.692 -27.547 1.632 1.00 85.31 343 HIS A N 1
ATOM 2716 C CA . HIS A 1 343 ? -9.793 -28.409 2.811 1.00 85.31 343 HIS A CA 1
ATOM 2717 C C . HIS A 1 343 ? -9.489 -27.685 4.131 1.00 85.31 343 HIS A C 1
ATOM 2719 O O . HIS A 1 343 ? -9.613 -28.288 5.191 1.00 85.31 343 HIS A O 1
ATOM 2725 N N . HIS A 1 344 ? -9.113 -26.406 4.074 1.00 83.38 344 HIS A N 1
ATOM 2726 C CA . HIS A 1 344 ? -8.811 -25.564 5.231 1.00 83.38 344 HIS A CA 1
ATOM 2727 C C . HIS A 1 344 ? -9.692 -24.310 5.215 1.00 83.38 344 HIS A C 1
ATOM 2729 O O . HIS A 1 344 ? -9.195 -23.206 5.396 1.00 83.38 344 HIS A O 1
ATOM 2735 N N . LEU A 1 345 ? -10.993 -24.494 4.968 1.00 81.81 345 LEU A N 1
ATOM 2736 C CA . LEU A 1 345 ? -12.009 -23.448 5.080 1.00 81.81 345 LEU A CA 1
ATOM 2737 C C . LEU A 1 345 ? -12.690 -23.506 6.463 1.00 81.81 345 LEU A C 1
ATOM 2739 O O . LEU A 1 345 ? -12.858 -24.600 7.021 1.00 81.81 345 LEU A O 1
ATOM 2743 N N . PRO A 1 346 ? -13.118 -22.362 7.021 1.00 68.38 346 PRO A N 1
ATOM 2744 C CA . PRO A 1 346 ? -13.787 -22.278 8.303 1.00 68.38 346 PRO A CA 1
ATOM 2745 C C . PRO A 1 346 ? -15.160 -22.944 8.189 1.00 68.38 346 PRO A C 1
ATOM 2747 O O . PRO A 1 346 ? -16.067 -22.470 7.508 1.00 68.38 346 PRO A O 1
ATOM 2750 N N . SER A 1 347 ? -15.309 -24.088 8.855 1.00 67.12 347 SER A N 1
ATOM 2751 C CA . SER A 1 347 ? -16.598 -24.774 9.009 1.00 67.12 347 SER A CA 1
ATOM 2752 C C . SER A 1 347 ? -17.064 -24.715 10.462 1.00 67.12 347 SER A C 1
ATOM 2754 O O . SER A 1 347 ? -18.075 -24.093 10.772 1.00 67.12 347 SER A O 1
ATOM 2756 N N . ARG A 1 348 ? -16.313 -25.354 11.368 1.00 62.34 348 ARG A N 1
ATOM 2757 C CA . ARG A 1 348 ? -16.561 -25.391 12.823 1.00 62.34 348 ARG A CA 1
ATOM 2758 C C . ARG A 1 348 ? -15.310 -25.183 13.679 1.00 62.34 348 ARG A C 1
ATOM 2760 O O . ARG A 1 348 ? -15.422 -25.110 14.897 1.00 62.34 348 ARG A O 1
ATOM 2767 N N . GLN A 1 349 ? -14.132 -25.133 13.063 1.00 67.88 349 GLN A N 1
ATOM 2768 C CA . GLN A 1 349 ? -12.852 -24.910 13.731 1.00 67.88 349 GLN A CA 1
ATOM 2769 C C . GLN A 1 349 ? -12.073 -23.811 13.000 1.00 67.88 349 GLN A C 1
ATOM 2771 O O . GLN A 1 349 ? -12.301 -23.631 11.799 1.00 67.88 349 GLN A O 1
ATOM 2776 N N . PRO A 1 350 ? -11.166 -23.102 13.698 1.00 75.75 350 PRO A N 1
ATOM 2777 C CA . PRO A 1 350 ? -10.262 -22.147 13.069 1.00 75.75 350 PRO A CA 1
ATOM 2778 C C . PRO A 1 350 ? -9.455 -22.799 11.945 1.00 75.75 350 PRO A C 1
ATOM 2780 O O . PRO A 1 350 ? -9.015 -23.947 12.066 1.00 75.75 350 PRO A O 1
ATOM 2783 N N . THR A 1 351 ? -9.255 -22.059 10.862 1.00 79.00 351 THR A N 1
ATOM 2784 C CA . THR A 1 351 ? -8.421 -22.462 9.733 1.00 79.00 351 THR A CA 1
ATOM 2785 C C . THR A 1 351 ? -6.967 -22.587 10.186 1.00 79.00 351 THR A C 1
ATOM 2787 O O . THR A 1 351 ? -6.411 -21.703 10.823 1.00 79.00 351 THR A O 1
ATOM 2790 N N . ARG A 1 352 ? -6.344 -23.739 9.912 1.00 84.38 352 ARG A N 1
ATOM 2791 C CA . ARG A 1 352 ? -4.935 -24.023 10.257 1.00 84.38 352 ARG A CA 1
ATOM 2792 C C . ARG A 1 352 ? -4.145 -24.533 9.054 1.00 84.38 352 ARG A C 1
ATOM 2794 O O . ARG A 1 352 ? -3.373 -25.482 9.149 1.00 84.38 352 ARG A O 1
ATOM 2801 N N . GLY A 1 353 ? -4.417 -23.933 7.900 1.00 87.06 353 GLY A N 1
ATOM 2802 C CA . GLY A 1 353 ? -3.714 -24.220 6.655 1.00 87.06 353 GLY A CA 1
ATOM 2803 C C . GLY A 1 353 ? -2.379 -23.479 6.535 1.00 87.06 353 GLY A C 1
ATOM 2804 O O . GLY A 1 353 ? -1.873 -22.876 7.478 1.00 87.06 353 GLY A O 1
ATOM 2805 N N . GLN A 1 354 ? -1.829 -23.486 5.326 1.00 88.62 354 GLN A N 1
ATOM 2806 C CA . GLN A 1 354 ? -0.640 -22.724 4.949 1.00 88.62 354 GLN A CA 1
ATOM 2807 C C . GLN A 1 354 ? -0.862 -21.212 5.043 1.00 88.62 354 GLN A C 1
ATOM 2809 O O . GLN A 1 354 ? 0.072 -20.510 5.403 1.00 88.62 354 GLN A O 1
ATOM 2814 N N . VAL A 1 355 ? -2.072 -20.713 4.756 1.00 89.19 355 VAL A N 1
ATOM 2815 C CA . VAL A 1 355 ? -2.392 -19.276 4.883 1.00 89.19 355 VAL A CA 1
ATOM 2816 C C . VAL A 1 355 ? -2.296 -18.834 6.346 1.00 89.19 355 VAL A C 1
ATOM 2818 O O . VAL A 1 355 ? -1.570 -17.893 6.644 1.00 89.19 355 VAL A O 1
ATOM 2821 N N . HIS A 1 356 ? -2.916 -19.582 7.264 1.00 89.56 356 HIS A N 1
ATOM 2822 C CA . HIS A 1 356 ? -2.739 -19.384 8.705 1.00 89.56 356 HIS A CA 1
ATOM 2823 C C . HIS A 1 356 ? -1.263 -19.464 9.131 1.00 89.56 356 HIS A C 1
ATOM 2825 O O . HIS A 1 356 ? -0.769 -18.599 9.845 1.00 89.56 356 HIS A O 1
ATOM 2831 N N . GLY A 1 357 ? -0.529 -20.485 8.668 1.00 89.25 357 GLY A N 1
ATOM 2832 C CA . GLY A 1 357 ? 0.899 -20.629 8.974 1.00 89.25 357 GLY A CA 1
ATOM 2833 C C . GLY A 1 357 ? 1.747 -19.445 8.493 1.00 89.25 357 GLY A C 1
ATOM 2834 O O . GLY A 1 357 ? 2.645 -19.010 9.210 1.00 89.25 357 GLY A O 1
ATOM 2835 N N . LEU A 1 358 ? 1.435 -18.894 7.316 1.00 87.56 358 LEU A N 1
ATOM 2836 C CA . LEU A 1 358 ? 2.057 -17.676 6.798 1.00 87.56 358 LEU A CA 1
ATOM 2837 C C . LEU A 1 358 ? 1.759 -16.479 7.709 1.00 87.56 358 LEU A C 1
ATOM 2839 O O . LEU A 1 358 ? 2.693 -15.789 8.108 1.00 87.56 358 LEU A O 1
ATOM 2843 N N . GLY A 1 359 ? 0.490 -16.266 8.073 1.00 85.38 359 GLY A N 1
ATOM 2844 C CA . GLY A 1 359 ? 0.088 -15.189 8.983 1.00 85.38 359 GLY A CA 1
ATOM 2845 C C . GLY A 1 359 ? 0.816 -15.265 10.328 1.00 85.38 359 GLY A C 1
ATOM 2846 O O . GLY A 1 359 ? 1.396 -14.280 10.778 1.00 85.38 359 GLY A O 1
ATOM 2847 N N . MET A 1 360 ? 0.882 -16.457 10.926 1.00 85.75 360 MET A N 1
ATOM 2848 C CA . MET A 1 360 ? 1.602 -16.672 12.185 1.00 85.75 360 MET A CA 1
ATOM 2849 C C . MET A 1 360 ? 3.107 -16.417 12.055 1.00 85.75 360 MET A C 1
ATOM 2851 O O . MET A 1 360 ? 3.686 -15.762 12.916 1.00 85.75 360 MET A O 1
ATOM 2855 N N . SER A 1 361 ? 3.742 -16.877 10.973 1.00 84.88 361 SER A N 1
ATOM 2856 C CA . SER A 1 361 ? 5.179 -16.663 10.762 1.00 84.88 361 SER A CA 1
ATOM 2857 C C . SER A 1 361 ? 5.527 -15.185 10.570 1.00 84.88 361 SER A C 1
ATOM 2859 O O . SER A 1 361 ? 6.567 -14.732 11.050 1.00 84.88 361 SER A O 1
ATOM 2861 N N . LEU A 1 362 ? 4.665 -14.415 9.902 1.00 84.88 362 LEU A N 1
ATOM 2862 C CA . LEU A 1 362 ? 4.839 -12.967 9.784 1.00 84.88 362 LEU A CA 1
ATOM 2863 C C . LEU A 1 362 ? 4.738 -12.294 11.155 1.00 84.88 362 LEU A C 1
ATOM 2865 O O . LEU A 1 362 ? 5.599 -11.484 11.481 1.00 84.88 362 LEU A O 1
ATOM 2869 N N . CYS A 1 363 ? 3.774 -12.699 11.987 1.00 75.44 363 CYS A N 1
ATOM 2870 C CA . CYS A 1 363 ? 3.636 -12.197 13.354 1.00 75.44 363 CYS A CA 1
ATOM 2871 C C . CYS A 1 363 ? 4.846 -12.529 14.248 1.00 75.44 363 CYS A C 1
ATOM 2873 O O . CYS A 1 363 ? 5.308 -11.664 14.985 1.00 75.44 363 CYS A O 1
ATOM 2875 N N . GLU A 1 364 ? 5.390 -13.747 14.175 1.00 61.78 364 GLU A N 1
ATOM 2876 C CA . GLU A 1 364 ? 6.550 -14.170 14.981 1.00 61.78 364 GLU A CA 1
ATOM 2877 C C . GLU A 1 364 ? 7.843 -13.417 14.615 1.00 61.78 364 GLU A C 1
ATOM 2879 O O . GLU A 1 364 ? 8.669 -13.121 15.478 1.00 61.78 364 GLU A O 1
ATOM 2884 N N . ASN A 1 365 ? 8.025 -13.051 13.341 1.00 57.44 365 ASN A N 1
ATOM 2885 C CA . ASN A 1 365 ? 9.201 -12.298 12.882 1.00 57.44 365 ASN A CA 1
ATOM 2886 C C . ASN A 1 365 ? 9.218 -10.829 13.342 1.00 57.44 365 ASN A C 1
ATOM 2888 O O . ASN A 1 365 ? 10.171 -10.093 13.063 1.00 57.44 365 ASN A O 1
ATOM 2892 N N . LEU A 1 366 ? 8.187 -10.401 14.067 1.00 57.69 366 LEU A N 1
ATOM 2893 C CA . LEU A 1 366 ? 8.078 -9.072 14.637 1.00 57.69 366 LEU A CA 1
ATOM 2894 C C . LEU A 1 366 ? 8.655 -8.994 16.054 1.00 57.69 366 LEU A C 1
ATOM 2896 O O . LEU A 1 366 ? 8.336 -8.010 16.690 1.00 57.69 366 LEU A O 1
ATOM 2900 N N . GLU A 1 367 ? 9.489 -9.928 16.544 1.00 45.41 367 GLU A N 1
ATOM 2901 C CA . GLU A 1 367 ? 10.037 -9.958 17.927 1.00 45.41 367 GLU A CA 1
ATOM 2902 C C . GLU A 1 367 ? 11.597 -10.002 18.031 1.00 45.41 367 GLU A C 1
ATOM 2904 O O . GLU A 1 367 ? 12.146 -10.961 18.580 1.00 45.41 367 GLU A O 1
ATOM 2909 N N . LYS A 1 368 ? 12.370 -9.014 17.523 1.00 44.69 368 LYS A N 1
ATOM 2910 C CA . LYS A 1 368 ? 13.851 -8.946 17.731 1.00 44.69 368 LYS A CA 1
ATOM 2911 C C . LYS A 1 368 ? 14.440 -7.530 17.902 1.00 44.69 368 LYS A C 1
ATOM 2913 O O . LYS A 1 368 ? 13.899 -6.583 17.338 1.00 44.69 368 LYS A O 1
ATOM 2918 N N . ASP A 1 369 ? 15.539 -7.457 18.686 1.00 50.62 369 ASP A N 1
ATOM 2919 C CA . ASP A 1 369 ? 16.442 -6.365 19.162 1.00 50.62 369 ASP A CA 1
ATOM 2920 C C . ASP A 1 369 ? 15.890 -4.943 19.483 1.00 50.62 369 ASP A C 1
ATOM 2922 O O . ASP A 1 369 ? 16.463 -4.231 20.314 1.00 50.62 369 ASP A O 1
ATOM 2926 N N . LEU A 1 370 ? 14.693 -4.586 19.015 1.00 56.50 370 LEU A N 1
ATOM 2927 C CA . LEU A 1 370 ? 13.610 -4.092 19.878 1.00 56.50 370 LEU A CA 1
ATOM 2928 C C . LEU A 1 370 ? 12.909 -5.312 20.520 1.00 56.50 370 LEU A C 1
ATOM 2930 O O . LEU A 1 370 ? 13.119 -6.444 20.112 1.00 56.50 370 LEU A O 1
ATOM 2934 N N . SER A 1 371 ? 11.974 -5.151 21.462 1.00 63.66 371 SER A N 1
ATOM 2935 C CA . SER A 1 371 ? 11.064 -6.280 21.765 1.00 63.66 371 SER A CA 1
ATOM 2936 C C . SER A 1 371 ? 10.262 -6.731 20.530 1.00 63.66 371 SER A C 1
ATOM 2938 O O . SER A 1 371 ? 9.610 -7.767 20.580 1.00 63.66 371 SER A O 1
ATOM 2940 N N . GLY A 1 372 ? 10.312 -5.947 19.442 1.00 80.81 372 GLY A N 1
ATOM 2941 C CA . GLY A 1 372 ? 9.766 -6.281 18.150 1.00 80.81 372 GLY A CA 1
ATOM 2942 C C . GLY A 1 372 ? 9.931 -5.239 17.044 1.00 80.81 372 GLY A C 1
ATOM 2943 O O . GLY A 1 372 ? 10.241 -4.084 17.318 1.00 80.81 372 GLY A O 1
ATOM 2944 N N . HIS A 1 373 ? 9.694 -5.636 15.793 1.00 90.25 373 HIS A N 1
ATOM 2945 C CA . HIS A 1 373 ? 9.777 -4.742 14.631 1.00 90.25 373 HIS A CA 1
ATOM 2946 C C . HIS A 1 373 ? 8.486 -3.960 14.362 1.00 90.25 373 HIS A C 1
ATOM 2948 O O . HIS A 1 373 ? 8.525 -2.941 13.674 1.00 90.25 373 HIS A O 1
ATOM 2954 N N . LEU A 1 374 ? 7.343 -4.434 14.872 1.00 92.19 374 LEU A N 1
ATOM 2955 C CA . LEU A 1 374 ? 6.041 -3.816 14.633 1.00 92.19 374 LEU A CA 1
ATOM 2956 C C . LEU A 1 374 ? 5.876 -2.563 15.494 1.00 92.19 374 LEU A C 1
ATOM 2958 O O . LEU A 1 374 ? 5.812 -2.629 16.721 1.00 92.19 374 LEU A O 1
ATOM 2962 N N . LEU A 1 375 ? 5.760 -1.416 14.839 1.00 92.75 375 LEU A N 1
ATOM 2963 C CA . LEU A 1 375 ? 5.533 -0.123 15.465 1.00 92.75 375 LEU A CA 1
ATOM 2964 C C . LEU A 1 375 ? 4.123 0.341 15.125 1.00 92.75 375 LEU A C 1
ATOM 2966 O O . LEU A 1 375 ? 3.699 0.265 13.975 1.00 92.75 375 LEU A O 1
ATOM 2970 N N . ARG A 1 376 ? 3.383 0.865 16.105 1.00 93.31 376 ARG A N 1
ATOM 2971 C CA . ARG A 1 376 ? 2.143 1.589 15.802 1.00 93.31 376 ARG A CA 1
ATOM 2972 C C . ARG A 1 376 ? 2.484 2.758 14.880 1.00 93.31 376 ARG A C 1
ATOM 2974 O O . ARG A 1 376 ? 3.439 3.483 15.163 1.00 93.31 376 ARG A O 1
ATOM 2981 N N . TYR A 1 377 ? 1.709 2.949 13.813 1.00 95.88 377 TYR A N 1
ATOM 2982 C CA . TYR A 1 377 ? 1.939 4.076 12.915 1.00 95.88 377 TYR A CA 1
ATOM 2983 C C . TYR A 1 377 ? 1.860 5.387 13.722 1.00 95.88 377 TYR A C 1
ATOM 2985 O O . TYR A 1 377 ? 0.965 5.501 14.568 1.00 95.88 377 TYR A O 1
ATOM 2993 N N . PRO A 1 378 ? 2.796 6.343 13.543 1.00 94.50 378 PRO A N 1
ATOM 2994 C CA . PRO A 1 378 ? 3.026 7.428 14.497 1.00 94.50 378 PRO A CA 1
ATOM 2995 C C . PRO A 1 378 ? 1.987 8.570 14.412 1.00 94.50 378 PRO A C 1
ATOM 2997 O O . PRO A 1 378 ? 2.344 9.739 14.300 1.00 94.50 378 PRO A O 1
ATOM 3000 N N . VAL A 1 379 ? 0.696 8.236 14.492 1.00 95.00 379 VAL A N 1
ATOM 3001 C CA . VAL A 1 379 ? -0.431 9.176 14.475 1.00 95.00 379 VAL A CA 1
ATOM 3002 C C . VAL A 1 379 ? -1.436 8.902 15.599 1.00 95.00 379 VAL A C 1
ATOM 3004 O O . VAL A 1 379 ? -1.615 7.771 16.061 1.00 95.00 379 VAL A O 1
ATOM 3007 N N . GLU A 1 380 ? -2.135 9.954 16.007 1.00 94.25 380 GLU A N 1
ATOM 3008 C CA . GLU A 1 380 ? -3.283 9.932 16.905 1.00 94.25 380 GLU A CA 1
ATOM 3009 C C . GLU A 1 380 ? -4.586 10.082 16.116 1.00 94.25 380 GLU A C 1
ATOM 3011 O O . GLU A 1 380 ? -4.649 10.816 15.130 1.00 94.25 380 GLU A O 1
ATOM 3016 N N . ILE A 1 381 ? -5.641 9.410 16.582 1.00 95.38 381 ILE A N 1
ATOM 3017 C CA . ILE A 1 381 ? -6.994 9.537 16.034 1.00 95.38 381 ILE A CA 1
ATOM 3018 C C . ILE A 1 381 ? -7.828 10.314 17.046 1.00 95.38 381 ILE A C 1
ATOM 3020 O O . ILE A 1 381 ? -7.896 9.929 18.217 1.00 95.38 381 ILE A O 1
ATOM 3024 N N . THR A 1 382 ? -8.420 11.429 16.621 1.00 94.94 382 THR A N 1
ATOM 3025 C CA . THR A 1 382 ? -9.303 12.223 17.483 1.00 94.94 382 THR A CA 1
ATOM 3026 C C . THR A 1 382 ? -10.663 11.548 17.654 1.00 94.94 382 THR A C 1
ATOM 3028 O O . THR A 1 382 ? -11.024 10.633 16.917 1.00 94.94 382 THR A O 1
ATOM 3031 N N . ARG A 1 383 ? -11.466 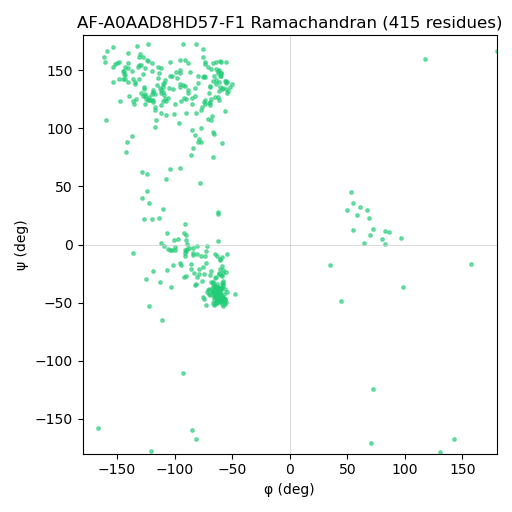12.045 18.604 1.00 91.12 383 ARG A N 1
ATOM 3032 C CA . ARG A 1 383 ? -12.856 11.596 18.799 1.00 91.12 383 ARG A CA 1
ATOM 3033 C C . ARG A 1 383 ? -13.759 11.829 17.586 1.00 91.12 383 ARG A C 1
ATOM 3035 O O . ARG A 1 383 ? -14.778 11.165 17.479 1.00 91.12 383 ARG A O 1
ATOM 3042 N N . ASP A 1 384 ? -13.371 12.742 16.699 1.00 91.75 384 ASP A N 1
ATOM 3043 C CA . ASP A 1 384 ? -14.110 13.094 15.484 1.00 91.75 384 ASP A CA 1
ATOM 3044 C C . ASP A 1 384 ? -13.519 12.419 14.228 1.00 91.75 384 ASP A C 1
ATOM 3046 O O . ASP A 1 384 ? -13.974 12.667 13.113 1.00 91.75 384 ASP A O 1
ATOM 3050 N N . GLY A 1 385 ? -12.495 11.570 14.393 1.00 92.81 385 GLY A N 1
ATOM 3051 C CA . GLY A 1 385 ? -11.860 10.812 13.310 1.00 92.81 385 GLY A CA 1
ATOM 3052 C C . GLY A 1 385 ? -10.805 11.566 12.509 1.00 92.81 385 GLY A C 1
ATOM 3053 O O . GLY A 1 385 ? -10.380 11.078 11.464 1.00 92.81 385 GLY A O 1
ATOM 3054 N N . ASP A 1 386 ? -10.367 12.736 12.976 1.00 94.88 386 ASP A N 1
ATOM 3055 C CA . ASP A 1 386 ? -9.221 13.425 12.381 1.00 94.88 386 ASP A CA 1
ATOM 3056 C C . ASP A 1 386 ? -7.916 12.722 12.767 1.00 94.88 386 ASP A C 1
ATOM 3058 O O . ASP A 1 386 ? -7.760 12.236 13.894 1.00 94.88 386 ASP A O 1
ATOM 3062 N N . VAL A 1 387 ? -6.955 12.719 11.846 1.00 95.31 387 VAL A N 1
ATOM 3063 C CA . VAL A 1 387 ? -5.633 12.123 12.051 1.00 95.31 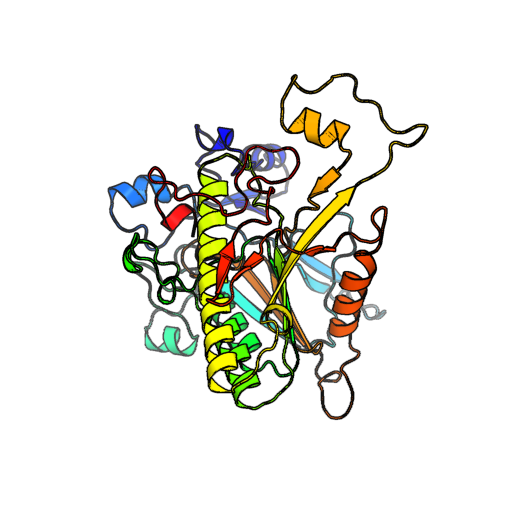387 VAL A CA 1
ATOM 3064 C C . VAL A 1 387 ? -4.658 13.240 12.402 1.00 95.31 387 VAL A C 1
ATOM 3066 O O . VAL A 1 387 ? -4.471 14.185 11.634 1.00 95.31 387 VAL A O 1
ATOM 3069 N N . LYS A 1 388 ? -4.035 13.139 13.577 1.00 94.94 388 LYS A N 1
ATOM 3070 C CA . LYS A 1 388 ? -3.096 14.134 14.110 1.00 94.94 388 LYS A CA 1
ATOM 3071 C C . LYS A 1 388 ? -1.747 13.509 14.427 1.00 94.94 388 LYS A C 1
ATOM 3073 O O . LYS A 1 388 ? -1.638 12.305 14.634 1.00 94.94 388 LYS A O 1
ATOM 3078 N N . GLU A 1 389 ? -0.711 14.332 14.481 1.00 90.62 389 GLU A N 1
ATOM 3079 C CA . GLU A 1 389 ? 0.582 13.908 15.008 1.00 90.62 389 GLU A CA 1
ATOM 3080 C C . GLU A 1 389 ? 0.514 13.648 16.522 1.00 90.62 389 GLU A C 1
ATOM 3082 O O . GLU A 1 389 ? -0.257 14.285 17.245 1.00 90.62 389 GLU A O 1
ATOM 3087 N N . PHE A 1 390 ? 1.353 12.732 17.017 1.00 88.56 390 PHE A N 1
ATOM 3088 C CA . PHE A 1 390 ? 1.557 12.585 18.459 1.00 88.56 390 PHE A CA 1
ATOM 3089 C C . PHE A 1 390 ? 2.086 13.893 19.052 1.00 88.56 390 PHE A C 1
ATOM 3091 O O . PHE A 1 390 ? 2.894 14.600 18.440 1.00 88.56 390 PHE A O 1
ATOM 3098 N N . ARG A 1 391 ? 1.678 14.213 20.285 1.00 85.38 391 ARG A N 1
ATOM 3099 C CA . ARG A 1 391 ? 2.132 15.440 20.956 1.00 85.38 391 ARG A CA 1
ATOM 3100 C C . ARG A 1 391 ? 3.666 15.501 21.022 1.00 85.38 391 ARG A C 1
ATOM 3102 O O . ARG A 1 391 ? 4.294 14.728 21.740 1.00 85.38 391 ARG A O 1
ATOM 3109 N N . GLY A 1 392 ? 4.252 16.481 20.330 1.00 85.81 392 GLY A N 1
ATOM 3110 C CA . GLY A 1 392 ? 5.704 16.687 20.264 1.00 85.81 392 GLY A CA 1
ATOM 3111 C C . GLY A 1 392 ? 6.425 15.874 19.181 1.00 85.81 392 GLY A C 1
ATOM 3112 O O . GLY A 1 392 ? 7.653 15.848 19.182 1.00 85.81 392 GLY A O 1
ATOM 3113 N N . MET A 1 393 ? 5.690 15.230 18.268 1.00 91.25 393 MET A N 1
ATOM 3114 C CA . MET A 1 393 ? 6.226 14.383 17.201 1.00 91.25 393 MET A CA 1
ATOM 3115 C C . MET A 1 393 ? 5.666 14.795 15.830 1.00 91.25 393 MET A C 1
ATOM 3117 O O . MET A 1 393 ? 4.976 14.029 15.172 1.00 91.25 393 MET A O 1
ATOM 3121 N N . GLU A 1 394 ? 5.961 16.021 15.397 1.00 94.50 394 GLU A N 1
ATOM 3122 C CA . GLU A 1 394 ? 5.544 16.531 14.076 1.00 94.50 394 GLU A CA 1
ATOM 3123 C C . GLU A 1 394 ? 6.271 15.823 12.912 1.00 94.50 394 GLU A C 1
ATOM 3125 O O . GLU A 1 394 ? 5.708 15.622 11.833 1.00 94.50 394 GLU A O 1
ATOM 3130 N N . TYR A 1 395 ? 7.522 15.418 13.142 1.00 97.00 395 TYR A N 1
ATOM 3131 C CA . TYR A 1 395 ? 8.409 14.839 12.134 1.00 97.00 395 TYR A CA 1
ATOM 3132 C C . TYR A 1 395 ? 8.747 13.382 12.439 1.00 97.00 395 TYR A C 1
ATOM 3134 O O . TYR A 1 395 ? 8.806 12.981 13.608 1.00 97.00 395 TYR A O 1
ATOM 3142 N N . PHE A 1 396 ? 9.049 12.598 11.400 1.00 96.56 396 PHE A N 1
ATOM 3143 C CA . PHE A 1 396 ? 9.608 11.265 11.609 1.00 96.56 396 PHE A CA 1
ATOM 3144 C C . PHE A 1 396 ? 10.940 11.352 12.367 1.00 96.56 396 PHE A C 1
ATOM 3146 O O . PHE A 1 396 ? 11.711 12.297 12.147 1.00 96.56 396 PHE A O 1
ATOM 3153 N N . PRO A 1 397 ? 11.247 10.373 13.239 1.00 95.69 397 PRO A N 1
ATOM 3154 C CA . PRO A 1 397 ? 12.498 10.367 13.983 1.00 95.69 397 PRO A CA 1
ATOM 3155 C C . PRO A 1 397 ? 13.707 10.532 13.059 1.00 95.69 397 PRO A C 1
ATOM 3157 O O . PRO A 1 397 ? 13.784 9.887 12.022 1.00 95.69 397 PRO A O 1
ATOM 3160 N N . ASP A 1 398 ? 14.652 11.383 13.461 1.00 96.19 398 ASP A N 1
ATOM 3161 C CA . ASP A 1 398 ? 15.911 11.645 12.745 1.00 96.19 398 ASP A CA 1
ATOM 3162 C C . ASP A 1 398 ? 15.765 12.401 11.406 1.00 96.19 398 ASP A C 1
ATOM 3164 O O . ASP A 1 398 ? 16.761 12.606 10.712 1.00 96.19 398 ASP A O 1
ATOM 3168 N N . THR A 1 399 ? 14.565 12.901 11.083 1.00 96.06 399 THR A N 1
ATOM 3169 C CA . THR A 1 399 ? 14.268 13.650 9.845 1.00 96.06 399 THR A CA 1
ATOM 3170 C C . THR A 1 399 ? 13.743 15.066 10.117 1.00 96.06 399 THR A C 1
ATOM 3172 O O . THR A 1 399 ? 13.657 15.503 11.269 1.00 96.06 399 THR A O 1
ATOM 3175 N N . GLN A 1 400 ? 13.404 15.801 9.055 1.00 94.62 400 GLN A N 1
ATOM 3176 C CA . GLN A 1 400 ? 12.555 17.002 9.074 1.00 94.62 400 GLN A CA 1
ATOM 3177 C C . GLN A 1 400 ? 11.301 16.803 8.204 1.00 94.62 400 GLN A C 1
ATOM 3179 O O . GLN A 1 400 ? 10.671 17.761 7.760 1.00 94.62 400 GLN A O 1
ATOM 3184 N N . ALA A 1 401 ? 10.930 15.549 7.954 1.00 95.69 401 ALA A N 1
ATOM 3185 C CA . ALA A 1 401 ? 9.785 15.179 7.142 1.00 95.69 401 ALA A CA 1
ATOM 3186 C C . ALA A 1 401 ? 8.538 15.019 8.008 1.00 95.69 401 ALA A C 1
ATOM 3188 O O . ALA A 1 401 ? 8.558 14.285 9.000 1.00 95.69 401 ALA A O 1
ATOM 3189 N N . ARG A 1 402 ? 7.462 15.724 7.651 1.00 97.19 402 ARG A N 1
ATOM 3190 C CA . ARG A 1 402 ? 6.218 15.726 8.428 1.00 97.19 402 ARG A CA 1
ATOM 3191 C C . ARG A 1 402 ? 5.544 14.366 8.316 1.00 97.19 402 ARG A C 1
ATOM 3193 O O . ARG A 1 402 ? 5.452 13.815 7.219 1.00 97.19 402 ARG A O 1
ATOM 3200 N N . ILE A 1 403 ? 5.045 13.851 9.437 1.00 96.56 403 ILE A N 1
ATOM 3201 C CA . ILE A 1 403 ? 4.405 12.525 9.493 1.00 96.56 403 ILE A CA 1
ATOM 3202 C C . ILE A 1 403 ? 3.092 12.499 8.711 1.00 96.56 403 ILE A C 1
ATOM 3204 O O . ILE A 1 403 ? 2.780 11.516 8.042 1.00 96.56 403 ILE A O 1
ATOM 3208 N N . LEU A 1 404 ? 2.334 13.594 8.786 1.00 96.31 404 LEU A N 1
ATOM 3209 C CA . LEU A 1 404 ? 1.041 13.739 8.115 1.00 96.31 404 LEU A CA 1
ATOM 3210 C C . LEU A 1 404 ? 1.167 14.103 6.630 1.00 96.31 404 LEU A C 1
ATOM 3212 O O . LEU A 1 404 ? 0.152 14.244 5.956 1.00 96.31 404 LEU A O 1
ATOM 3216 N N . GLY A 1 405 ? 2.394 14.267 6.130 1.00 95.06 405 GLY A N 1
ATOM 3217 C CA . GLY A 1 405 ? 2.641 14.754 4.784 1.00 95.06 405 GLY A CA 1
ATOM 3218 C C . GLY A 1 405 ? 2.311 16.233 4.601 1.00 95.06 405 GLY A C 1
ATOM 3219 O O . GLY A 1 405 ? 2.058 16.987 5.548 1.00 95.06 405 GLY A O 1
ATOM 3220 N N . ALA A 1 406 ? 2.336 16.650 3.343 1.00 91.38 406 ALA A N 1
ATOM 3221 C CA . ALA A 1 406 ? 1.929 17.972 2.911 1.00 91.38 406 ALA A CA 1
ATOM 3222 C C . ALA A 1 406 ? 1.466 17.908 1.456 1.00 91.38 406 ALA A C 1
ATOM 3224 O O . ALA A 1 406 ? 2.105 17.274 0.614 1.00 91.38 406 ALA A O 1
ATOM 3225 N N . LYS A 1 407 ? 0.388 18.630 1.148 1.00 85.12 407 LYS A N 1
ATOM 3226 C CA . LYS A 1 407 ? -0.053 18.841 -0.231 1.00 85.12 407 LYS A CA 1
ATOM 3227 C C . LYS A 1 407 ? 1.086 19.447 -1.058 1.00 85.12 407 LYS A C 1
ATOM 3229 O O . LYS A 1 407 ? 1.734 20.403 -0.633 1.00 85.12 407 LYS A O 1
ATOM 3234 N N . CYS A 1 408 ? 1.309 18.899 -2.250 1.00 81.12 408 CYS A N 1
ATOM 3235 C CA . CYS A 1 408 ? 2.277 19.428 -3.203 1.00 81.12 408 CYS A CA 1
ATOM 3236 C C . CYS A 1 408 ? 1.550 20.105 -4.369 1.00 81.12 408 CYS A C 1
ATOM 3238 O O . CYS A 1 408 ? 0.939 19.428 -5.190 1.00 81.12 408 CYS A O 1
ATOM 3240 N N . ASP A 1 409 ? 1.656 21.431 -4.473 1.00 75.62 409 ASP A N 1
ATOM 3241 C CA . ASP A 1 409 ? 1.009 22.202 -5.550 1.00 75.62 409 ASP A CA 1
ATOM 3242 C C . ASP A 1 409 ? 1.749 22.111 -6.900 1.00 75.62 409 ASP A C 1
ATOM 3244 O O . ASP A 1 409 ? 1.243 22.554 -7.928 1.00 75.62 409 ASP A O 1
ATOM 3248 N N . MET A 1 410 ? 2.961 21.550 -6.905 1.00 72.38 410 MET A N 1
ATOM 3249 C CA . MET A 1 410 ? 3.844 21.522 -8.077 1.00 72.38 410 MET A CA 1
ATOM 3250 C C . MET A 1 410 ? 3.736 20.235 -8.903 1.00 72.38 410 MET A C 1
ATOM 3252 O O . MET A 1 410 ? 4.204 20.217 -10.041 1.00 72.38 410 MET A O 1
ATOM 3256 N N . MET A 1 411 ? 3.150 19.161 -8.361 1.00 72.06 411 MET A N 1
ATOM 3257 C CA . MET A 1 411 ? 3.038 17.881 -9.067 1.00 72.06 411 MET A CA 1
ATOM 3258 C C . MET A 1 411 ? 1.601 17.564 -9.481 1.00 72.06 411 MET A C 1
ATOM 3260 O O . MET A 1 411 ? 0.678 17.725 -8.683 1.00 72.06 411 MET A O 1
ATOM 3264 N N . PRO A 1 412 ? 1.404 17.024 -10.695 1.00 76.38 412 PRO A N 1
ATOM 3265 C CA . PRO A 1 412 ? 0.133 16.430 -11.086 1.00 76.38 412 PRO A CA 1
ATOM 3266 C C . PRO A 1 412 ? -0.328 15.339 -10.104 1.00 76.38 412 PRO A C 1
ATOM 3268 O O . PRO A 1 412 ? 0.414 14.400 -9.810 1.00 76.38 412 PRO A O 1
ATOM 3271 N N . LEU A 1 413 ? -1.584 15.423 -9.655 1.00 82.62 413 LEU A N 1
ATOM 3272 C CA . LEU A 1 413 ? -2.197 14.495 -8.689 1.00 82.62 413 LEU A CA 1
ATOM 3273 C C . LEU A 1 413 ? -2.134 13.030 -9.154 1.00 82.62 413 LEU A C 1
ATOM 3275 O O . LEU A 1 413 ? -1.816 12.131 -8.379 1.00 82.62 413 LEU A O 1
ATOM 3279 N N . ILE A 1 414 ? -2.322 12.803 -10.454 1.00 80.19 414 ILE A N 1
ATOM 3280 C CA . ILE A 1 414 ? -2.228 11.493 -11.117 1.00 80.19 414 ILE A CA 1
ATOM 3281 C C . ILE A 1 414 ? -0.886 10.764 -10.908 1.00 80.19 414 ILE A C 1
ATOM 3283 O O . ILE A 1 414 ? -0.840 9.541 -10.999 1.00 80.19 414 ILE A O 1
ATOM 3287 N N . LEU A 1 415 ? 0.202 11.480 -10.601 1.00 80.44 415 LEU A N 1
ATOM 3288 C CA . LEU A 1 415 ? 1.516 10.868 -10.374 1.00 80.44 415 LEU A CA 1
ATOM 3289 C C . LEU A 1 415 ? 1.707 10.333 -8.956 1.00 80.44 415 LEU A C 1
ATOM 3291 O O . LEU A 1 415 ? 2.536 9.446 -8.756 1.00 80.44 415 LEU A O 1
ATOM 3295 N N . THR A 1 416 ? 0.968 10.887 -7.995 1.00 84.19 416 THR A N 1
ATOM 3296 C CA . THR A 1 416 ? 1.116 10.600 -6.558 1.00 84.19 416 THR A CA 1
ATOM 3297 C C . THR A 1 416 ? -0.052 9.792 -5.992 1.00 84.19 416 THR A C 1
ATOM 3299 O O . THR A 1 416 ? -0.031 9.464 -4.808 1.00 84.19 416 THR A O 1
ATOM 3302 N N . THR A 1 417 ? -1.045 9.466 -6.829 1.00 84.38 417 THR A N 1
ATOM 3303 C CA . THR A 1 417 ? -2.269 8.735 -6.468 1.00 84.38 417 THR A CA 1
ATOM 3304 C C . THR A 1 417 ? -2.288 7.293 -6.918 1.00 84.38 417 THR A C 1
ATOM 3306 O O . THR A 1 417 ? -1.679 6.918 -7.948 1.00 84.38 417 THR A O 1
#

Organism: NCBI:txid360622

Secondary structure (DSSP, 8-state):
-EEE--TT-SSSGGGGTS----HHHHHHHHTTSS---EEE----S--SSHHHHHHHTTS--B----EEEEEE-SS-SSS--EEEEEE-S---TTS------TTSEEEEEEEEEETTT-S---SSHHHHHHTT-EE-SSSEEEEHHHHHHHHHHHT-SSEEEEEES-B---GGG---SS--HHHH----SHHHHHHHHHHHHHHHT---EEEEE--SS-SS-TTSHHHHHHHHHHHHHHHHHHHHHHHHHHHHT----GGGTEEEEEEEEE-PPPTT----SS-PPTT-HHHHHHHHTEEEPP---EEEEETTTEEEEES--BSHHHHSSSSSBEEEEEEE-TTS--SSS---SHHHHHHHHHHHTT-SSSS-SEEE-SEEE-TTS-EEE-TT--B-TTS--BTT----TTS-HHHH-